Protein AF-A0A1F7NL34-F1 (afdb_monomer)

Solvent-accessible surface area (backbone atoms only — not comparable to full-atom values): 37775 Å² total; per-residue (Å²): 120,88,39,51,73,34,48,77,69,77,40,79,69,84,76,80,90,46,69,72,55,54,51,60,47,44,72,54,48,50,61,49,50,52,50,51,54,50,52,52,50,50,62,77,60,43,58,41,74,53,59,48,51,26,65,67,36,99,90,39,86,47,28,26,24,46,37,40,25,26,62,12,85,46,39,40,50,71,15,40,53,48,48,30,32,35,42,80,87,41,93,85,62,48,70,46,74,39,48,66,74,48,91,64,38,63,36,65,25,48,54,68,28,65,37,65,52,41,42,27,42,49,66,92,75,45,44,30,33,38,40,39,38,40,21,26,40,70,89,34,52,64,52,95,89,46,63,32,32,72,33,76,44,81,42,68,38,41,44,53,36,35,32,33,76,48,96,58,32,30,30,41,38,24,55,90,38,62,30,41,36,53,95,41,34,46,88,62,32,75,44,61,38,71,30,42,24,92,40,26,35,32,37,27,31,56,78,58,88,99,43,78,29,35,37,37,22,29,35,57,54,53,42,87,91,45,83,51,68,54,63,48,72,55,88,92,62,22,32,32,70,57,44,80,66,34,73,31,46,63,53,68,59,35,61,65,71,28,32,42,37,40,39,39,39,37,43,36,37,40,36,32,29,39,25,58,54,33,35,43,39,24,43,75,39,65,75,40,93,89,40,80,84,44,57,44,75,39,84,71,54,72,48,76,38,64,56,50,69,44,79,79,42,73,50,78,47,77,42,70,51,74,49,74,45,55,51,34,68,46,26,27,72,88,81,33,81,36,67,58,46,32,28,33,44,84,76,46,76,47,24,43,64,88,30,54,46,36,34,37,34,42,36,40,70,56,36,54,78,75,78,64,48,74,43,74,41,75,43,63,38,42,85,77,62,45,81,39,75,74,50,72,48,73,48,69,63,69,59,66,92,57,68,54,54,37,45,35,36,30,30,35,67,81,57,41,72,74,41,53,44,36,37,56,52,24,42,38,40,40,30,32,32,49,34,58,78,53,51,32,36,36,39,40,36,39,32,58,60,86,47,76,49,69,38,40,42,80,66,48,71,56,94,70,74,87,84,45,61,73,47,76,72,36,68,50,75,75,32,40,30,42,39,77,42,77,49,77,42,33,57,48,35,68,48,59,47,68,35,63,53,95,92,37,57,47,54,38,77,38,77,39,69,51,77,51,72,48,73,47,31,63,52,66,46,81,56,88,97,46,50,46,29,37,23,33,38,38,38,39,36,42,25,34,77,68,36,56,25,36,28,60,76,43,75,36,65,23,41,38,46,83,91,44,59,34,40,38,30,38,31,32,36,66,89,89,86,52,77,49,34,30,32,35,34,42,33,32,62,75,75,64,45,47,44,81,68,48,71,43,62,58,80,68,51,50,73,46,82,43,54,29,16,53,44,28,32,37,32,34,28,28,30,73,60,87,96,40,79,42,50,50,25,17,33,46,33,45,71,61,89,87,64,78,58,46,64,35,77,66,35,56,50,71,84,49,37,47,64,28,56,61,72,43,40,30,30,68,80,82,40,23,31,32,54,90,49,72,74,85,41,69,35,59,35,33,59,50,56,45,90,58,95,68,78,78,78,60,35,73,46,53,38,72,55,122

Mean predicted aligned error: 10.72 Å

Radius of gyration: 39.59 Å; Cα contacts (8 Å, |Δi|>4): 1800; chains: 1; bounding box: 134×74×103 Å

Sequence (706 aa):
MWDQHLETRGLFPLFSLNTLNYDSISDVLLPRAVGYSAGLLDHFFRGKLDVDLMPADPNDPSVVRVSGANASTDVLQGGTLTLYADDPTDPTGKRDPAAALDQDLTVTAESGALVESARFRVPGDAERFMVVYKGTLGQEAETGTFPGGVVGKVLGGVRVEEVFAGRTNWKLRTPKGVFLLQGLTTAQFEDVRWGDGDNILVARTPFGPDQPNLVVAYEVPRQSNSVELMAVGPPDAREVTLTKKNEAAFPFGMPLGTTVNFSHTIHYRQQIARYEPRKDVFVEKVLDPNNPDDTVCVFDHRELGTPIVKTVAAQDVRFQGSFPITLDLARNGIFGTAPQPYVWYLREVGATADGRLLGLVLVFLTYPEGQAAFVPVIGLNRDTGAEEVVFEFGFAPTFPPAVGSIWALVDLKTAELVASTADRLITITGEEAFEGFPDVWTHLETDFCGQVSGGWVNRGFIQSRPEDAVQVDAAAQPIRDGLFGLTVDGWLKGELNGLEVNRQPLFGVQLGSVQDSGAFIYDCIPSGNISVCRAMDVSFTTGFLARGPAGLDEVRRARPAPGGERLVFLAGAGRGTATPIATVVVWDATAGRAQVRHQFLEVDDVPELGPATGETLLASTLFLSGEQLVPRASFLIPLEGTQDPTSFPGVDLRESFVLLSPSYLYSVGDLKFFRPKPPLQATALPARLADVPGNPVGDYHAIRLP

Secondary structure (DSSP, 8-state):
--SHHHHTTTPPP-----HHHHHHHHHHHHHHHHHHHHHHHHHHT---EEEEEEE--TT-TTEEEEEEEE-SSS-EEEEEEEEEEE-TT-TT--EEE-EE-SS--EEEE-TT-EEEEEEEEPPTT--EEEEEEEEEETTB--BTTB--EEEEEEEE-EEEEEEEE-SSEEEEEETTEEEEEEEEETTT-SEEEE-SSTTEEEEE---STTS--EEEEEE--B-TTSS-B-EES-TTS-EEEPEEEEEEE--TT-EEEEEEEEEEEEEEEEEEEEEEEEEEEEEEEEEETTEEEEEEEEEEEEEEPPPEEEEEEEEEEEEEEEEEEE--STTBTTT-S--SSEEEEEEEEEE-TT--EEEEEEEEE-----PPEEEEEEEE-TTT--EEEEEEEEE-----TT---EEEEEETTTTEEEEESS-SEEEEEEEEEEEPPPEEEEEEEEEETTEEEEEEEE-------TTS-EEEEEEPPPEEEEEEEEEEESSS-HHHHT-EETTEETT--EEEEEEEEEEEEEEEEEETTEEEEEEEEEEEEEEEEEEPPPEEEEEEE-SS-SSS-EEEEEEE--TTT-SSSEEEEEEETTTTEEEEEEEE--TTEEEEEEEE-SSEEEEEEEEEETTEEEEEEEEEEESSSSPPPEEEET--GGGTEEEETTTEEEETTT-SEE-SSSSP-B-S-SPPPPP-SS---EEEEEEE--

pLDDT: mean 88.71, std 9.06, range [46.94, 98.38]

Foldseek 3Di:
DVCPVQVVVVHDRPDDDDPVNVVVVCVPVVVVVVVVVVVVCCVLQLFDDPWFWAQPDPVDLQKTKIKDAGQHQWKLQFWFKWKWFFDPVDPVRDIDTFAFPDPDRTFTHHNGGMTIGGITGHDQPTQKMKIKTWAATPPQHDDDPRRGRIHIDMYGLKWKKWWFADPFFIWIFGLQAIAGEPPGTCQAFVDWFDFQAPFKIWTAGDDAPPTQQKIWIWGFDADPQFPHGPWDDDRVHTYTYIHTLDMFHFDAFQFLLAKEKEKEKEKEWAKAKEWPDFEWEWAWDAPDPVDNVRTDTDTDWTDIGFIDMDTPDIDMDMDIDMDTDGRHNQQAPPRHVDVPQKHKYFDDWHAANSGFIKTKMKMDGFFHDDDWDWDFDWDADWAPRDIDGPDIDTDGGGAPPQQAMKIWMAGRHVSDTQFIQFDSYKYKYWYWYDYDDHFYKYWYWYQGHNDIDTTIDGQGFDDDDPPFAEDEREEYDEAEGTTDDIDIPRSGQPQQQPDDDPNHGQQDWDKDKDKDKDWTWRDWIDDPPGIYTYTYIYIYIYIDGPFHHFHQPDKAWARPADVATKIWTWGATPADDDPQRTWIKIDRRVVSHIDTFDTRGDRQWDKDWAHHHNFWTKIFIWGDDPNDTFTAWIWTTTPDDDDDIAIAGRDDLRVFWDQEPPGWTAGLVVRFTWDSHPPTGTRSDRSHIDDDDDRGDTYMYMDGND

Structure (mmCIF, N/CA/C/O backbone):
data_AF-A0A1F7NL34-F1
#
_entry.id   AF-A0A1F7NL34-F1
#
loop_
_atom_site.group_PDB
_atom_site.id
_atom_site.type_symbol
_atom_site.label_atom_id
_atom_site.label_alt_id
_atom_site.label_comp_id
_atom_site.label_asym_id
_atom_site.label_entity_id
_atom_site.label_seq_id
_atom_site.pdbx_PDB_ins_code
_atom_site.Cartn_x
_atom_site.Cartn_y
_atom_site.Cartn_z
_atom_site.occupancy
_atom_site.B_iso_or_equiv
_atom_site.auth_seq_id
_atom_site.auth_comp_id
_atom_site.auth_asym_id
_atom_site.auth_atom_id
_atom_site.pdbx_PDB_model_num
ATOM 1 N N . MET A 1 1 ? -64.099 -21.111 1.124 1.00 57.84 1 MET A N 1
ATOM 2 C CA . MET A 1 1 ? -64.452 -19.701 1.408 1.00 57.84 1 MET A CA 1
ATOM 3 C C . MET A 1 1 ? -65.060 -19.010 0.184 1.00 57.84 1 MET A C 1
ATOM 5 O O . MET A 1 1 ? -66.159 -18.501 0.321 1.00 57.84 1 MET A O 1
ATOM 9 N N . TRP A 1 2 ? -64.426 -19.025 -0.999 1.00 63.31 2 TRP A N 1
ATOM 10 C CA . TRP A 1 2 ? -64.921 -18.287 -2.180 1.00 63.31 2 TRP A CA 1
ATOM 11 C C . TRP A 1 2 ? -66.114 -18.944 -2.904 1.00 63.31 2 TRP A C 1
ATOM 13 O O . TRP A 1 2 ? -67.107 -18.269 -3.144 1.00 63.31 2 TRP A O 1
ATOM 23 N N . ASP A 1 3 ? -66.092 -20.263 -3.123 1.00 76.81 3 ASP A N 1
ATOM 24 C CA . ASP A 1 3 ? -67.219 -20.998 -3.740 1.00 76.81 3 ASP A CA 1
ATOM 25 C C . ASP A 1 3 ? -68.153 -21.674 -2.736 1.00 76.81 3 ASP A C 1
ATOM 27 O O . ASP A 1 3 ? -69.098 -22.368 -3.101 1.00 76.81 3 ASP A O 1
ATOM 31 N N . GLN A 1 4 ? -67.938 -21.439 -1.445 1.00 74.69 4 GLN A N 1
ATOM 32 C CA . GLN A 1 4 ? -68.686 -22.115 -0.384 1.00 74.69 4 GLN A CA 1
ATOM 33 C C . GLN A 1 4 ? -70.194 -21.808 -0.460 1.00 74.69 4 GLN A C 1
ATOM 35 O O . GLN A 1 4 ? -71.032 -22.631 -0.096 1.00 74.69 4 GLN A O 1
ATOM 40 N N . HIS A 1 5 ? -70.560 -20.639 -0.993 1.00 75.44 5 HIS A N 1
ATOM 41 C CA . HIS A 1 5 ? -71.952 -20.280 -1.271 1.00 75.44 5 HIS A CA 1
ATOM 42 C C . HIS A 1 5 ? -72.537 -21.039 -2.487 1.00 75.44 5 HIS A C 1
ATOM 44 O O . HIS A 1 5 ? -73.755 -21.232 -2.552 1.00 75.44 5 HIS A O 1
ATOM 50 N N . LEU A 1 6 ? -71.712 -21.416 -3.469 1.00 76.81 6 LEU A N 1
ATOM 51 C CA . LEU A 1 6 ? -72.125 -22.169 -4.658 1.00 76.81 6 LEU A CA 1
ATOM 52 C C . LEU A 1 6 ? -72.293 -23.649 -4.313 1.00 76.81 6 LEU A C 1
ATOM 54 O O . LEU A 1 6 ? -73.332 -24.236 -4.609 1.00 76.81 6 LEU A O 1
ATOM 58 N N . GLU A 1 7 ? -71.340 -24.208 -3.571 1.00 78.62 7 GLU A N 1
ATOM 59 C CA . GLU A 1 7 ? -71.372 -25.594 -3.097 1.00 78.62 7 GLU A CA 1
ATOM 60 C C . GLU A 1 7 ? -72.571 -25.857 -2.172 1.00 78.62 7 GLU A C 1
ATOM 62 O O . GLU A 1 7 ? -73.280 -26.849 -2.330 1.00 78.62 7 GLU A O 1
ATOM 67 N N . THR A 1 8 ? -72.882 -24.927 -1.259 1.00 82.25 8 THR A N 1
ATOM 68 C CA . THR A 1 8 ? -74.071 -25.019 -0.379 1.00 82.25 8 THR A CA 1
ATOM 69 C C . THR A 1 8 ? -75.402 -24.945 -1.130 1.00 82.25 8 THR A C 1
ATOM 71 O O . THR A 1 8 ? -76.438 -25.317 -0.579 1.00 82.25 8 THR A O 1
ATOM 74 N N . ARG A 1 9 ? -75.390 -24.503 -2.392 1.00 82.38 9 ARG A N 1
ATOM 75 C CA . ARG A 1 9 ? -76.549 -24.493 -3.297 1.00 82.38 9 ARG A CA 1
ATOM 76 C C . ARG A 1 9 ? -76.537 -25.654 -4.299 1.00 82.38 9 ARG A C 1
ATOM 78 O O . ARG A 1 9 ? -77.369 -25.667 -5.201 1.00 82.38 9 ARG A O 1
ATOM 85 N N . GLY A 1 10 ? -75.618 -26.612 -4.153 1.00 80.56 10 GLY A N 1
ATOM 86 C CA . GLY A 1 10 ? -75.470 -27.752 -5.063 1.00 80.56 10 GLY A CA 1
ATOM 87 C C . GLY A 1 10 ? -74.925 -27.383 -6.447 1.00 80.56 10 GLY A C 1
ATOM 88 O O . GLY A 1 10 ? -75.091 -28.157 -7.387 1.00 80.56 10 GLY A O 1
ATOM 89 N N . LEU A 1 11 ? -74.317 -26.201 -6.592 1.00 80.12 11 LEU A N 1
ATOM 90 C CA . LEU A 1 11 ? -73.701 -25.733 -7.834 1.00 80.12 11 LEU A CA 1
ATOM 91 C C . LEU A 1 11 ? -72.204 -26.061 -7.848 1.00 80.12 11 LEU A C 1
ATOM 93 O O . LEU A 1 11 ? -71.572 -26.180 -6.798 1.00 80.12 11 LEU A O 1
ATOM 97 N N . PHE A 1 12 ? -71.638 -26.190 -9.049 1.00 74.31 12 PHE A N 1
ATOM 98 C CA . PHE A 1 12 ? -70.210 -26.451 -9.212 1.00 74.31 12 PHE A CA 1
ATOM 99 C C . PHE A 1 12 ? -69.372 -25.225 -8.803 1.00 74.31 12 PHE A C 1
ATOM 101 O O . PHE A 1 12 ? -69.748 -24.101 -9.152 1.00 74.31 12 PHE A O 1
ATOM 108 N N . PRO A 1 13 ? -68.243 -25.425 -8.100 1.00 73.44 13 PRO A N 1
ATOM 109 C CA . PRO A 1 13 ? -67.296 -24.353 -7.808 1.00 73.44 13 PRO A CA 1
ATOM 110 C C . PRO A 1 13 ? -66.732 -23.760 -9.111 1.00 73.44 13 PRO A C 1
ATOM 112 O O . PRO A 1 13 ? -66.401 -24.495 -10.045 1.00 73.44 13 PRO A O 1
ATOM 115 N N . LEU A 1 14 ? -66.668 -22.429 -9.189 1.00 74.81 14 LEU A N 1
ATOM 116 C CA . LEU A 1 14 ? -66.218 -21.671 -10.364 1.00 74.81 14 LEU A CA 1
ATOM 117 C C . LEU A 1 14 ? -64.784 -21.141 -10.208 1.00 74.81 14 LEU A C 1
ATOM 119 O O . LEU A 1 14 ? -64.099 -20.925 -11.207 1.00 74.81 14 LEU A O 1
ATOM 123 N N . PHE A 1 15 ? -64.317 -20.942 -8.977 1.00 70.31 15 PHE A N 1
ATOM 124 C CA . PHE A 1 15 ? -62.995 -20.433 -8.644 1.00 70.31 15 PHE A CA 1
ATOM 125 C C . PHE A 1 15 ? -62.108 -21.562 -8.110 1.00 70.31 15 PHE A C 1
ATOM 127 O O . PHE A 1 15 ? -62.230 -22.020 -6.975 1.00 70.31 15 PHE A O 1
ATOM 134 N N . SER A 1 16 ? -61.144 -21.985 -8.925 1.00 69.31 16 SER A N 1
ATOM 135 C CA . SER A 1 16 ? -60.086 -22.900 -8.493 1.00 69.31 16 SER A CA 1
ATOM 136 C C . SER A 1 16 ? -58.889 -22.100 -7.979 1.00 69.31 16 SER A C 1
ATOM 138 O O . SER A 1 16 ? -58.395 -21.226 -8.684 1.00 69.31 16 SER A O 1
ATOM 140 N N . LEU A 1 17 ? -58.417 -22.408 -6.767 1.00 72.88 17 LEU A N 1
ATOM 141 C CA . LEU A 1 17 ? -57.096 -21.996 -6.287 1.00 72.88 17 LEU A CA 1
ATOM 142 C C . LEU A 1 17 ? -56.061 -22.968 -6.855 1.00 72.88 17 LEU A C 1
ATOM 144 O O . LEU A 1 17 ? -56.032 -24.140 -6.480 1.00 72.88 17 LEU A O 1
ATOM 148 N N . ASN A 1 18 ? -55.228 -22.483 -7.767 1.00 78.81 18 ASN A N 1
ATOM 149 C CA . ASN A 1 18 ? -54.125 -23.239 -8.350 1.00 78.81 18 ASN A CA 1
ATOM 150 C C . ASN A 1 18 ? -52.814 -22.444 -8.263 1.00 78.81 18 ASN A C 1
ATOM 152 O O . ASN A 1 18 ? -52.792 -21.301 -7.805 1.00 78.81 18 ASN A O 1
ATOM 156 N N . THR A 1 19 ? -51.712 -23.054 -8.694 1.00 79.75 19 THR A N 1
ATOM 157 C CA . THR A 1 19 ? -50.369 -22.461 -8.638 1.00 79.75 19 THR A CA 1
ATOM 158 C C . THR A 1 19 ? -50.290 -21.093 -9.311 1.00 79.75 19 THR A C 1
ATOM 160 O O . THR A 1 19 ? -49.694 -20.198 -8.735 1.00 79.75 19 THR A O 1
ATOM 163 N N . LEU A 1 20 ? -50.997 -20.858 -10.423 1.00 79.75 20 LEU A N 1
ATOM 164 C CA . LEU A 1 20 ? -51.008 -19.546 -11.087 1.00 79.75 20 LEU A CA 1
ATOM 165 C C . LEU A 1 20 ? -51.649 -18.455 -10.213 1.00 79.75 20 LEU A C 1
ATOM 167 O O . LEU A 1 20 ? -51.244 -17.296 -10.271 1.00 79.75 20 LEU A O 1
ATOM 171 N N . ASN A 1 21 ? -52.639 -18.809 -9.385 1.00 85.00 21 ASN A N 1
ATOM 172 C CA . ASN A 1 21 ? -53.225 -17.877 -8.422 1.00 85.00 21 ASN A CA 1
ATOM 173 C C . ASN A 1 21 ? -52.272 -17.606 -7.257 1.00 85.00 21 ASN A C 1
ATOM 175 O O . ASN A 1 21 ? -52.147 -16.457 -6.841 1.00 85.00 21 ASN A O 1
ATOM 179 N N . TYR A 1 22 ? -51.614 -18.645 -6.734 1.00 82.19 22 TYR A N 1
ATOM 180 C CA . TYR A 1 22 ? -50.629 -18.486 -5.666 1.00 82.19 22 TYR A CA 1
ATOM 181 C C . TYR A 1 22 ? -49.447 -17.638 -6.129 1.00 82.19 22 TYR A C 1
ATOM 183 O O . TYR A 1 22 ? -49.103 -16.694 -5.425 1.00 82.19 22 TYR A O 1
ATOM 191 N N . ASP A 1 23 ? -48.900 -17.896 -7.315 1.00 84.50 23 ASP A N 1
ATOM 192 C CA . ASP A 1 23 ? -47.769 -17.153 -7.876 1.00 84.50 23 ASP A CA 1
ATOM 193 C C . ASP A 1 23 ? -48.158 -15.685 -8.119 1.00 84.50 23 ASP A C 1
ATOM 195 O O . ASP A 1 23 ? -47.511 -14.780 -7.599 1.00 84.50 23 ASP A O 1
ATOM 199 N N . SER A 1 24 ? -49.309 -15.428 -8.757 1.00 85.31 24 SER A N 1
ATOM 200 C CA . SER A 1 24 ? -49.786 -14.057 -9.003 1.00 85.31 24 SER A CA 1
ATOM 201 C C . SER A 1 24 ? -50.086 -13.267 -7.720 1.00 85.31 24 SER A C 1
ATOM 203 O O . SER A 1 24 ? -49.871 -12.055 -7.680 1.00 85.31 24 SER A O 1
ATOM 205 N N . ILE A 1 25 ? -50.593 -13.919 -6.668 1.00 88.12 25 ILE A N 1
ATOM 206 C CA . ILE A 1 25 ? -50.815 -13.277 -5.363 1.00 88.12 25 ILE A CA 1
ATOM 207 C C . ILE A 1 25 ? -49.477 -13.040 -4.653 1.00 88.12 25 ILE A C 1
ATOM 209 O O . ILE A 1 25 ? -49.288 -11.983 -4.047 1.00 88.12 25 ILE A O 1
ATOM 213 N N . SER A 1 26 ? -48.547 -13.992 -4.745 1.00 87.56 26 SER A N 1
ATOM 214 C CA . SER A 1 26 ? -47.199 -13.892 -4.174 1.00 87.56 26 SER A CA 1
ATOM 215 C C . SER A 1 26 ? -46.430 -12.710 -4.757 1.00 87.56 26 SER A C 1
ATOM 217 O O . SER A 1 26 ? -45.867 -11.928 -3.989 1.00 87.56 26 SER A O 1
ATOM 219 N N . ASP A 1 27 ? -46.508 -12.511 -6.075 1.00 91.25 27 ASP A N 1
ATOM 220 C CA . ASP A 1 27 ? -45.869 -11.402 -6.796 1.00 91.25 27 ASP A CA 1
ATOM 221 C C . ASP A 1 27 ? -46.312 -10.016 -6.296 1.00 91.25 27 ASP A C 1
ATOM 223 O O . ASP A 1 27 ? -45.571 -9.040 -6.409 1.00 91.25 27 ASP A O 1
ATOM 227 N N . VAL A 1 28 ? -47.510 -9.906 -5.706 1.00 91.75 28 VAL A N 1
ATOM 228 C CA . VAL A 1 28 ? -48.044 -8.640 -5.177 1.00 91.75 28 VAL A CA 1
ATOM 229 C C . VAL A 1 28 ? -47.877 -8.530 -3.663 1.00 91.75 28 VAL A C 1
ATOM 231 O O . VAL A 1 28 ? -47.512 -7.468 -3.150 1.00 91.75 28 VAL A O 1
ATOM 234 N N . LEU A 1 29 ? -48.184 -9.597 -2.922 1.00 93.38 29 LEU A N 1
ATOM 235 C CA . LEU A 1 29 ? -48.240 -9.550 -1.462 1.00 93.38 29 LEU A CA 1
ATOM 236 C C . LEU A 1 29 ? -46.863 -9.665 -0.812 1.00 93.38 29 LEU A C 1
ATOM 238 O O . LEU A 1 29 ? -46.650 -8.994 0.196 1.00 93.38 29 LEU A O 1
ATOM 242 N N . LEU A 1 30 ? -45.924 -10.439 -1.369 1.00 92.38 30 LEU A N 1
ATOM 243 C CA . LEU A 1 30 ? -44.587 -10.566 -0.779 1.00 92.38 30 LEU A CA 1
ATOM 244 C C . LEU A 1 30 ? -43.815 -9.237 -0.821 1.00 92.38 30 LEU A C 1
ATOM 246 O O . LEU A 1 30 ? -43.370 -8.808 0.246 1.00 92.38 30 LEU A O 1
ATOM 250 N N . PRO A 1 31 ? -43.726 -8.502 -1.952 1.00 95.00 31 PRO A N 1
ATOM 251 C CA . PRO A 1 31 ? -43.052 -7.201 -1.961 1.00 95.00 31 PRO A CA 1
ATOM 252 C C . PRO A 1 31 ? -43.698 -6.185 -1.010 1.00 95.00 31 PRO A C 1
ATOM 254 O O . PRO A 1 31 ? -43.000 -5.406 -0.364 1.00 95.00 31 PRO A O 1
ATOM 257 N N . ARG A 1 32 ? -45.032 -6.207 -0.870 1.00 92.88 32 ARG A N 1
ATOM 258 C CA . ARG A 1 32 ? -45.753 -5.327 0.065 1.00 92.88 32 ARG A CA 1
ATOM 259 C C . ARG A 1 32 ? -45.532 -5.704 1.522 1.00 92.88 32 ARG A C 1
ATOM 261 O O . ARG A 1 32 ? -45.382 -4.809 2.346 1.00 92.88 32 ARG A O 1
ATOM 268 N N . ALA A 1 33 ? -45.511 -6.994 1.843 1.00 93.25 33 ALA A N 1
ATOM 269 C CA . ALA A 1 33 ? -45.209 -7.463 3.188 1.00 93.25 33 ALA A CA 1
ATOM 270 C C . ALA A 1 33 ? -43.771 -7.089 3.577 1.00 93.25 33 ALA A C 1
ATOM 272 O O . ALA A 1 33 ? -43.558 -6.577 4.676 1.00 93.25 33 ALA A O 1
ATOM 273 N N . VAL A 1 34 ? -42.808 -7.251 2.659 1.00 91.75 34 VAL A N 1
ATOM 274 C CA . VAL A 1 34 ? -41.419 -6.795 2.836 1.00 91.75 34 VAL A CA 1
ATOM 275 C C . VAL A 1 34 ? -41.368 -5.281 3.044 1.00 91.75 34 VAL A C 1
ATOM 277 O O . VAL A 1 34 ? -40.794 -4.829 4.030 1.00 91.75 34 VAL A O 1
ATOM 280 N N . GLY A 1 35 ? -42.026 -4.497 2.184 1.00 91.94 35 GLY A N 1
ATOM 281 C CA . GLY A 1 35 ? -42.065 -3.036 2.298 1.00 91.94 35 GLY A CA 1
ATOM 282 C C . GLY A 1 35 ? -42.720 -2.538 3.591 1.00 91.94 35 GLY A C 1
ATOM 283 O O . GLY A 1 35 ? -42.191 -1.637 4.235 1.00 91.94 35 GLY A O 1
ATOM 284 N N . TYR A 1 36 ? -43.830 -3.148 4.017 1.00 92.25 36 TYR A N 1
ATOM 285 C CA . TYR A 1 36 ? -44.478 -2.829 5.291 1.00 92.25 36 TYR A CA 1
ATOM 286 C C . TYR A 1 36 ? -43.576 -3.167 6.483 1.00 92.25 36 TYR A C 1
ATOM 288 O O . TYR A 1 36 ? -43.460 -2.367 7.405 1.00 92.25 36 TYR A O 1
ATOM 296 N N . SER A 1 37 ? -42.909 -4.324 6.450 1.00 91.31 37 SER A N 1
ATOM 297 C CA . SER A 1 37 ? -42.013 -4.761 7.528 1.00 91.31 37 SER A CA 1
ATOM 298 C C . SER A 1 37 ? -40.783 -3.858 7.634 1.00 91.31 37 SER A C 1
ATOM 300 O O . SER A 1 37 ? -40.420 -3.455 8.735 1.00 91.31 37 SER A O 1
ATOM 302 N N . ALA A 1 38 ? -40.189 -3.483 6.497 1.00 88.31 38 ALA A N 1
ATOM 303 C CA . ALA A 1 38 ? -39.096 -2.517 6.438 1.00 88.31 38 ALA A CA 1
ATOM 304 C C . ALA A 1 38 ? -39.536 -1.147 6.978 1.00 88.31 38 ALA A C 1
ATOM 306 O O . ALA A 1 38 ? -38.904 -0.620 7.885 1.00 88.31 38 ALA A O 1
ATOM 307 N N . GLY A 1 39 ? -40.679 -0.624 6.518 1.00 87.81 39 GLY A N 1
ATOM 308 C CA . GLY A 1 39 ? -41.204 0.663 6.981 1.00 87.81 39 GLY A CA 1
ATOM 309 C C . GLY A 1 39 ? -41.578 0.686 8.469 1.00 87.81 39 GLY A C 1
ATOM 310 O O . GLY A 1 39 ? -41.385 1.702 9.132 1.00 87.81 39 GLY A O 1
ATOM 311 N N . LEU A 1 40 ? -42.076 -0.428 9.018 1.00 89.50 40 LEU A N 1
ATOM 312 C CA . LEU A 1 40 ? -42.340 -0.572 10.453 1.00 89.50 40 LEU A CA 1
ATOM 313 C C . LEU A 1 40 ? -41.039 -0.458 11.261 1.00 89.50 40 LEU A C 1
ATOM 315 O O . LEU A 1 40 ? -40.995 0.270 12.252 1.00 89.50 40 LEU A O 1
ATOM 319 N N . LEU A 1 41 ? -39.981 -1.153 10.829 1.00 86.69 41 LEU A N 1
ATOM 320 C CA . LEU A 1 41 ? -38.665 -1.084 11.467 1.00 86.69 41 LEU A CA 1
ATOM 321 C C . LEU A 1 41 ? -38.072 0.325 11.351 1.00 86.69 41 LEU A C 1
ATOM 323 O O . LEU A 1 41 ? -37.651 0.886 12.360 1.00 86.69 41 LEU A O 1
ATOM 327 N N . ASP A 1 42 ? -38.117 0.930 10.164 1.00 85.12 42 ASP A N 1
ATOM 328 C CA . ASP A 1 42 ? -37.638 2.296 9.947 1.00 85.12 42 ASP A CA 1
ATOM 329 C C . ASP A 1 42 ? -38.363 3.296 10.849 1.00 85.12 42 ASP A C 1
ATOM 331 O O . ASP A 1 42 ? -37.727 4.189 11.401 1.00 85.12 42 ASP A O 1
ATOM 335 N N . HIS A 1 43 ? -39.673 3.128 11.061 1.00 83.75 43 HIS A N 1
ATOM 336 C CA . HIS A 1 43 ? -40.451 4.003 11.932 1.00 83.75 43 HIS A CA 1
ATOM 337 C C . HIS A 1 43 ? -40.050 3.885 13.409 1.00 83.75 43 HIS A C 1
ATOM 339 O O . HIS A 1 43 ? -39.812 4.908 14.052 1.00 83.75 43 HIS A O 1
ATOM 345 N N . PHE A 1 44 ? -39.954 2.671 13.963 1.00 82.81 44 PHE A N 1
ATOM 346 C CA . PHE A 1 44 ? -39.613 2.483 15.382 1.00 82.81 44 PHE A CA 1
ATOM 347 C C . PHE A 1 44 ? -38.134 2.751 15.693 1.00 82.81 44 PHE A C 1
ATOM 349 O O . PHE A 1 44 ? -37.808 3.126 16.817 1.00 82.81 44 PHE A O 1
ATOM 356 N N . PHE A 1 45 ? -37.243 2.619 14.707 1.00 83.88 45 PHE A N 1
ATOM 357 C CA . PHE A 1 45 ? -35.805 2.879 14.848 1.00 83.88 45 PHE A CA 1
ATOM 358 C C . PHE A 1 45 ? -35.354 4.171 14.136 1.00 83.88 45 PHE A C 1
ATOM 360 O O . PHE A 1 45 ? -34.177 4.330 13.799 1.00 83.88 45 PHE A O 1
ATOM 367 N N . ARG A 1 46 ? -36.280 5.120 13.919 1.00 87.88 46 ARG A N 1
ATOM 368 C CA . ARG A 1 46 ? -35.989 6.416 13.271 1.00 87.88 46 ARG A CA 1
ATOM 369 C C . ARG A 1 46 ? -35.137 7.354 14.126 1.00 87.88 46 ARG A C 1
ATOM 371 O O . ARG A 1 46 ? -34.431 8.203 13.586 1.00 87.88 46 ARG A O 1
ATOM 378 N N . GLY A 1 47 ? -35.202 7.201 15.448 1.00 90.00 47 GLY A N 1
ATOM 379 C CA . GLY A 1 47 ? -34.390 7.964 16.388 1.00 90.00 47 GLY A CA 1
ATOM 380 C C . GLY A 1 47 ? -32.924 7.543 16.322 1.00 90.00 47 GLY A C 1
ATOM 381 O O . GLY A 1 47 ? -32.598 6.383 16.569 1.00 90.00 47 GLY A O 1
ATOM 382 N N . LYS A 1 48 ? -32.032 8.479 15.989 1.00 93.75 48 LYS A N 1
ATOM 383 C CA . LYS A 1 48 ? -30.596 8.244 15.806 1.00 93.75 48 LYS A CA 1
ATOM 384 C C . LYS A 1 48 ? -29.777 9.389 16.400 1.00 93.75 48 LYS A C 1
ATOM 386 O O . LYS A 1 48 ? -30.070 10.564 16.197 1.00 93.75 48 LYS A O 1
ATOM 391 N N . LEU A 1 49 ? -28.694 9.043 17.091 1.00 94.88 49 LEU A N 1
ATOM 392 C CA . LEU A 1 49 ? -27.723 10.006 17.613 1.00 94.88 49 LEU A CA 1
ATOM 393 C C . LEU A 1 49 ? -26.350 9.772 16.973 1.00 94.88 49 LEU A C 1
ATOM 395 O O . LEU A 1 49 ? -25.812 8.665 17.004 1.00 94.88 49 LEU A O 1
ATOM 399 N N . ASP A 1 50 ? -25.728 10.828 16.460 1.00 94.25 50 ASP A N 1
ATOM 400 C CA . ASP A 1 50 ? -24.313 10.834 16.086 1.00 94.25 50 ASP A CA 1
ATOM 401 C C . ASP A 1 50 ? -23.500 11.608 17.130 1.00 94.25 50 ASP A C 1
ATOM 403 O O . ASP A 1 50 ? -22.963 12.687 16.873 1.00 94.25 50 ASP A O 1
ATOM 407 N N . VAL A 1 51 ? -23.477 11.063 18.348 1.00 94.50 51 VAL A N 1
ATOM 408 C CA . VAL A 1 51 ? -22.774 11.621 19.513 1.00 94.50 51 VAL A CA 1
ATOM 409 C C . VAL A 1 51 ? -21.654 10.712 20.003 1.00 94.50 51 VAL A C 1
ATOM 411 O O . VAL A 1 51 ? -21.697 9.510 19.744 1.00 94.50 51 VAL A O 1
ATOM 414 N N . ASP A 1 52 ? -20.711 11.290 20.739 1.00 95.25 52 ASP A N 1
ATOM 415 C CA . ASP A 1 52 ? -19.627 10.618 21.459 1.00 95.25 52 ASP A CA 1
ATOM 416 C C . ASP A 1 52 ? -19.456 11.235 22.862 1.00 95.25 52 ASP A C 1
ATOM 418 O O . ASP A 1 52 ? -20.039 12.280 23.172 1.00 95.25 52 ASP A O 1
ATOM 422 N N . LEU A 1 53 ? -18.659 10.592 23.723 1.00 95.06 53 LEU A N 1
ATOM 423 C CA . LEU A 1 53 ? -18.260 11.161 25.014 1.00 95.06 53 LEU A CA 1
ATOM 424 C C . LEU A 1 53 ? -17.052 12.073 24.826 1.00 95.06 53 LEU A C 1
ATOM 426 O O . LEU A 1 53 ? -15.994 11.606 24.415 1.00 95.06 53 LEU A O 1
ATOM 430 N N . MET A 1 54 ? -17.197 13.348 25.165 1.00 94.31 54 MET A N 1
ATOM 431 C CA . MET A 1 54 ? -16.128 14.345 25.143 1.00 94.31 54 MET A CA 1
ATOM 432 C C . MET A 1 54 ? -15.666 14.663 26.573 1.00 94.31 54 MET A C 1
ATOM 434 O O . MET A 1 54 ? -16.506 14.685 27.481 1.00 94.31 54 MET A O 1
ATOM 438 N N . PRO A 1 55 ? -14.374 14.960 26.798 1.00 93.00 55 PRO A N 1
ATOM 439 C CA . PRO A 1 55 ? -13.918 15.543 28.058 1.00 93.00 55 PRO A CA 1
ATOM 440 C C . PRO A 1 55 ? -14.648 16.865 28.332 1.00 93.00 55 PRO A C 1
ATOM 442 O O . PRO A 1 55 ? -14.800 17.687 27.428 1.00 93.00 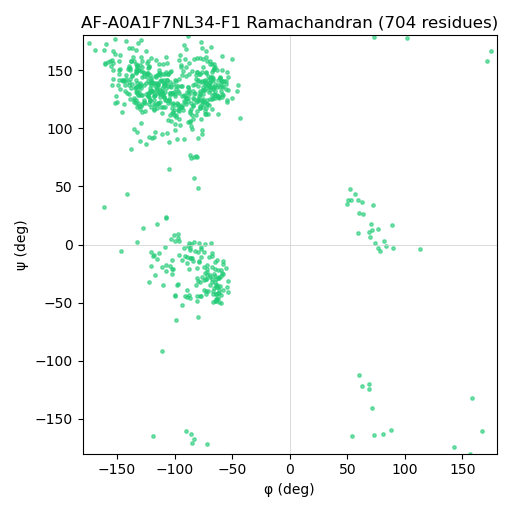55 PRO A O 1
ATOM 445 N N . ALA A 1 56 ? -15.108 17.073 29.566 1.00 93.88 56 ALA A N 1
ATOM 446 C CA . ALA A 1 56 ? -15.811 18.294 29.970 1.00 93.88 56 ALA A CA 1
ATOM 447 C C . ALA A 1 56 ? -15.082 19.090 31.067 1.00 93.88 56 ALA A C 1
ATOM 449 O O . ALA A 1 56 ? -15.461 20.229 31.340 1.00 93.88 56 ALA A O 1
ATOM 450 N N . ASP A 1 57 ? -14.030 18.522 31.661 1.00 90.12 57 ASP A N 1
ATOM 451 C CA . ASP A 1 57 ? -13.092 19.222 32.538 1.00 90.12 57 ASP A CA 1
ATOM 452 C C . ASP A 1 57 ? -11.645 18.865 32.139 1.00 90.12 57 ASP A C 1
ATOM 454 O O . ASP A 1 57 ? -11.283 17.687 32.161 1.00 90.12 57 ASP A O 1
ATOM 458 N N . PRO A 1 58 ? -10.794 19.845 31.779 1.00 85.06 58 PRO A N 1
ATOM 459 C CA . PRO A 1 58 ? -9.388 19.595 31.460 1.00 85.06 58 PRO A CA 1
ATOM 460 C C . PRO A 1 58 ? -8.562 19.024 32.623 1.00 85.06 58 PRO A C 1
ATOM 462 O O . PRO A 1 58 ? -7.510 18.437 32.385 1.00 85.06 58 PRO A O 1
ATOM 465 N N . ASN A 1 59 ? -9.005 19.214 33.871 1.00 90.12 59 ASN A N 1
ATOM 466 C CA . ASN A 1 59 ? -8.280 18.794 35.073 1.00 90.12 59 ASN A CA 1
ATOM 467 C C . ASN A 1 59 ? -8.845 17.514 35.706 1.00 90.12 59 ASN A C 1
ATOM 469 O O . ASN A 1 59 ? -8.193 16.932 36.573 1.00 90.12 59 ASN A O 1
ATOM 473 N N . ASP A 1 60 ? -10.041 17.079 35.299 1.00 89.38 60 ASP A N 1
ATOM 474 C CA . ASP A 1 60 ? -10.703 15.880 35.818 1.00 89.38 60 ASP A CA 1
ATOM 475 C C . ASP A 1 60 ? -11.229 15.015 34.655 1.00 89.38 60 ASP A C 1
ATOM 477 O O . ASP A 1 60 ? -12.337 15.243 34.161 1.00 89.38 60 ASP A O 1
ATOM 481 N N . PRO A 1 61 ? -10.480 13.981 34.219 1.00 86.12 61 PRO A N 1
ATOM 482 C CA . PRO A 1 61 ? -10.889 13.121 33.108 1.00 86.12 61 PRO A CA 1
ATOM 483 C C . PRO A 1 61 ? -12.124 12.262 33.423 1.00 86.12 61 PRO A C 1
ATOM 485 O O . PRO A 1 61 ? -12.674 11.648 32.510 1.00 86.12 61 PRO A O 1
ATOM 488 N N . SER A 1 62 ? -12.574 12.206 34.686 1.00 90.00 62 SER A N 1
ATOM 489 C CA . SER A 1 62 ? -13.835 11.550 35.058 1.00 90.00 62 SER A CA 1
ATOM 490 C C . SER A 1 62 ? -15.065 12.399 34.727 1.00 90.00 62 SER A C 1
ATOM 492 O O . SER A 1 62 ? -16.189 11.899 34.792 1.00 90.00 62 SER A O 1
ATOM 494 N N . VAL A 1 63 ? -14.878 13.674 34.371 1.00 95.06 63 VAL A N 1
ATOM 495 C CA . VAL A 1 63 ? -15.958 14.593 34.016 1.00 95.06 63 VAL A CA 1
ATOM 496 C C . VAL A 1 63 ? -16.071 14.686 32.501 1.00 95.06 63 VAL A C 1
ATOM 498 O O . VAL A 1 63 ? -15.213 15.236 31.809 1.00 95.06 63 VAL A O 1
ATOM 501 N N . VAL A 1 64 ? -17.171 14.152 31.980 1.00 95.44 64 VAL A N 1
ATOM 502 C CA . VAL A 1 64 ? -17.444 14.038 30.545 1.00 95.44 64 VAL A CA 1
ATOM 503 C C . VAL A 1 64 ? -18.778 14.679 30.189 1.00 95.44 64 VAL A C 1
ATOM 505 O O . VAL A 1 64 ? -19.613 14.956 31.052 1.00 95.44 64 VAL A O 1
ATOM 508 N N . ARG A 1 65 ? -19.008 14.880 28.895 1.00 95.94 65 ARG A N 1
ATOM 509 C CA . ARG A 1 65 ? -20.323 15.217 28.349 1.00 95.94 65 ARG A CA 1
ATOM 510 C C . ARG A 1 65 ? -20.573 14.486 27.040 1.00 95.94 65 ARG A C 1
ATOM 512 O O . ARG A 1 65 ? -19.636 14.156 26.319 1.00 95.94 65 ARG A O 1
ATOM 519 N N . VAL A 1 66 ? -21.836 14.255 26.721 1.00 96.38 66 VAL A N 1
ATOM 520 C CA . VAL A 1 66 ? -22.252 13.724 25.425 1.00 96.38 66 VAL A CA 1
ATOM 521 C C . VAL A 1 66 ? -22.335 14.889 24.446 1.00 96.38 66 VAL A C 1
ATOM 523 O O . VAL A 1 66 ? -23.026 15.873 24.717 1.00 96.38 66 VAL A O 1
ATOM 526 N N . SER A 1 67 ? -21.630 14.791 23.321 1.00 95.19 67 SER A N 1
ATOM 527 C CA . SER A 1 67 ? -21.647 15.826 22.285 1.00 95.19 67 SER A CA 1
ATOM 528 C C . SER A 1 67 ? -21.604 15.235 20.876 1.00 95.19 67 SER A C 1
ATOM 530 O O . SER A 1 67 ? -20.992 14.190 20.647 1.00 95.19 67 SER A O 1
ATOM 532 N N . GLY A 1 68 ? -22.275 15.885 19.927 1.00 93.75 68 GLY A N 1
ATOM 533 C CA . GLY A 1 68 ? -22.302 15.495 18.519 1.00 93.75 68 GLY A CA 1
ATOM 534 C C . GLY A 1 68 ? -23.513 16.060 17.789 1.00 93.75 68 GLY A C 1
ATOM 535 O O . GLY A 1 68 ? -23.784 17.246 17.901 1.00 93.75 68 GLY A O 1
ATOM 536 N N . ALA A 1 69 ? -24.241 15.245 17.028 1.00 94.50 69 ALA A N 1
ATOM 537 C CA . ALA A 1 69 ? -25.392 15.710 16.257 1.00 94.50 69 ALA A CA 1
ATOM 538 C C . ALA A 1 69 ? -26.625 14.814 16.416 1.00 94.50 69 ALA A C 1
ATOM 540 O O . ALA A 1 69 ? -26.517 13.599 16.620 1.00 94.50 69 ALA A O 1
ATOM 541 N N . ASN A 1 70 ? -27.806 15.413 16.266 1.00 95.69 70 ASN A N 1
ATOM 542 C CA . ASN A 1 70 ? -29.038 14.664 16.055 1.00 95.69 70 ASN A CA 1
ATOM 543 C C . ASN A 1 70 ? -29.009 14.067 14.641 1.00 95.69 70 ASN A C 1
ATOM 545 O O . ASN A 1 70 ? -29.051 14.797 13.656 1.00 95.69 70 ASN A O 1
ATOM 549 N N . ALA A 1 71 ? -28.924 12.742 14.542 1.00 94.25 71 ALA A N 1
ATOM 550 C CA . ALA A 1 71 ? -28.919 12.030 13.264 1.00 94.25 71 ALA A CA 1
ATOM 551 C C . ALA A 1 71 ? -30.318 11.520 12.868 1.00 94.25 71 ALA A C 1
ATOM 553 O O . ALA A 1 71 ? -30.461 10.826 11.860 1.00 94.25 71 ALA A O 1
ATOM 554 N N . SER A 1 72 ? -31.338 11.822 13.674 1.00 92.50 72 SER A N 1
ATOM 555 C CA . SER A 1 72 ? -32.741 11.542 13.370 1.00 92.50 72 SER A CA 1
ATOM 556 C C . SER A 1 72 ? -33.256 12.538 12.336 1.00 92.50 72 SER A C 1
ATOM 558 O O . SER A 1 72 ? -32.810 13.681 12.297 1.00 92.50 72 SER A O 1
ATOM 560 N N . THR A 1 73 ? -34.254 12.133 11.553 1.00 91.31 73 THR A N 1
ATOM 561 C CA . THR A 1 73 ? -35.008 13.062 10.693 1.00 91.31 73 THR A CA 1
ATOM 562 C C . THR A 1 73 ? -35.924 13.985 11.495 1.00 91.31 73 THR A C 1
ATOM 564 O O . THR A 1 73 ? -36.248 15.078 11.040 1.00 91.31 73 THR A O 1
ATOM 567 N N . ASP A 1 74 ? -36.347 13.536 12.678 1.00 92.38 74 ASP A N 1
ATOM 568 C CA . ASP A 1 74 ? -37.214 14.279 13.589 1.00 92.38 74 ASP A CA 1
ATOM 569 C C . ASP A 1 74 ? -36.400 15.134 14.574 1.00 92.38 74 ASP A C 1
ATOM 571 O O . ASP A 1 74 ? -35.271 14.800 14.949 1.00 92.38 74 ASP A O 1
ATOM 575 N N . VAL A 1 75 ? -37.009 16.223 15.042 1.00 93.56 75 VAL A N 1
ATOM 576 C CA . VAL A 1 75 ? -36.459 17.093 16.090 1.00 93.56 75 VAL A CA 1
ATOM 577 C C . VAL A 1 75 ? -36.456 16.361 17.431 1.00 93.56 75 VAL A C 1
ATOM 579 O O . VAL A 1 75 ? -37.459 15.755 17.810 1.00 93.56 75 VAL A O 1
ATOM 582 N N . LEU A 1 76 ? -35.355 16.461 18.180 1.00 93.88 76 LEU A N 1
ATOM 583 C CA . LEU A 1 76 ? -35.352 16.161 19.613 1.00 93.88 76 LEU A CA 1
ATOM 584 C C . LEU A 1 76 ? -35.994 17.358 20.312 1.00 93.88 76 LEU A C 1
ATOM 586 O O . LEU A 1 76 ? -35.383 18.421 20.334 1.00 93.88 76 LEU A O 1
ATOM 590 N N . GLN A 1 77 ? -37.214 17.239 20.838 1.00 91.44 77 GLN A N 1
ATOM 591 C CA . GLN A 1 77 ? -37.968 18.401 21.322 1.00 91.44 77 GLN A CA 1
ATOM 592 C C . GLN A 1 77 ? -38.115 18.388 22.850 1.00 91.44 77 GLN A C 1
ATOM 594 O O . GLN A 1 77 ? -39.020 17.755 23.394 1.00 91.44 77 GLN A O 1
ATOM 599 N N . GLY A 1 78 ? -37.214 19.097 23.546 1.00 85.44 78 GLY A N 1
ATOM 600 C CA . GLY A 1 78 ? -37.297 19.349 24.992 1.00 85.44 78 GLY A CA 1
ATOM 601 C C . GLY A 1 78 ? -37.219 18.105 25.886 1.00 85.44 78 GLY A C 1
ATOM 602 O O . GLY A 1 78 ? -37.770 18.112 26.982 1.00 85.44 78 GLY A O 1
ATOM 603 N N . GLY A 1 79 ? -36.576 17.032 25.417 1.00 90.25 79 GLY A N 1
ATOM 604 C CA . GLY A 1 79 ? -36.433 15.774 26.162 1.00 90.25 79 GLY A CA 1
ATOM 605 C C . GLY A 1 79 ? -35.179 15.735 27.030 1.00 90.25 79 GLY A C 1
ATOM 606 O O . GLY A 1 79 ? -34.292 16.564 26.866 1.00 90.25 79 GLY A O 1
ATOM 607 N N . THR A 1 80 ? -35.071 14.759 27.928 1.00 94.62 80 THR A N 1
ATOM 608 C CA . THR A 1 80 ? -33.898 14.585 28.798 1.00 94.62 80 THR A CA 1
ATOM 609 C C . THR A 1 80 ? -32.886 13.623 28.194 1.00 94.62 80 THR A C 1
ATOM 611 O O . THR A 1 80 ? -33.270 12.538 27.747 1.00 94.62 80 THR A O 1
ATOM 614 N N . LEU A 1 81 ? -31.601 13.972 28.256 1.00 96.31 81 LEU A N 1
ATOM 615 C CA . LEU A 1 81 ? -30.499 13.082 27.900 1.00 96.31 81 LEU A CA 1
ATOM 616 C C . LEU A 1 81 ? -29.762 12.619 29.161 1.00 96.31 81 LEU A C 1
ATOM 618 O O . LEU A 1 81 ? -29.285 13.424 29.957 1.00 96.31 81 LEU A O 1
ATOM 622 N N . THR A 1 82 ? -29.665 11.305 29.330 1.00 96.38 82 THR A N 1
ATOM 623 C CA . THR A 1 82 ? -29.012 10.652 30.472 1.00 96.38 82 THR A CA 1
ATOM 624 C C . THR A 1 82 ? -27.906 9.724 29.994 1.00 96.38 82 THR A C 1
ATOM 626 O O . THR A 1 82 ? -27.953 9.204 28.875 1.00 96.38 82 THR A O 1
ATOM 629 N N . LEU A 1 83 ? -26.895 9.533 30.838 1.00 96.62 83 LEU A N 1
ATOM 630 C CA . LEU A 1 83 ? -25.764 8.654 30.578 1.00 96.62 83 LEU A CA 1
ATOM 631 C C . LEU A 1 83 ? -25.769 7.515 31.595 1.00 96.62 83 LEU A C 1
ATOM 633 O O . LEU A 1 83 ? -25.885 7.754 32.794 1.00 96.62 83 LEU A O 1
ATOM 637 N N . TYR A 1 84 ? -25.605 6.292 31.112 1.00 94.81 84 TYR A N 1
ATOM 638 C CA . TYR A 1 84 ? -25.425 5.095 31.924 1.00 94.81 84 TYR A CA 1
ATOM 639 C C . TYR A 1 84 ? -24.050 4.498 31.644 1.00 94.81 84 TYR A C 1
ATOM 641 O O . TYR A 1 84 ? -23.574 4.559 30.510 1.00 94.81 84 TYR A O 1
ATOM 649 N N . ALA A 1 85 ? -23.428 3.925 32.666 1.00 92.94 85 ALA A N 1
ATOM 650 C CA . ALA A 1 85 ? -22.164 3.209 32.583 1.00 92.94 85 ALA A CA 1
ATOM 651 C C . ALA A 1 85 ? -22.398 1.729 32.900 1.00 92.94 85 ALA A C 1
ATOM 653 O O . ALA A 1 85 ? -23.143 1.411 33.831 1.00 92.94 85 ALA A O 1
ATOM 654 N N . ASP A 1 86 ? -21.776 0.844 32.128 1.00 89.38 86 ASP A N 1
ATOM 655 C CA . ASP A 1 86 ? -21.766 -0.585 32.435 1.00 89.38 86 ASP A CA 1
ATOM 656 C C . ASP A 1 86 ? -20.783 -0.824 33.596 1.00 89.38 86 ASP A C 1
ATOM 658 O O . ASP A 1 86 ? -19.664 -0.301 33.580 1.00 89.38 86 ASP A O 1
ATOM 662 N N . ASP A 1 87 ? -21.200 -1.594 34.604 1.00 81.19 87 ASP A N 1
ATOM 663 C CA . ASP A 1 87 ? -20.338 -2.003 35.716 1.00 81.19 87 ASP A CA 1
ATOM 664 C C . ASP A 1 87 ? -19.356 -3.081 35.221 1.00 81.19 87 ASP A C 1
ATOM 666 O O . ASP A 1 87 ? -19.781 -4.197 34.904 1.00 81.19 87 ASP A O 1
ATOM 670 N N . PRO A 1 88 ? -18.043 -2.794 35.151 1.00 70.50 88 PRO A N 1
ATOM 671 C CA . PRO A 1 88 ? -17.061 -3.746 34.638 1.00 70.50 88 PRO A CA 1
ATOM 672 C C . PRO A 1 88 ? -16.836 -4.937 35.583 1.00 70.50 88 PRO A C 1
ATOM 674 O O . PRO A 1 88 ? -16.168 -5.898 35.202 1.00 70.50 88 PRO A O 1
ATOM 677 N N . THR A 1 89 ? -17.350 -4.883 36.816 1.00 68.75 89 THR A N 1
ATOM 678 C CA . THR A 1 89 ? -17.260 -5.965 37.804 1.00 68.75 89 THR A CA 1
ATOM 679 C C . THR A 1 89 ? -18.471 -6.896 37.786 1.00 68.75 89 THR A C 1
ATOM 681 O O . THR A 1 89 ? -18.394 -7.996 38.341 1.00 68.75 89 THR A O 1
ATOM 684 N N . ASP A 1 90 ? -19.562 -6.500 37.123 1.00 69.19 90 ASP A N 1
ATOM 685 C CA . ASP A 1 90 ? -20.788 -7.286 37.034 1.00 69.19 90 ASP A CA 1
ATOM 686 C C . ASP A 1 90 ? -20.920 -7.966 35.653 1.00 69.19 90 ASP A C 1
ATOM 688 O O . ASP A 1 90 ? -21.273 -7.322 34.660 1.00 69.19 90 ASP A O 1
ATOM 692 N N . PRO A 1 91 ? -20.717 -9.295 35.561 1.00 61.88 91 PRO A N 1
ATOM 693 C CA . PRO A 1 91 ? -20.814 -10.028 34.300 1.00 61.88 91 PRO A CA 1
ATOM 694 C C . PRO A 1 91 ? -22.243 -10.089 33.732 1.00 61.88 91 PRO A C 1
ATOM 696 O O . PRO A 1 91 ? -22.433 -10.578 32.621 1.00 61.88 91 PRO A O 1
ATOM 699 N N . THR A 1 92 ? -23.261 -9.622 34.467 1.00 67.38 92 THR A N 1
ATOM 700 C CA . THR A 1 92 ? -24.640 -9.508 33.964 1.00 67.38 92 THR A CA 1
ATOM 701 C C . THR A 1 92 ? -24.862 -8.268 33.092 1.00 67.38 92 THR A C 1
ATOM 703 O O . THR A 1 92 ? -25.932 -8.130 32.495 1.00 67.38 92 THR A O 1
ATOM 706 N N . GLY A 1 93 ? -23.865 -7.378 32.988 1.00 67.50 93 GLY A N 1
ATOM 707 C CA . GLY A 1 93 ? -23.964 -6.138 32.217 1.00 67.50 93 GLY A CA 1
ATOM 708 C C . GLY A 1 93 ? -24.861 -5.103 32.894 1.00 67.50 93 GLY A C 1
ATOM 709 O O . GLY A 1 93 ? -25.584 -4.364 32.216 1.00 67.50 93 GLY A O 1
ATOM 710 N N . LYS A 1 94 ? -24.864 -5.081 34.233 1.00 83.44 94 LYS A N 1
ATOM 711 C CA . LYS A 1 94 ? -25.605 -4.091 35.014 1.00 83.44 94 LYS A CA 1
ATOM 712 C C . LYS A 1 94 ? -25.189 -2.683 34.588 1.00 83.44 94 LYS A C 1
ATOM 714 O O . LYS A 1 94 ? -24.005 -2.382 34.464 1.00 83.44 94 LYS A O 1
ATOM 719 N N . ARG A 1 95 ? -26.188 -1.822 34.377 1.00 88.75 95 ARG A N 1
ATOM 720 C CA . ARG A 1 95 ? -26.000 -0.419 33.997 1.00 88.75 95 ARG A CA 1
ATOM 721 C C . ARG A 1 95 ? -26.442 0.493 35.115 1.00 88.75 95 ARG A C 1
ATOM 723 O O . ARG A 1 95 ? -27.614 0.470 35.491 1.00 88.75 95 ARG A O 1
ATOM 730 N N . ASP A 1 96 ? -25.531 1.333 35.577 1.00 90.25 96 ASP A N 1
ATOM 731 C CA . ASP A 1 96 ? -25.820 2.348 36.580 1.00 90.25 96 ASP A CA 1
ATOM 732 C C . ASP A 1 96 ? -25.798 3.747 35.943 1.00 90.25 96 ASP A C 1
ATOM 734 O O . ASP A 1 96 ? -24.987 4.017 35.051 1.00 90.25 96 ASP A O 1
ATOM 738 N N . PRO A 1 97 ? -26.705 4.658 36.342 1.00 92.12 97 PRO A N 1
ATOM 739 C CA . PRO A 1 97 ? -26.698 6.023 35.835 1.00 92.12 97 PRO A CA 1
ATOM 740 C C . PRO A 1 97 ? -25.425 6.752 36.285 1.00 92.12 97 PRO A C 1
ATOM 742 O O . PRO A 1 97 ? -25.077 6.751 37.468 1.00 92.12 97 PRO A O 1
ATOM 745 N N . ALA A 1 98 ? -24.753 7.418 35.348 1.00 93.94 98 ALA A N 1
ATOM 746 C CA . ALA A 1 98 ? -23.652 8.317 35.659 1.00 93.94 98 ALA A CA 1
ATOM 747 C C . ALA A 1 98 ? -24.177 9.546 36.420 1.00 93.94 98 ALA A C 1
ATOM 749 O O . ALA A 1 98 ? -25.272 10.050 36.149 1.00 93.94 98 ALA A O 1
ATOM 750 N N . ALA A 1 99 ? -23.394 10.049 37.375 1.00 94.25 99 ALA A N 1
ATOM 751 C CA . ALA A 1 99 ? -23.829 11.151 38.225 1.00 94.25 99 ALA A CA 1
ATOM 752 C C . ALA A 1 99 ? -23.844 12.468 37.434 1.00 94.25 99 ALA A C 1
ATOM 754 O O . ALA A 1 99 ? -22.787 12.980 37.061 1.00 94.25 99 ALA A O 1
ATOM 755 N N . ALA A 1 100 ? -25.031 13.026 37.189 1.00 95.00 100 ALA A N 1
ATOM 756 C CA . ALA A 1 100 ? -25.176 14.342 36.573 1.00 95.00 100 ALA A CA 1
ATOM 757 C C . ALA A 1 100 ? -24.624 15.444 37.492 1.00 95.00 100 ALA A C 1
ATOM 759 O O . ALA A 1 100 ? -24.875 15.447 38.699 1.00 95.00 100 ALA A O 1
ATOM 760 N N . LEU A 1 101 ? -23.872 16.378 36.912 1.00 95.94 101 LEU A N 1
ATOM 761 C CA . LEU A 1 101 ? -23.291 17.527 37.614 1.00 95.94 101 LEU A CA 1
ATOM 762 C C . LEU A 1 101 ? -24.075 18.819 37.371 1.00 95.94 101 LEU A C 1
ATOM 764 O O . LEU A 1 101 ? -23.978 19.748 38.172 1.00 95.94 101 LEU A O 1
ATOM 768 N N . ASP A 1 102 ? -24.852 18.868 36.290 1.00 95.25 102 ASP A N 1
ATOM 769 C CA . ASP A 1 102 ? -25.735 19.984 35.967 1.00 95.25 102 ASP A CA 1
ATOM 770 C C . ASP A 1 102 ? -27.194 19.607 36.288 1.00 95.25 102 ASP A C 1
ATOM 772 O O . ASP A 1 102 ? -27.574 18.438 36.215 1.00 95.25 102 ASP A O 1
ATOM 776 N N . GLN A 1 103 ? -28.014 20.593 36.674 1.00 91.81 103 GLN A N 1
ATOM 777 C CA . GLN A 1 103 ? -29.423 20.359 37.037 1.00 91.81 103 GLN A CA 1
ATOM 778 C C . GLN A 1 103 ? -30.334 20.178 35.818 1.00 91.81 103 GLN A C 1
ATOM 780 O O . GLN A 1 103 ? -31.326 19.457 35.897 1.00 91.81 103 GLN A O 1
ATOM 785 N N . ASP A 1 104 ? -30.013 20.852 34.714 1.00 93.62 104 ASP A N 1
ATOM 786 C CA . ASP A 1 104 ? -30.782 20.791 33.478 1.00 93.62 104 ASP A CA 1
ATOM 787 C C . ASP A 1 104 ? -30.210 19.708 32.558 1.00 93.62 104 ASP A C 1
ATOM 789 O O . ASP A 1 104 ? -29.065 19.793 32.117 1.00 93.62 104 ASP A O 1
ATOM 793 N N . LEU A 1 105 ? -31.015 18.677 32.296 1.00 94.50 105 LEU A N 1
ATOM 794 C CA . LEU A 1 105 ? -30.686 17.577 31.385 1.00 94.50 105 LEU A CA 1
ATOM 795 C C . LEU A 1 105 ? -31.394 17.712 30.032 1.00 94.50 105 LEU A C 1
ATOM 797 O O . LEU A 1 105 ? -31.347 16.777 29.225 1.00 94.50 105 LEU A O 1
ATOM 801 N N . THR A 1 106 ? -32.117 18.811 29.810 1.00 94.50 106 THR A N 1
ATOM 802 C CA . THR A 1 106 ? -32.937 18.980 28.617 1.00 94.50 106 THR A CA 1
ATOM 803 C C . THR A 1 106 ? -32.078 19.227 27.382 1.00 94.50 106 THR A C 1
ATOM 805 O O . THR A 1 106 ? -31.079 19.942 27.407 1.00 94.50 106 THR A O 1
ATOM 808 N N . VAL A 1 107 ? -32.468 18.603 26.274 1.00 93.94 107 VAL A N 1
ATOM 809 C CA . VAL A 1 107 ? -31.827 18.747 24.970 1.00 93.94 107 VAL A CA 1
ATOM 810 C C . VAL A 1 107 ? -32.906 19.029 23.936 1.00 93.94 107 VAL A C 1
ATOM 812 O O . VAL A 1 107 ? -33.917 18.323 23.858 1.00 93.94 107 VAL A O 1
ATOM 815 N N . THR A 1 108 ? -32.661 20.058 23.125 1.00 94.00 108 THR A N 1
ATOM 816 C CA . THR A 1 108 ? -33.432 20.339 21.914 1.00 94.00 108 THR A CA 1
ATOM 817 C C . THR A 1 108 ? -32.490 20.467 20.729 1.00 94.00 108 THR A C 1
ATOM 819 O O . THR A 1 108 ? -31.559 21.266 20.780 1.00 94.00 108 THR A O 1
ATOM 822 N N . ALA A 1 109 ? -32.717 19.682 19.678 1.00 95.38 109 ALA A N 1
ATOM 823 C CA . ALA A 1 109 ? -31.877 19.698 18.486 1.00 95.38 109 ALA A CA 1
ATOM 824 C C . ALA A 1 109 ? -32.681 19.324 17.237 1.00 95.38 109 ALA A C 1
ATOM 826 O O . ALA A 1 109 ? -33.253 18.234 17.149 1.00 95.38 109 ALA A O 1
ATOM 827 N N . GLU A 1 110 ? -32.680 20.224 16.255 1.00 95.75 110 GLU A N 1
ATOM 828 C CA . GLU A 1 110 ? -33.155 19.955 14.895 1.00 95.75 110 GLU A CA 1
ATOM 829 C C . GLU A 1 110 ? -32.364 18.805 14.249 1.00 95.75 110 GLU A C 1
ATOM 831 O O . GLU A 1 110 ? -31.267 18.459 14.696 1.00 95.75 110 GLU A O 1
ATOM 836 N N . SER A 1 111 ? -32.896 18.214 13.178 1.00 94.62 111 SER A N 1
ATOM 837 C CA . SER A 1 111 ? -32.158 17.221 12.382 1.00 94.62 111 SER A CA 1
ATOM 838 C C . SER A 1 111 ? -30.815 17.800 11.915 1.00 94.62 111 SER A C 1
ATOM 840 O O . SER A 1 111 ? -30.768 18.850 11.276 1.00 94.62 111 SER A O 1
ATOM 842 N N . GLY A 1 112 ? -29.715 17.115 12.228 1.00 93.81 112 GLY A N 1
ATOM 843 C CA . GLY A 1 112 ? -28.345 17.537 11.924 1.00 93.81 112 GLY A CA 1
ATOM 844 C C . GLY A 1 112 ? -27.758 18.599 12.862 1.00 93.81 112 GLY A C 1
ATOM 845 O O . GLY A 1 112 ? -26.571 18.903 12.745 1.00 93.81 112 GLY A O 1
ATOM 846 N N . ALA A 1 113 ? -28.537 19.155 13.796 1.00 95.38 113 ALA A N 1
ATOM 847 C CA . ALA A 1 113 ? -28.052 20.166 14.733 1.00 95.38 113 ALA A CA 1
ATOM 848 C C . ALA A 1 113 ? -27.228 19.561 15.879 1.00 95.38 113 ALA A C 1
ATOM 850 O O . ALA A 1 113 ? -27.329 18.368 16.187 1.00 95.38 113 ALA A O 1
ATOM 851 N N . LEU A 1 114 ? -26.423 20.419 16.519 1.00 94.56 114 LEU A N 1
ATOM 852 C CA . LEU A 1 114 ? -25.584 20.072 17.664 1.00 94.56 114 LEU A CA 1
ATOM 853 C C . LEU A 1 114 ? -26.439 19.518 18.810 1.00 94.56 114 LEU A C 1
ATOM 855 O O . LEU A 1 114 ? -27.404 20.142 19.244 1.00 94.56 114 LEU A O 1
ATOM 859 N N . VAL A 1 115 ? -26.037 18.358 19.318 1.00 95.25 115 VAL A N 1
ATOM 860 C CA . VAL A 1 115 ? -26.520 17.790 20.576 1.00 95.25 115 VAL A CA 1
ATOM 861 C C . VAL A 1 115 ? -25.408 17.960 21.591 1.00 95.25 115 VAL A C 1
ATOM 863 O O . VAL A 1 115 ? -24.315 17.444 21.380 1.00 95.25 115 VAL A O 1
ATOM 866 N N . GLU A 1 116 ? -25.689 18.650 22.690 1.00 94.38 116 GLU A N 1
ATOM 867 C CA . GLU A 1 116 ? -24.755 18.832 23.796 1.00 94.38 116 GLU A CA 1
ATOM 868 C C . GLU A 1 116 ? -25.493 18.608 25.115 1.00 94.38 116 GLU A C 1
ATOM 870 O O . GLU A 1 116 ? -26.512 19.241 25.383 1.00 94.38 116 GLU A O 1
ATOM 875 N N . SER A 1 117 ? -25.013 17.663 25.921 1.00 95.06 117 SER A N 1
ATOM 876 C CA . SER A 1 117 ? -25.652 17.309 27.188 1.00 95.06 117 SER A CA 1
ATOM 877 C C . SER A 1 117 ? -25.101 18.101 28.374 1.00 95.06 117 SER A C 1
ATOM 879 O O . SER A 1 117 ? -24.034 18.728 28.312 1.00 95.06 117 SER A O 1
ATOM 881 N N . ALA A 1 118 ? -25.773 17.935 29.513 1.00 95.75 118 ALA A N 1
ATOM 882 C CA . ALA A 1 118 ? -25.187 18.135 30.831 1.00 95.75 118 ALA A CA 1
ATOM 883 C C . ALA A 1 118 ? -23.855 17.385 31.001 1.00 95.75 118 ALA A C 1
ATOM 885 O O . ALA A 1 118 ? -23.555 16.416 30.292 1.00 95.75 118 ALA A O 1
ATOM 886 N N . ARG A 1 119 ? -23.062 17.833 31.968 1.00 96.94 119 ARG A N 1
ATOM 887 C CA . ARG A 1 119 ? -21.844 17.164 32.415 1.00 96.94 119 ARG A CA 1
ATOM 888 C C . ARG A 1 119 ? -22.185 16.013 33.350 1.00 96.94 119 ARG A C 1
ATOM 890 O O . ARG A 1 119 ? -23.057 16.129 34.212 1.00 96.94 119 ARG A O 1
ATOM 897 N N . PHE A 1 120 ? -21.436 14.930 33.217 1.00 96.81 120 PHE A N 1
ATOM 898 C CA . PHE A 1 120 ? -21.564 13.725 34.022 1.00 96.81 120 PHE A CA 1
ATOM 899 C C . PHE A 1 120 ? -20.217 13.356 34.626 1.00 96.81 120 PHE A C 1
ATOM 901 O O . PHE A 1 120 ? -19.181 13.508 33.981 1.00 96.81 120 PHE A O 1
ATOM 908 N N . ARG A 1 121 ? -20.238 12.821 35.846 1.00 95.12 121 ARG A N 1
ATOM 909 C CA . ARG A 1 121 ? -19.102 12.107 36.425 1.00 95.12 121 ARG A CA 1
ATOM 910 C C . ARG A 1 121 ? -19.264 10.613 36.165 1.00 95.12 121 ARG A C 1
ATOM 912 O O . ARG A 1 121 ? -20.244 10.015 36.617 1.00 95.12 121 ARG A O 1
ATOM 919 N N . VAL A 1 122 ? -18.315 10.032 35.436 1.00 91.31 122 VAL A N 1
ATOM 920 C CA . VAL A 1 122 ? -18.298 8.600 35.110 1.00 91.31 122 VAL A CA 1
ATOM 921 C C . VAL A 1 122 ? -17.494 7.794 36.134 1.00 91.31 122 VAL A C 1
ATOM 923 O O . VAL A 1 122 ? -16.535 8.321 36.706 1.00 91.31 122 VAL A O 1
ATOM 926 N N . PRO A 1 123 ? -17.854 6.520 36.379 1.00 84.38 123 PRO A N 1
ATOM 927 C CA . PRO A 1 123 ? -17.006 5.601 37.135 1.00 84.38 123 PRO A CA 1
ATOM 928 C C . PRO A 1 123 ? -15.638 5.448 36.457 1.00 84.38 123 PRO A C 1
ATOM 930 O O . PRO A 1 123 ? -15.555 5.399 35.231 1.00 84.38 123 PRO A O 1
ATOM 933 N N . GLY A 1 124 ? -14.560 5.386 37.244 1.00 72.06 124 GLY A N 1
ATOM 934 C CA . GLY A 1 124 ? -13.190 5.423 36.712 1.00 72.06 124 GLY A CA 1
ATOM 935 C C . GLY A 1 124 ? -12.777 4.193 35.895 1.00 72.06 124 GLY A C 1
ATOM 936 O O . GLY A 1 124 ? -11.818 4.262 35.133 1.00 72.06 124 GLY A O 1
ATOM 937 N N . ASP A 1 125 ? -13.480 3.076 36.045 1.00 75.62 125 ASP A N 1
ATOM 938 C CA . ASP A 1 125 ? -13.216 1.797 35.387 1.00 75.62 125 ASP A CA 1
ATOM 939 C C . ASP A 1 125 ? -14.233 1.439 34.295 1.00 75.62 125 ASP A C 1
ATOM 941 O O . ASP A 1 125 ? -14.059 0.418 33.626 1.00 75.62 125 ASP A O 1
ATOM 945 N N . ALA A 1 126 ? -15.252 2.275 34.080 1.00 87.00 126 ALA A N 1
ATOM 946 C CA . ALA A 1 126 ? -16.239 2.070 33.032 1.00 87.00 126 ALA A CA 1
ATOM 947 C C . ALA A 1 126 ? -15.633 2.342 31.645 1.00 87.00 126 ALA A C 1
ATOM 949 O O . ALA A 1 126 ? -15.125 3.425 31.355 1.00 87.00 126 ALA A O 1
ATOM 950 N N . GLU A 1 127 ? -15.727 1.353 30.759 1.00 88.88 127 GLU A N 1
ATOM 951 C CA . GLU A 1 127 ? -15.241 1.435 29.373 1.00 88.88 127 GLU A CA 1
ATOM 952 C C . GLU A 1 127 ? -16.383 1.382 28.344 1.00 88.88 127 GLU A C 1
ATOM 954 O O . GLU A 1 127 ? -16.159 1.583 27.147 1.00 88.88 127 GLU A O 1
ATOM 959 N N . ARG A 1 128 ? -17.617 1.127 28.796 1.00 91.38 128 ARG A N 1
ATOM 960 C CA . ARG A 1 128 ? -18.826 1.019 27.976 1.00 91.38 128 ARG A CA 1
ATOM 961 C C . ARG A 1 128 ? -19.959 1.814 28.610 1.00 91.38 128 ARG A C 1
ATOM 963 O O . ARG A 1 128 ? -20.174 1.767 29.818 1.00 91.38 128 ARG A O 1
ATOM 970 N N . PHE A 1 129 ? -20.669 2.555 27.771 1.00 93.44 129 PHE A N 1
ATOM 971 C CA . PHE A 1 129 ? -21.685 3.509 28.183 1.00 93.44 129 PHE A CA 1
ATOM 972 C C . PHE A 1 129 ? -22.913 3.428 27.280 1.00 93.44 129 PHE A C 1
ATOM 974 O O . PHE A 1 129 ? -22.832 3.012 26.124 1.00 93.44 129 PHE A O 1
ATOM 981 N N . MET A 1 130 ? -24.050 3.884 27.791 1.00 94.38 130 MET A N 1
ATOM 982 C CA . MET A 1 130 ? -25.298 4.015 27.049 1.00 94.38 130 MET A CA 1
ATOM 983 C C . MET A 1 130 ? -25.855 5.422 27.254 1.00 94.38 130 MET A C 1
ATOM 985 O O . MET A 1 130 ? -26.170 5.825 28.371 1.00 94.38 130 MET A O 1
ATOM 989 N N . VAL A 1 131 ? -26.000 6.161 26.163 1.00 96.00 131 VAL A N 1
ATOM 990 C CA . VAL A 1 131 ? -26.728 7.427 26.121 1.00 96.00 131 VAL A CA 1
ATOM 991 C C . VAL A 1 131 ? -28.192 7.129 25.860 1.00 96.00 131 VAL A C 1
ATOM 993 O O . VAL A 1 131 ? -28.512 6.389 24.929 1.00 96.00 131 VAL A O 1
ATOM 996 N N . VAL A 1 132 ? -29.076 7.720 26.659 1.00 95.75 132 VAL A N 1
ATOM 997 C CA . VAL A 1 132 ? -30.524 7.583 26.500 1.00 95.75 132 VAL A CA 1
ATOM 998 C C . VAL A 1 132 ? -31.159 8.963 26.464 1.00 95.75 132 VAL A C 1
ATOM 1000 O O . VAL A 1 132 ? -31.148 9.693 27.457 1.00 95.75 132 VAL A O 1
ATOM 1003 N N . TYR A 1 133 ? -31.729 9.303 25.312 1.00 95.81 133 TYR A N 1
ATOM 1004 C CA . TYR A 1 133 ? -32.680 10.397 25.178 1.00 95.81 133 TYR A CA 1
ATOM 1005 C C . TYR A 1 133 ? -34.094 9.872 25.429 1.00 95.81 133 TYR A C 1
ATOM 1007 O O . TYR A 1 133 ? -34.475 8.831 24.891 1.00 95.81 133 TYR A O 1
ATOM 1015 N N . LYS A 1 134 ? -34.872 10.620 26.209 1.00 94.44 134 LYS A N 1
ATOM 1016 C CA . LYS A 1 134 ? -36.302 10.403 26.430 1.00 94.44 134 LYS A CA 1
ATOM 1017 C C . LYS A 1 134 ? -37.035 11.732 26.262 1.00 94.44 134 LYS A C 1
ATOM 1019 O O . LYS A 1 134 ? -36.739 12.680 26.988 1.00 94.44 134 LYS A O 1
ATOM 1024 N N . GLY A 1 135 ? -37.992 11.801 25.343 1.00 93.06 135 GLY A N 1
ATOM 1025 C CA . GLY A 1 135 ? -38.802 13.000 25.127 1.00 93.06 135 GLY A CA 1
ATOM 1026 C C . GLY A 1 135 ? -39.595 12.953 23.829 1.00 93.06 135 GLY A C 1
ATOM 1027 O O . GLY A 1 135 ? -39.819 11.886 23.268 1.00 93.06 135 GLY A O 1
ATOM 1028 N N . THR A 1 136 ? -40.036 14.109 23.340 1.00 93.00 136 THR A N 1
ATOM 1029 C CA . THR A 1 136 ? -40.845 14.170 22.116 1.00 93.00 136 THR A CA 1
ATOM 1030 C C . THR A 1 136 ? -39.977 13.961 20.871 1.00 93.00 136 THR A C 1
ATOM 1032 O O . THR A 1 136 ? -39.034 14.720 20.647 1.00 93.00 136 THR A O 1
ATOM 1035 N N . LEU A 1 137 ? -40.323 12.958 20.052 1.00 90.62 137 LEU A N 1
ATOM 1036 C CA . LEU A 1 137 ? -39.684 12.665 18.762 1.00 90.62 137 LEU A CA 1
ATOM 1037 C C . LEU A 1 137 ? -40.751 12.522 17.667 1.00 90.62 137 LEU A C 1
ATOM 1039 O O . LEU A 1 137 ? -41.459 11.513 17.589 1.00 90.62 137 LEU A O 1
ATOM 104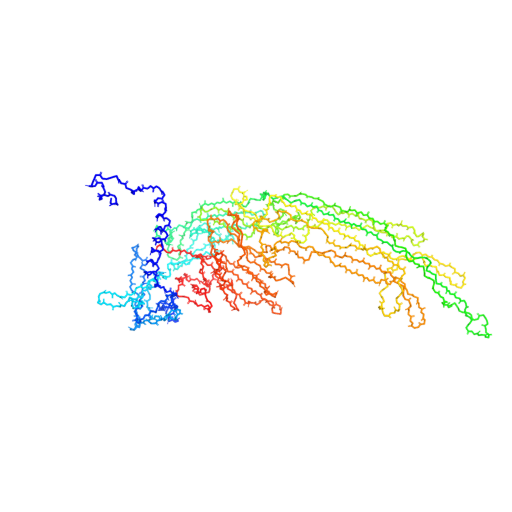3 N N . GLY A 1 138 ? -40.884 13.530 16.808 1.00 86.25 138 GLY A N 1
ATOM 1044 C CA . GLY A 1 138 ? -41.953 13.560 15.808 1.00 86.25 138 GLY A CA 1
ATOM 1045 C C . GLY A 1 138 ? -43.334 13.590 16.478 1.00 86.25 138 GLY A C 1
ATOM 1046 O O . GLY A 1 138 ? -43.625 14.493 17.255 1.00 86.25 138 GLY A O 1
ATOM 1047 N N . GLN A 1 139 ? -44.188 12.602 16.190 1.00 86.31 139 GLN A N 1
ATOM 1048 C CA . GLN A 1 139 ? -45.538 12.496 16.778 1.00 86.31 139 GLN A CA 1
ATOM 1049 C C . GLN A 1 139 ? -45.574 11.754 18.128 1.00 86.31 139 GLN A C 1
ATOM 1051 O O . GLN A 1 139 ? -46.624 11.676 18.765 1.00 86.31 139 GLN A O 1
ATOM 1056 N N . GLU A 1 140 ? -44.448 11.202 18.585 1.00 87.88 140 GLU A N 1
ATOM 1057 C CA . GLU A 1 140 ? -44.356 10.498 19.867 1.00 87.88 140 GLU A CA 1
ATOM 1058 C C . GLU A 1 140 ? -44.068 11.489 20.999 1.00 87.88 140 GLU A C 1
ATOM 1060 O O . GLU A 1 140 ? -42.939 11.603 21.475 1.00 87.88 140 GLU A O 1
ATOM 1065 N N . ALA A 1 141 ? -45.097 12.227 21.418 1.00 87.25 141 ALA A N 1
ATOM 1066 C CA . ALA A 1 141 ? -45.030 13.138 22.557 1.00 87.25 141 ALA A CA 1
ATOM 1067 C C . ALA A 1 141 ? -45.289 12.417 23.890 1.00 87.25 141 ALA A C 1
ATOM 1069 O O . ALA A 1 141 ? -46.062 11.458 23.956 1.00 87.25 141 ALA A O 1
ATOM 1070 N N . GLU A 1 142 ? -44.674 12.905 24.968 1.00 86.12 142 GLU A N 1
ATOM 1071 C CA . GLU A 1 142 ? -44.899 12.376 26.316 1.00 86.12 142 GLU A CA 1
ATOM 1072 C C . GLU A 1 142 ? -46.370 12.553 26.734 1.00 86.12 142 GLU A C 1
ATOM 1074 O O . GLU A 1 142 ? -46.924 13.653 26.683 1.00 86.12 142 GLU A O 1
ATOM 1079 N N . THR A 1 143 ? -47.028 11.461 27.136 1.00 86.31 143 THR A N 1
ATOM 1080 C CA . THR A 1 143 ? -48.439 11.475 27.558 1.00 86.31 143 THR A CA 1
ATOM 1081 C C . THR A 1 143 ? -48.697 10.459 28.673 1.00 86.31 143 THR A C 1
ATOM 1083 O O . THR A 1 143 ? -48.631 9.247 28.479 1.00 86.31 143 THR A O 1
ATOM 1086 N N . GLY A 1 144 ? -49.031 10.938 29.876 1.00 85.38 144 GLY A N 1
ATOM 1087 C CA . GLY A 1 144 ? -49.310 10.066 31.022 1.00 85.38 144 GLY A CA 1
ATOM 1088 C C . GLY A 1 144 ? -48.111 9.184 31.389 1.00 85.38 144 GLY A C 1
ATOM 1089 O O . GLY A 1 144 ? -47.103 9.687 31.872 1.00 85.38 144 GLY A O 1
ATOM 1090 N N . THR A 1 145 ? -48.227 7.868 31.184 1.00 85.62 145 THR A N 1
ATOM 1091 C CA . THR A 1 145 ? -47.136 6.899 31.403 1.00 85.62 145 THR A CA 1
ATOM 1092 C C . THR A 1 145 ? -46.287 6.641 30.157 1.00 85.62 145 THR A C 1
ATOM 1094 O O . THR A 1 145 ? -45.256 5.975 30.264 1.00 85.62 145 THR A O 1
ATOM 1097 N N . PHE A 1 146 ? -46.699 7.131 28.983 1.00 85.94 146 PHE A N 1
ATOM 1098 C CA . PHE A 1 146 ? -45.931 6.992 27.753 1.00 85.94 146 PHE A CA 1
ATOM 1099 C C . PHE A 1 146 ? -44.781 8.010 27.751 1.00 85.94 146 PHE A C 1
ATOM 1101 O O . PHE A 1 146 ? -45.051 9.212 27.755 1.00 85.94 146 PHE A O 1
ATOM 1108 N N . PRO A 1 147 ? -43.513 7.556 27.737 1.00 84.88 147 PRO A N 1
ATOM 1109 C CA . PRO A 1 147 ? -42.344 8.415 27.925 1.00 84.88 147 PRO A CA 1
ATOM 1110 C C . PRO A 1 147 ? -42.005 9.319 26.726 1.00 84.88 147 PRO A C 1
ATOM 1112 O O . PRO A 1 147 ? -41.015 10.042 26.803 1.00 84.88 147 PRO A O 1
ATOM 1115 N N . GLY A 1 148 ? -42.778 9.261 25.637 1.00 90.25 148 GLY A N 1
ATOM 1116 C CA . GLY A 1 148 ? -42.389 9.808 24.339 1.00 90.25 148 GLY A CA 1
ATOM 1117 C C . GLY A 1 148 ? -41.464 8.857 23.572 1.00 90.25 148 GLY A C 1
ATOM 1118 O O . GLY A 1 148 ? -41.363 7.669 23.892 1.00 90.25 148 GLY A O 1
ATOM 1119 N N . GLY A 1 149 ? -40.781 9.390 22.563 1.00 90.81 149 GLY A N 1
ATOM 1120 C CA . GLY A 1 149 ? -39.720 8.695 21.845 1.00 90.81 149 GLY A CA 1
ATOM 1121 C C . GLY A 1 149 ? -38.493 8.451 22.730 1.00 90.81 149 GLY A C 1
ATOM 1122 O O . GLY A 1 149 ? -38.094 9.295 23.540 1.00 90.81 149 GLY A O 1
ATOM 1123 N N . VAL A 1 150 ? -37.874 7.282 22.560 1.00 92.81 150 VAL A N 1
ATOM 1124 C CA . VAL A 1 150 ? -36.650 6.893 23.270 1.00 92.81 150 VAL A CA 1
ATOM 1125 C C . VAL A 1 150 ? -35.562 6.596 22.253 1.00 92.81 150 VAL A C 1
ATOM 1127 O O . VAL A 1 150 ? -35.738 5.745 21.383 1.00 92.81 150 VAL A O 1
ATOM 1130 N N . VAL A 1 151 ? -34.424 7.276 22.378 1.00 93.94 151 VAL A N 1
ATOM 1131 C CA . VAL A 1 151 ? -33.261 7.050 21.512 1.00 93.94 151 VAL A CA 1
ATOM 1132 C C . VAL A 1 151 ? -32.094 6.585 22.359 1.00 93.94 151 VAL A C 1
ATOM 1134 O O . VAL A 1 151 ? -31.665 7.279 23.279 1.00 93.94 151 VAL A O 1
ATOM 1137 N N . GLY A 1 152 ? -31.588 5.397 22.046 1.00 92.38 152 GLY A N 1
ATOM 1138 C CA . GLY A 1 152 ? -30.452 4.789 22.721 1.00 92.38 152 GLY A CA 1
ATOM 1139 C C . GLY A 1 152 ? -29.210 4.770 21.839 1.00 92.38 152 GLY A C 1
ATOM 1140 O O . GLY A 1 152 ? -29.299 4.402 20.669 1.00 92.38 152 GLY A O 1
ATOM 1141 N N . LYS A 1 153 ? -28.044 5.105 22.399 1.00 94.00 153 LYS A N 1
ATOM 1142 C CA . LYS A 1 153 ? -26.746 4.913 21.739 1.00 94.00 153 LYS A CA 1
ATOM 1143 C C . LYS A 1 153 ? -25.722 4.322 22.699 1.00 94.00 153 LYS A C 1
ATOM 1145 O O . LYS A 1 153 ? -25.430 4.915 23.731 1.00 94.00 153 LYS A O 1
ATOM 1150 N N . VAL A 1 154 ? -25.132 3.192 22.316 1.00 92.81 154 VAL A N 1
ATOM 1151 C CA . VAL A 1 154 ? -23.967 2.629 23.008 1.00 92.81 154 VAL A CA 1
ATOM 1152 C C . VAL A 1 154 ? -22.719 3.405 22.589 1.00 92.81 154 VAL A C 1
ATOM 1154 O O . VAL A 1 154 ? -22.505 3.631 21.398 1.00 92.81 154 VAL A O 1
ATOM 1157 N N . LEU A 1 155 ? -21.906 3.802 23.564 1.00 93.12 155 LEU A N 1
ATOM 1158 C CA . LEU A 1 155 ? -20.609 4.451 23.385 1.00 93.12 155 LEU A CA 1
ATOM 1159 C C . LEU A 1 155 ? -19.529 3.627 24.094 1.00 93.12 155 LEU A C 1
ATOM 1161 O O . LEU A 1 155 ? -19.785 3.016 25.131 1.00 93.12 155 LEU A O 1
ATOM 1165 N N . GLY A 1 156 ? -18.313 3.617 23.556 1.00 89.81 156 GLY A N 1
ATOM 1166 C CA . GLY A 1 156 ? -17.233 2.781 24.087 1.00 89.81 156 GLY A CA 1
ATOM 1167 C C . GLY A 1 156 ? -17.471 1.301 23.793 1.00 89.81 156 GLY A C 1
ATOM 1168 O O . GLY A 1 156 ? -17.912 0.950 22.700 1.00 89.81 156 GLY A O 1
ATOM 1169 N N . GLY A 1 157 ? -17.151 0.426 24.747 1.00 89.19 157 GLY A N 1
ATOM 1170 C CA . GLY A 1 157 ? -17.194 -1.022 24.524 1.00 89.19 157 GLY A CA 1
ATOM 1171 C C . GLY A 1 157 ? -16.007 -1.543 23.713 1.00 89.19 157 GLY A C 1
ATOM 1172 O O . GLY A 1 157 ? -16.042 -2.671 23.232 1.00 89.19 157 GLY A O 1
ATOM 1173 N N . VAL A 1 158 ? -14.970 -0.723 23.549 1.00 92.62 158 VAL A N 1
ATOM 1174 C CA . VAL A 1 158 ? -13.739 -1.064 22.840 1.00 92.62 158 VAL A CA 1
ATOM 1175 C C . VAL A 1 158 ? -12.566 -0.660 23.710 1.00 92.62 158 VAL A C 1
ATOM 1177 O O . VAL A 1 158 ? -12.489 0.482 24.169 1.00 92.62 158 VAL A O 1
ATOM 1180 N N . ARG A 1 159 ? -11.653 -1.601 23.918 1.00 93.44 159 ARG A N 1
ATOM 1181 C CA . ARG A 1 159 ? -10.395 -1.394 24.624 1.00 93.44 159 ARG A CA 1
ATOM 1182 C C . ARG A 1 159 ? -9.264 -1.379 23.612 1.00 93.44 159 ARG A C 1
ATOM 1184 O O . ARG A 1 159 ? -9.263 -2.169 22.673 1.00 93.44 159 ARG A O 1
ATOM 1191 N N . VAL A 1 160 ? -8.296 -0.499 23.833 1.00 96.19 160 VAL A N 1
ATOM 1192 C CA . VAL A 1 160 ? -7.034 -0.522 23.094 1.00 96.19 160 VAL A CA 1
ATOM 1193 C C . VAL A 1 160 ? -5.976 -1.214 23.933 1.00 96.19 160 VAL A C 1
ATOM 1195 O O . VAL A 1 160 ? -5.917 -1.032 25.150 1.00 96.19 160 VAL A O 1
ATOM 1198 N N . GLU A 1 161 ? -5.153 -2.008 23.266 1.00 97.31 161 GLU A N 1
ATOM 1199 C CA . GLU A 1 161 ? -3.986 -2.675 23.823 1.00 97.31 161 GLU A CA 1
ATOM 1200 C C . GLU A 1 161 ? -2.773 -2.388 22.944 1.00 97.31 161 GLU A C 1
ATOM 1202 O O . GLU A 1 161 ? -2.898 -2.151 21.743 1.00 97.31 161 GLU A O 1
ATOM 1207 N N . GLU A 1 162 ? -1.591 -2.413 23.546 1.00 97.62 162 GLU A N 1
ATOM 1208 C CA . GLU A 1 162 ? -0.331 -2.200 22.841 1.00 97.62 162 GLU A CA 1
ATOM 1209 C C . GLU A 1 162 ? 0.652 -3.318 23.177 1.00 97.62 162 GLU A C 1
ATOM 1211 O O . GLU A 1 162 ? 0.814 -3.684 24.344 1.00 97.62 162 GLU A O 1
ATOM 1216 N N . VAL A 1 163 ? 1.349 -3.818 22.160 1.00 97.62 163 VAL A N 1
ATOM 1217 C CA . VAL A 1 163 ? 2.551 -4.631 22.330 1.00 97.62 163 VAL A CA 1
ATOM 1218 C C . VAL A 1 163 ? 3.785 -3.792 22.009 1.00 97.62 163 VAL A C 1
ATOM 1220 O O . VAL A 1 163 ? 3.843 -3.117 20.984 1.00 97.62 163 VAL A O 1
ATOM 1223 N N . PHE A 1 164 ? 4.777 -3.804 22.897 1.00 97.25 164 PHE A N 1
ATOM 1224 C CA . PHE A 1 164 ? 5.986 -2.996 22.730 1.00 97.25 164 PHE A CA 1
ATOM 1225 C C . PHE A 1 164 ? 7.223 -3.669 23.329 1.00 97.25 164 PHE A C 1
ATOM 1227 O O . PHE A 1 164 ? 7.139 -4.532 24.215 1.00 97.25 164 PHE A O 1
ATOM 1234 N N . ALA A 1 165 ? 8.395 -3.262 22.847 1.00 96.56 165 ALA A N 1
ATOM 1235 C CA . ALA A 1 165 ? 9.670 -3.791 23.306 1.00 96.56 165 ALA A CA 1
ATOM 1236 C C . ALA A 1 165 ? 10.047 -3.210 24.680 1.00 96.56 165 ALA A C 1
ATOM 1238 O O . ALA A 1 165 ? 10.199 -2.000 24.860 1.00 96.56 165 ALA A O 1
ATOM 1239 N N . GLY A 1 166 ? 10.232 -4.081 25.674 1.00 92.69 166 GLY A N 1
ATOM 1240 C CA . GLY A 1 166 ? 10.904 -3.735 26.923 1.00 92.69 166 GLY A CA 1
ATOM 1241 C C . GLY A 1 166 ? 12.426 -3.865 26.808 1.00 92.69 166 GLY A C 1
ATOM 1242 O O . GLY A 1 166 ? 12.980 -4.094 25.740 1.00 92.69 166 GLY A O 1
ATOM 1243 N N . ARG A 1 167 ? 13.137 -3.764 27.939 1.00 91.00 167 ARG A N 1
ATOM 1244 C CA . ARG A 1 167 ? 14.606 -3.922 27.949 1.00 91.00 167 ARG A CA 1
ATOM 1245 C C . ARG A 1 167 ? 15.062 -5.345 27.612 1.00 91.00 167 ARG A C 1
ATOM 1247 O O . ARG A 1 167 ? 16.063 -5.513 26.932 1.00 91.00 167 ARG A O 1
ATOM 1254 N N . THR A 1 168 ? 14.352 -6.348 28.122 1.00 93.06 168 THR A N 1
ATOM 1255 C CA . THR A 1 168 ? 14.703 -7.775 27.981 1.00 93.06 168 THR A CA 1
ATOM 1256 C C . THR A 1 168 ? 13.593 -8.589 27.326 1.00 93.06 168 THR A C 1
ATOM 1258 O O . THR A 1 168 ? 13.855 -9.558 26.617 1.00 93.06 168 THR A O 1
ATOM 1261 N N . ASN A 1 169 ? 12.344 -8.197 27.570 1.00 95.00 169 ASN A N 1
ATOM 1262 C CA . ASN A 1 169 ? 11.146 -8.904 27.146 1.00 95.00 169 ASN A CA 1
ATOM 1263 C C . ASN A 1 169 ? 10.210 -7.942 26.438 1.00 95.00 169 ASN A C 1
ATOM 1265 O O . ASN A 1 169 ? 10.133 -6.764 26.801 1.00 95.00 169 ASN A O 1
ATOM 1269 N N . TRP A 1 170 ? 9.457 -8.474 25.488 1.00 97.56 170 TRP A N 1
ATOM 1270 C CA . TRP A 1 170 ? 8.272 -7.805 24.984 1.00 97.56 170 TRP A CA 1
ATOM 1271 C C . TRP A 1 170 ? 7.202 -7.737 26.074 1.00 97.56 170 TRP A C 1
ATOM 1273 O O . TRP A 1 170 ? 7.140 -8.576 26.982 1.00 97.56 170 TRP A O 1
ATOM 1283 N N . LYS A 1 171 ? 6.387 -6.689 26.012 1.00 96.69 171 LYS A N 1
ATOM 1284 C CA . LYS A 1 171 ? 5.363 -6.386 27.007 1.00 96.69 171 LYS A CA 1
ATOM 1285 C C . LYS A 1 171 ? 4.041 -6.106 26.321 1.00 96.69 171 LYS A C 1
ATOM 1287 O O . LYS A 1 171 ? 4.027 -5.581 25.213 1.00 96.69 171 LYS A O 1
ATOM 1292 N N . LEU A 1 172 ? 2.956 -6.412 27.018 1.00 96.88 172 LEU A N 1
ATOM 1293 C CA . LEU A 1 172 ? 1.609 -6.031 26.626 1.00 96.88 172 LEU A CA 1
ATOM 1294 C C . LEU A 1 172 ? 1.061 -5.011 27.625 1.00 96.88 172 LEU A C 1
ATOM 1296 O O . LEU A 1 172 ? 1.105 -5.225 28.838 1.00 96.88 172 LEU A O 1
ATOM 1300 N N . ARG A 1 173 ? 0.587 -3.877 27.121 1.00 95.88 173 ARG A N 1
ATOM 1301 C CA . ARG A 1 173 ? 0.038 -2.766 27.897 1.00 95.88 173 ARG A CA 1
ATOM 1302 C C . ARG A 1 173 ? -1.461 -2.672 27.659 1.00 95.88 173 ARG A C 1
ATOM 1304 O O . ARG A 1 173 ? -1.922 -2.659 26.524 1.00 95.88 173 ARG A O 1
ATOM 1311 N N . THR A 1 174 ? -2.204 -2.567 28.754 1.00 94.88 174 THR A N 1
ATOM 1312 C CA . THR A 1 174 ? -3.661 -2.375 28.778 1.00 94.88 174 THR A CA 1
ATOM 1313 C C . THR A 1 174 ? -4.001 -1.239 29.749 1.00 94.88 174 THR A C 1
ATOM 1315 O O . THR A 1 174 ? -3.123 -0.804 30.505 1.00 94.88 174 THR A O 1
ATOM 1318 N N . PRO A 1 175 ? -5.264 -0.790 29.834 1.00 91.56 175 PRO A N 1
ATOM 1319 C CA . PRO A 1 175 ? -5.693 0.113 30.904 1.00 91.56 175 PRO A CA 1
ATOM 1320 C C . PRO A 1 175 ? -5.512 -0.459 32.321 1.00 91.56 175 PRO A C 1
ATOM 1322 O O . PRO A 1 175 ? -5.428 0.294 33.287 1.00 91.56 175 PRO A O 1
ATOM 1325 N N . LYS A 1 176 ? -5.432 -1.790 32.473 1.00 89.62 176 LYS A N 1
ATOM 1326 C CA . LYS A 1 176 ? -5.313 -2.475 33.773 1.00 89.62 176 LYS A CA 1
ATOM 1327 C C . LYS A 1 176 ? -3.866 -2.723 34.212 1.00 89.62 176 LYS A C 1
ATOM 1329 O O . LYS A 1 176 ? -3.648 -3.250 35.303 1.00 89.62 176 LYS A O 1
ATOM 1334 N N . GLY A 1 177 ? -2.883 -2.370 33.384 1.00 92.62 177 GLY A N 1
ATOM 1335 C CA . GLY A 1 177 ? -1.466 -2.495 33.719 1.00 92.62 177 GLY A CA 1
ATOM 1336 C C . GLY A 1 177 ? -0.584 -2.913 32.548 1.00 92.62 177 GLY A C 1
ATOM 1337 O O . GLY A 1 177 ? -1.031 -3.035 31.404 1.00 92.62 177 GLY A O 1
ATOM 1338 N N . VAL A 1 178 ? 0.687 -3.146 32.870 1.00 94.62 178 VAL A N 1
ATOM 1339 C CA . VAL A 1 178 ? 1.718 -3.627 31.946 1.00 94.62 178 VAL A CA 1
ATOM 1340 C C . VAL A 1 178 ? 2.104 -5.048 32.334 1.00 94.62 178 VAL A C 1
ATOM 1342 O O . VAL A 1 178 ? 2.406 -5.319 33.494 1.00 94.62 178 VAL A O 1
ATOM 1345 N N . PHE A 1 179 ? 2.122 -5.939 31.351 1.00 95.88 179 PHE A N 1
ATOM 1346 C CA . PHE A 1 179 ? 2.308 -7.371 31.527 1.00 95.88 179 PHE A CA 1
ATOM 1347 C C . PHE A 1 179 ? 3.541 -7.835 30.753 1.00 95.88 179 PHE A C 1
ATOM 1349 O O . PHE A 1 179 ? 3.722 -7.487 29.585 1.00 95.88 179 PHE A O 1
ATOM 1356 N N . LEU A 1 180 ? 4.402 -8.620 31.396 1.00 95.25 180 LEU A N 1
ATOM 1357 C CA . LEU A 1 180 ? 5.543 -9.261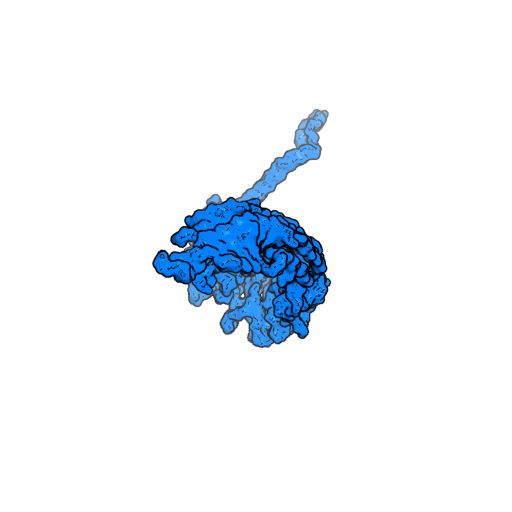 30.744 1.00 95.25 180 LEU A CA 1
ATOM 1358 C C . LEU A 1 180 ? 5.054 -10.447 29.908 1.00 95.25 180 LEU A C 1
ATOM 1360 O O . LEU A 1 180 ? 4.343 -11.312 30.419 1.00 95.25 180 LEU A O 1
ATOM 1364 N N . LEU A 1 181 ? 5.466 -10.516 28.642 1.00 96.56 181 LEU A N 1
ATOM 1365 C CA . LEU A 1 181 ? 5.179 -11.662 27.782 1.00 96.56 181 LEU A CA 1
ATOM 1366 C C . LEU A 1 181 ? 6.266 -12.725 27.982 1.00 96.56 181 LEU A C 1
ATOM 1368 O O . LEU A 1 181 ? 7.409 -12.568 27.535 1.00 96.56 181 LEU A O 1
ATOM 1372 N N . GLN A 1 182 ? 5.934 -13.805 28.693 1.00 91.94 182 GLN A N 1
ATOM 1373 C CA . GLN A 1 182 ? 6.903 -14.863 28.974 1.00 91.94 182 GLN A CA 1
ATOM 1374 C C . GLN A 1 182 ? 7.343 -15.566 27.687 1.00 91.94 182 GLN A C 1
ATOM 1376 O O . GLN A 1 182 ? 6.533 -15.873 26.815 1.00 91.94 182 GLN A O 1
ATOM 1381 N N . GLY A 1 183 ? 8.644 -15.846 27.584 1.00 86.69 183 GLY A N 1
ATOM 1382 C CA . GLY A 1 183 ? 9.230 -16.513 26.417 1.00 86.69 183 GLY A CA 1
ATOM 1383 C C . GLY A 1 183 ? 9.407 -15.621 25.182 1.00 86.69 183 GLY A C 1
ATOM 1384 O O . GLY A 1 183 ? 9.985 -16.077 24.201 1.00 86.69 183 GLY A O 1
ATOM 1385 N N . LEU A 1 184 ? 8.980 -14.354 25.232 1.00 95.69 184 LEU A N 1
ATOM 1386 C CA . LEU A 1 184 ? 9.175 -13.372 24.164 1.00 95.69 184 LEU A CA 1
ATOM 1387 C C . LEU A 1 184 ? 10.272 -12.372 24.552 1.00 95.69 184 LEU A C 1
ATOM 1389 O O . LEU A 1 184 ? 10.012 -11.326 25.151 1.00 95.69 184 LEU A O 1
ATOM 1393 N N . THR A 1 185 ? 11.526 -12.699 24.235 1.00 96.75 185 THR A N 1
ATOM 1394 C CA . THR A 1 185 ? 12.673 -11.820 24.530 1.00 96.75 185 THR A CA 1
ATOM 1395 C C . THR A 1 185 ? 13.008 -10.910 23.353 1.00 96.75 185 THR A C 1
ATOM 1397 O O . THR A 1 185 ? 12.903 -11.320 22.198 1.00 96.75 185 THR A O 1
ATOM 1400 N N . THR A 1 186 ? 13.458 -9.688 23.639 1.00 96.38 186 THR A N 1
ATOM 1401 C CA . THR A 1 186 ? 13.905 -8.729 22.611 1.00 96.38 186 THR A CA 1
ATOM 1402 C C . THR A 1 186 ? 15.243 -9.116 21.979 1.00 96.38 186 THR A C 1
ATOM 1404 O O . THR A 1 186 ? 15.571 -8.650 20.897 1.00 96.38 186 THR A O 1
ATOM 1407 N N . ALA A 1 187 ? 16.011 -9.999 22.628 1.00 96.19 187 ALA A N 1
ATOM 1408 C CA . ALA A 1 187 ? 17.225 -10.577 22.053 1.00 96.19 187 ALA A CA 1
ATOM 1409 C C . ALA A 1 187 ? 16.925 -11.635 20.979 1.00 96.19 187 ALA A C 1
ATOM 1411 O O . ALA A 1 187 ? 17.721 -11.827 20.065 1.00 96.19 187 ALA A O 1
ATOM 1412 N N . GLN A 1 188 ? 15.798 -12.342 21.102 1.00 96.81 188 GLN A N 1
ATOM 1413 C CA . GLN A 1 188 ? 15.393 -13.378 20.154 1.00 96.81 188 GLN A CA 1
ATOM 1414 C C . GLN A 1 188 ? 14.528 -12.815 19.022 1.00 96.81 188 GLN A C 1
ATOM 1416 O O . GLN A 1 188 ? 14.723 -13.182 17.865 1.00 96.81 188 GLN A O 1
ATOM 1421 N N . PHE A 1 189 ? 13.564 -11.956 19.355 1.00 97.31 189 PHE A N 1
ATOM 1422 C CA . PHE A 1 189 ? 12.585 -11.417 18.414 1.00 97.31 189 PHE A CA 1
ATOM 1423 C C . PHE A 1 189 ? 12.785 -9.915 18.247 1.00 97.31 189 PHE A C 1
ATOM 1425 O O . PHE A 1 189 ? 12.687 -9.171 19.226 1.00 97.31 189 PHE A O 1
ATOM 1432 N N . GLU A 1 190 ? 13.034 -9.487 17.009 1.00 95.75 190 GLU A N 1
ATOM 1433 C CA . GLU A 1 190 ? 13.241 -8.075 16.667 1.00 95.75 190 GLU A CA 1
ATOM 1434 C C . GLU A 1 190 ? 11.931 -7.338 16.365 1.00 95.75 190 GLU A C 1
ATOM 1436 O O . GLU A 1 190 ? 11.883 -6.117 16.464 1.00 95.75 190 GLU A O 1
ATOM 1441 N N . ASP A 1 191 ? 10.872 -8.075 16.023 1.00 96.06 191 ASP A N 1
ATOM 1442 C CA . ASP A 1 191 ? 9.564 -7.532 15.656 1.00 96.06 191 ASP A CA 1
ATOM 1443 C C . ASP A 1 191 ? 8.454 -8.384 16.285 1.00 96.06 191 ASP A C 1
ATOM 1445 O O . ASP A 1 191 ? 8.431 -9.607 16.103 1.00 96.06 191 ASP A O 1
ATOM 1449 N N . VAL A 1 192 ? 7.547 -7.752 17.034 1.00 97.56 192 VAL A N 1
ATOM 1450 C CA . VAL A 1 192 ? 6.328 -8.369 17.573 1.00 97.56 192 VAL A CA 1
ATOM 1451 C C . VAL A 1 192 ? 5.162 -7.419 17.350 1.00 97.56 192 VAL A C 1
ATOM 1453 O O . VAL A 1 192 ? 5.205 -6.266 17.772 1.00 97.56 192 VAL A O 1
ATOM 1456 N N . ARG A 1 193 ? 4.109 -7.935 16.718 1.00 95.94 193 ARG A N 1
ATOM 1457 C CA . ARG A 1 193 ? 2.923 -7.176 16.310 1.00 95.94 193 ARG A CA 1
ATOM 1458 C C . ARG A 1 193 ? 1.641 -7.970 16.541 1.00 95.94 193 ARG A C 1
ATOM 1460 O O . ARG A 1 193 ? 1.692 -9.185 16.753 1.00 95.94 193 ARG A O 1
ATOM 1467 N N . TRP A 1 194 ? 0.497 -7.315 16.418 1.00 95.75 194 TRP A N 1
ATOM 1468 C CA . TRP A 1 194 ? -0.808 -7.964 16.385 1.00 95.75 194 TRP A CA 1
ATOM 1469 C C . TRP A 1 194 ? -1.087 -8.632 15.031 1.00 95.75 194 TRP A C 1
ATOM 1471 O O . TRP A 1 194 ? -0.738 -8.122 13.960 1.00 95.75 194 TRP A O 1
ATOM 1481 N N . GLY A 1 195 ? -1.710 -9.810 15.093 1.00 94.44 195 GLY A N 1
ATOM 1482 C CA . GLY A 1 195 ? -2.310 -10.495 13.951 1.00 94.44 195 GLY A CA 1
ATOM 1483 C C . GLY A 1 195 ? -3.746 -10.027 13.696 1.00 94.44 195 GLY A C 1
ATOM 1484 O O . GLY A 1 195 ? -4.182 -8.997 14.199 1.00 94.44 195 GLY A O 1
ATOM 1485 N N . ASP A 1 196 ? -4.497 -10.804 12.920 1.00 92.50 196 ASP A N 1
ATOM 1486 C CA . ASP A 1 196 ? -5.872 -10.443 12.543 1.00 92.50 196 ASP A CA 1
ATOM 1487 C C . ASP A 1 196 ? -6.910 -10.743 13.625 1.00 92.50 196 ASP A C 1
ATOM 1489 O O . ASP A 1 196 ? -8.024 -10.232 13.566 1.00 92.50 196 ASP A O 1
ATOM 1493 N N . GLY A 1 197 ? -6.584 -11.625 14.568 1.00 89.88 197 GLY A N 1
ATOM 1494 C CA . GLY A 1 197 ? -7.479 -11.986 15.662 1.00 89.88 197 GLY A CA 1
ATOM 1495 C C . GLY A 1 197 ? -7.212 -11.164 16.915 1.00 89.88 197 GLY A C 1
ATOM 1496 O O . GLY A 1 197 ? -6.066 -10.818 17.196 1.00 89.88 197 GLY A O 1
ATOM 1497 N N . ASP A 1 198 ? -8.252 -10.985 17.728 1.00 90.31 198 ASP A N 1
ATOM 1498 C CA . ASP A 1 198 ? -8.227 -10.197 18.971 1.00 90.31 198 ASP A CA 1
ATOM 1499 C C . ASP A 1 198 ? -7.190 -10.659 20.018 1.00 90.31 198 ASP A C 1
ATOM 1501 O O . ASP A 1 198 ? -6.854 -9.949 20.970 1.00 90.31 198 ASP A O 1
ATOM 1505 N N . ASN A 1 199 ? -6.684 -11.884 19.853 1.00 94.19 199 ASN A N 1
ATOM 1506 C CA . ASN A 1 199 ? -5.768 -12.549 20.776 1.00 94.19 199 ASN A CA 1
ATOM 1507 C C . ASN A 1 199 ? -4.507 -13.067 20.084 1.00 94.19 199 ASN A C 1
ATOM 1509 O O . ASN A 1 199 ? -3.820 -13.909 20.657 1.00 94.19 199 ASN A O 1
ATOM 1513 N N . ILE A 1 200 ? -4.216 -12.648 18.852 1.00 96.06 200 ILE A N 1
ATOM 1514 C CA . ILE A 1 200 ? -3.095 -13.198 18.084 1.00 96.06 200 ILE A CA 1
ATOM 1515 C C . ILE A 1 200 ? -1.939 -12.206 18.050 1.00 96.06 200 ILE A C 1
ATOM 1517 O O . ILE A 1 200 ? -2.085 -11.084 17.576 1.00 96.06 200 ILE A O 1
ATOM 1521 N N . LEU A 1 201 ? -0.767 -12.657 18.492 1.00 97.62 201 LEU A N 1
ATOM 1522 C CA . LEU A 1 201 ? 0.505 -11.968 18.297 1.00 97.62 201 LEU A CA 1
ATOM 1523 C C . LEU A 1 201 ? 1.359 -12.721 17.281 1.00 97.62 201 LEU A C 1
ATOM 1525 O O . LEU A 1 201 ? 1.350 -13.952 17.231 1.00 97.62 201 LEU A O 1
ATOM 1529 N N . VAL A 1 202 ? 2.146 -11.976 16.514 1.00 97.50 202 VAL A N 1
ATOM 1530 C CA . VAL A 1 202 ? 3.126 -12.504 15.564 1.00 97.50 202 VAL A CA 1
ATOM 1531 C C . VAL A 1 202 ? 4.489 -11.968 15.937 1.00 97.50 202 VAL A C 1
ATOM 1533 O O . VAL A 1 202 ? 4.673 -10.757 16.004 1.00 97.50 202 VAL A O 1
ATOM 1536 N N . ALA A 1 203 ? 5.436 -12.869 16.166 1.00 98.00 203 ALA A N 1
ATOM 1537 C CA . ALA A 1 203 ? 6.813 -12.545 16.501 1.00 98.00 203 ALA A CA 1
ATOM 1538 C C . ALA A 1 203 ? 7.755 -13.022 15.394 1.00 98.00 203 ALA A C 1
ATOM 1540 O O . ALA A 1 203 ? 7.593 -14.131 14.879 1.00 98.00 203 ALA A O 1
ATOM 1541 N N . ARG A 1 204 ? 8.757 -12.211 15.050 1.00 97.38 204 ARG A N 1
ATOM 1542 C CA . ARG A 1 204 ? 9.761 -12.522 14.029 1.00 97.38 204 ARG A CA 1
ATOM 1543 C C . ARG A 1 204 ? 11.178 -12.302 14.562 1.00 97.38 204 ARG A C 1
ATOM 1545 O O . ARG A 1 204 ? 11.462 -11.298 15.216 1.00 97.38 204 ARG A O 1
ATOM 1552 N N . THR A 1 205 ? 12.067 -13.256 14.303 1.00 97.75 205 THR A N 1
ATOM 1553 C CA . THR A 1 205 ? 13.505 -13.124 14.603 1.00 97.75 205 THR A CA 1
ATOM 1554 C C . THR A 1 205 ? 14.193 -12.213 13.582 1.00 97.75 205 THR A C 1
ATOM 1556 O O . THR A 1 205 ? 13.616 -11.957 12.522 1.00 97.75 205 THR A O 1
ATOM 1559 N N . PRO A 1 206 ? 15.450 -11.795 13.809 1.00 96.00 206 PRO A N 1
ATOM 1560 C CA . PRO A 1 206 ? 16.262 -11.203 12.752 1.00 96.00 206 PRO A CA 1
ATOM 1561 C C . PRO A 1 206 ? 16.184 -11.985 11.441 1.00 96.00 206 PRO A C 1
ATOM 1563 O O . PRO A 1 206 ? 16.156 -13.222 11.443 1.00 96.00 206 PRO A O 1
ATOM 1566 N N . PHE A 1 207 ? 16.065 -11.248 10.336 1.00 94.88 207 PHE A N 1
ATOM 1567 C CA . PHE A 1 207 ? 15.897 -11.804 8.995 1.00 94.88 207 PHE A CA 1
ATOM 1568 C C . PHE A 1 207 ? 17.158 -11.593 8.167 1.00 94.88 207 PHE A C 1
ATOM 1570 O O . PHE A 1 207 ? 17.654 -10.473 8.058 1.00 94.88 207 PHE A O 1
ATOM 1577 N N . GLY A 1 208 ? 17.684 -12.671 7.593 1.00 94.06 208 GLY A N 1
ATOM 1578 C CA . GLY A 1 208 ? 18.931 -12.628 6.843 1.00 94.06 208 GLY A CA 1
ATOM 1579 C C . GLY A 1 208 ? 19.664 -13.965 6.750 1.00 94.06 208 GLY A C 1
ATOM 1580 O O . GLY A 1 208 ? 19.203 -14.977 7.292 1.00 94.06 208 GLY A O 1
ATOM 1581 N N . PRO A 1 209 ? 20.822 -13.976 6.068 1.00 93.25 209 PRO A N 1
ATOM 1582 C CA . PRO A 1 209 ? 21.692 -15.142 6.023 1.00 93.25 209 PRO A CA 1
ATOM 1583 C C . PRO A 1 209 ? 22.162 -15.494 7.438 1.00 93.25 209 PRO A C 1
ATOM 1585 O O . PRO A 1 209 ? 22.364 -14.611 8.272 1.00 93.25 209 PRO A O 1
ATOM 1588 N N . ASP A 1 210 ? 22.287 -16.791 7.711 1.00 91.38 210 ASP A N 1
ATOM 1589 C CA . ASP A 1 210 ? 22.717 -17.345 9.005 1.00 91.38 210 ASP A CA 1
ATOM 1590 C C . ASP A 1 210 ? 21.836 -16.970 10.216 1.00 91.38 210 ASP A C 1
ATOM 1592 O O . ASP A 1 210 ? 22.183 -17.265 11.360 1.00 91.38 210 ASP A O 1
ATOM 1596 N N . GLN A 1 211 ? 20.671 -16.359 9.981 1.00 95.25 211 GLN A N 1
ATOM 1597 C CA . GLN A 1 211 ? 19.671 -16.087 11.009 1.00 95.25 211 GLN A CA 1
ATOM 1598 C C . GLN A 1 211 ? 18.658 -17.237 11.129 1.00 95.25 211 GLN A C 1
ATOM 1600 O O . GLN A 1 211 ? 18.453 -17.995 10.176 1.00 95.25 211 GLN A O 1
ATOM 1605 N N . PRO A 1 212 ? 17.941 -17.354 12.264 1.00 95.12 212 PRO A N 1
ATOM 1606 C CA . PRO A 1 212 ? 16.866 -18.336 12.403 1.00 95.12 212 PRO A CA 1
ATOM 1607 C C . PRO A 1 212 ? 15.713 -18.126 11.413 1.00 95.12 212 PRO A C 1
ATOM 1609 O O . PRO A 1 212 ? 15.043 -19.092 11.054 1.00 95.12 212 PRO A O 1
ATOM 1612 N N . ASN A 1 213 ? 15.476 -16.877 10.982 1.00 96.62 213 ASN A N 1
ATOM 1613 C CA . ASN A 1 213 ? 14.384 -16.489 10.079 1.00 96.62 213 ASN A CA 1
ATOM 1614 C C . ASN A 1 213 ? 13.011 -17.029 10.520 1.00 96.62 213 ASN A C 1
ATOM 1616 O O . ASN A 1 213 ? 12.179 -17.407 9.696 1.00 96.62 213 ASN A O 1
ATOM 1620 N N . LEU A 1 214 ? 12.796 -17.104 11.832 1.00 97.56 214 LEU A N 1
ATOM 1621 C CA . LEU A 1 214 ? 11.638 -17.731 12.443 1.00 97.56 214 LEU A CA 1
ATOM 1622 C C . LEU A 1 214 ? 10.503 -16.717 12.582 1.00 97.56 214 LEU A C 1
ATOM 1624 O O . LEU A 1 214 ? 10.714 -15.595 13.048 1.00 97.56 214 LEU A O 1
ATOM 1628 N N . VAL A 1 215 ? 9.296 -17.150 12.234 1.00 98.31 215 VAL A N 1
ATOM 1629 C CA . VAL A 1 215 ? 8.039 -16.452 12.492 1.00 98.31 215 VAL A CA 1
ATOM 1630 C C . VAL A 1 215 ? 7.167 -17.350 13.359 1.00 98.31 215 VAL A C 1
ATOM 1632 O O . VAL A 1 215 ? 7.010 -18.542 13.086 1.00 98.31 215 VAL A O 1
ATOM 1635 N N . VAL A 1 216 ? 6.604 -16.785 14.422 1.00 98.38 216 VAL A N 1
ATOM 1636 C CA . VAL A 1 216 ? 5.827 -17.529 15.414 1.00 98.38 216 VAL A CA 1
ATOM 1637 C C . VAL A 1 216 ? 4.528 -16.790 15.701 1.00 98.38 216 VAL A C 1
ATOM 1639 O O . VAL A 1 216 ? 4.545 -15.593 15.983 1.00 98.38 216 VAL A O 1
ATOM 1642 N N . ALA A 1 217 ? 3.407 -17.508 15.647 1.00 98.19 217 ALA A N 1
ATOM 1643 C CA . ALA A 1 217 ? 2.113 -17.011 16.091 1.00 98.19 217 ALA A CA 1
ATOM 1644 C C . ALA A 1 217 ? 1.842 -17.484 17.518 1.00 98.19 217 ALA A C 1
ATOM 1646 O O . ALA A 1 217 ? 1.953 -18.677 17.833 1.00 98.19 217 ALA A O 1
ATOM 1647 N N . TYR A 1 218 ? 1.430 -16.550 18.360 1.00 98.00 218 TYR A N 1
ATOM 1648 C CA . TYR A 1 218 ? 1.065 -16.782 19.745 1.00 98.00 218 TYR A CA 1
ATOM 1649 C C . TYR A 1 218 ? -0.377 -16.365 19.989 1.00 98.00 218 TYR A C 1
ATOM 1651 O O . TYR A 1 218 ? -0.843 -15.362 19.460 1.00 98.00 218 TYR A O 1
ATOM 1659 N N . GLU A 1 219 ? -1.060 -17.124 20.833 1.00 97.06 219 GLU A N 1
ATOM 1660 C CA . GLU A 1 219 ? -2.337 -16.751 21.415 1.00 97.06 219 GLU A CA 1
ATOM 1661 C C . GLU A 1 219 ? -2.111 -16.134 22.799 1.00 97.06 219 GLU A C 1
ATOM 1663 O O . GLU A 1 219 ? -1.401 -16.696 23.644 1.00 97.06 219 GLU A O 1
ATOM 1668 N N . VAL A 1 220 ? -2.722 -14.969 23.009 1.00 96.56 220 VAL A N 1
ATOM 1669 C CA . VAL A 1 220 ? -2.768 -14.246 24.278 1.00 96.56 220 VAL A CA 1
ATOM 1670 C C . VAL A 1 220 ? -3.926 -14.810 25.107 1.00 96.56 220 VAL A C 1
ATOM 1672 O O . VAL A 1 220 ? -5.086 -14.621 24.736 1.00 96.56 220 VAL A O 1
ATOM 1675 N N . PRO A 1 221 ? -3.659 -15.519 26.218 1.00 95.25 221 PRO A N 1
ATOM 1676 C CA . PRO A 1 221 ? -4.717 -16.150 26.994 1.00 95.25 221 PRO A CA 1
ATOM 1677 C C . PRO A 1 221 ? -5.524 -15.116 27.785 1.00 95.25 221 PRO A C 1
ATOM 1679 O O . PRO A 1 221 ? -4.970 -14.277 28.505 1.00 95.25 221 PRO A O 1
ATOM 1682 N N . ARG A 1 222 ? -6.850 -15.231 27.706 1.00 93.38 222 ARG A N 1
ATOM 1683 C CA . ARG A 1 222 ? -7.805 -14.387 28.431 1.00 93.38 222 ARG A CA 1
ATOM 1684 C C . ARG A 1 222 ? -8.743 -15.214 29.298 1.00 93.38 222 ARG A C 1
ATOM 1686 O O . ARG A 1 222 ? -8.926 -16.411 29.085 1.00 93.38 222 ARG A O 1
ATOM 1693 N N . GLN A 1 223 ? -9.318 -14.566 30.302 1.00 90.88 223 GLN A N 1
ATOM 1694 C CA . GLN A 1 223 ? -10.360 -15.151 31.135 1.00 90.88 223 GLN A CA 1
ATOM 1695 C C . GLN A 1 223 ? -11.628 -15.413 30.305 1.00 90.88 223 GLN A C 1
ATOM 1697 O O . GLN A 1 223 ? -11.901 -14.729 29.321 1.00 90.88 223 GLN A O 1
ATOM 1702 N N . SER A 1 224 ? -12.416 -16.413 30.704 1.00 86.69 224 SER A N 1
ATOM 1703 C CA . SER A 1 224 ? -13.647 -16.775 29.989 1.00 86.69 224 SER A CA 1
ATOM 1704 C C . SER A 1 224 ? -14.631 -15.601 29.944 1.00 86.69 224 SER A C 1
ATOM 1706 O O . SER A 1 224 ? -14.900 -14.998 30.982 1.00 86.69 224 SER A O 1
ATOM 1708 N N . ASN A 1 225 ? -15.174 -15.306 28.756 1.00 82.50 225 ASN A N 1
ATOM 1709 C CA . ASN A 1 225 ? -16.087 -14.183 28.497 1.00 82.50 225 ASN A CA 1
ATOM 1710 C C . ASN A 1 225 ? -15.562 -12.834 29.016 1.00 82.50 225 ASN A C 1
ATOM 1712 O O . ASN A 1 225 ? -16.321 -12.034 29.557 1.00 82.50 225 ASN A O 1
ATOM 1716 N N . SER A 1 226 ? -14.258 -12.593 28.889 1.00 86.00 226 SER A N 1
ATOM 1717 C CA . SER A 1 226 ? -13.621 -11.372 29.363 1.00 86.00 226 SER A CA 1
ATOM 1718 C C . SER A 1 226 ? -12.446 -10.985 28.473 1.00 86.00 226 SER A C 1
ATOM 1720 O O . SER A 1 226 ? -11.772 -11.832 27.888 1.00 86.00 226 SER A O 1
ATOM 1722 N N . VAL A 1 227 ? -12.179 -9.683 28.404 1.00 88.94 227 VAL A N 1
ATOM 1723 C CA . VAL A 1 227 ? -10.955 -9.150 27.795 1.00 88.94 227 VAL A CA 1
ATOM 1724 C C . VAL A 1 227 ? -9.764 -9.185 28.758 1.00 88.94 227 VAL A C 1
ATOM 1726 O O . VAL A 1 227 ? -8.645 -8.867 28.368 1.00 88.94 227 VAL A O 1
ATOM 1729 N N . GLU A 1 228 ? -9.970 -9.562 30.020 1.00 90.94 228 GLU A N 1
ATOM 1730 C CA . GLU A 1 228 ? -8.904 -9.600 31.017 1.00 90.94 228 GLU A CA 1
ATOM 1731 C C . GLU A 1 228 ? -7.945 -10.772 30.792 1.00 90.94 228 GLU A C 1
ATOM 1733 O O . GLU A 1 228 ? -8.346 -11.908 30.530 1.00 90.94 228 GLU A O 1
ATOM 1738 N N . LEU A 1 229 ? -6.652 -10.488 30.927 1.00 93.88 229 LEU A N 1
ATOM 1739 C CA . LEU A 1 229 ? -5.576 -11.441 30.676 1.00 93.88 229 LEU A CA 1
ATOM 1740 C C . LEU A 1 229 ? -5.490 -12.499 31.779 1.00 93.88 229 LEU A C 1
ATOM 1742 O O . LEU A 1 229 ? -5.683 -12.218 32.967 1.00 93.88 229 LEU A O 1
ATOM 1746 N N . MET A 1 230 ? -5.089 -13.712 31.404 1.00 93.62 230 MET A N 1
ATOM 1747 C CA . MET A 1 230 ? -4.627 -14.708 32.368 1.00 93.62 230 MET A CA 1
ATOM 1748 C C . MET A 1 230 ? -3.179 -14.402 32.763 1.00 93.62 230 MET A C 1
ATOM 1750 O O . MET A 1 230 ? -2.240 -14.850 32.107 1.00 93.62 230 MET A O 1
ATOM 1754 N N . ALA A 1 231 ? -3.006 -13.620 33.830 1.00 91.75 231 ALA A N 1
ATOM 1755 C CA . ALA A 1 231 ? -1.697 -13.221 34.341 1.00 91.75 231 ALA A CA 1
ATOM 1756 C C . ALA A 1 231 ? -1.398 -13.808 35.730 1.00 91.75 231 ALA A C 1
ATOM 1758 O O . ALA A 1 231 ? -2.296 -13.965 36.559 1.00 91.75 231 ALA A O 1
ATOM 1759 N N . VAL A 1 232 ? -0.121 -14.086 35.995 1.00 88.88 232 VAL A N 1
ATOM 1760 C CA . VAL A 1 232 ? 0.393 -14.593 37.279 1.00 88.88 232 VAL A CA 1
ATOM 1761 C C . VAL A 1 232 ? 1.448 -13.627 37.822 1.00 88.88 232 VAL A C 1
ATOM 1763 O O . VAL A 1 232 ? 2.087 -12.908 37.059 1.00 88.88 232 VAL A O 1
ATOM 1766 N N . GLY A 1 233 ? 1.636 -13.597 39.141 1.00 85.38 233 GLY A N 1
ATOM 1767 C CA . GLY A 1 233 ? 2.651 -12.767 39.795 1.00 85.38 233 GLY A CA 1
ATOM 1768 C C . GLY A 1 233 ? 2.094 -11.492 40.439 1.00 85.38 233 GLY A C 1
ATOM 1769 O O . GLY A 1 233 ? 0.883 -11.241 40.402 1.00 85.38 233 GLY A O 1
ATOM 1770 N N . PRO A 1 234 ? 2.960 -10.708 41.102 1.00 78.56 234 PRO A N 1
ATOM 1771 C CA . PRO A 1 234 ? 2.552 -9.496 41.800 1.00 78.56 234 PRO A CA 1
ATOM 1772 C C . PRO A 1 234 ? 2.191 -8.373 40.803 1.00 78.56 234 PRO A C 1
ATOM 1774 O O . PRO A 1 234 ? 2.618 -8.425 39.650 1.00 78.56 234 PRO A O 1
ATOM 1777 N N . PRO A 1 235 ? 1.395 -7.359 41.201 1.00 71.88 235 PRO A N 1
ATOM 1778 C CA . PRO A 1 235 ? 0.896 -6.308 40.301 1.00 71.88 235 PRO A CA 1
ATOM 1779 C C . PRO A 1 235 ? 1.964 -5.563 39.483 1.00 71.88 235 PRO A C 1
ATOM 1781 O O . PRO A 1 235 ? 1.686 -5.140 38.367 1.00 71.88 235 PRO A O 1
ATOM 1784 N N . ASP A 1 236 ? 3.169 -5.419 40.026 1.00 68.44 236 ASP A N 1
ATOM 1785 C CA . ASP A 1 236 ? 4.330 -4.739 39.444 1.00 68.44 236 ASP A CA 1
ATOM 1786 C C . ASP A 1 236 ? 5.190 -5.633 38.530 1.00 68.44 236 ASP A C 1
ATOM 1788 O O . ASP A 1 236 ? 6.034 -5.127 37.789 1.00 68.44 236 ASP A O 1
ATOM 1792 N N . ALA A 1 237 ? 4.957 -6.947 38.540 1.00 78.75 237 ALA A N 1
ATOM 1793 C CA . ALA A 1 237 ? 5.657 -7.927 37.713 1.00 78.75 237 ALA A CA 1
ATOM 1794 C C . ALA A 1 237 ? 4.697 -9.012 37.203 1.00 78.75 237 ALA A C 1
ATOM 1796 O O . ALA A 1 237 ? 5.009 -10.199 37.252 1.00 78.75 237 ALA A O 1
ATOM 1797 N N . ARG A 1 238 ? 3.500 -8.616 36.748 1.00 91.31 238 ARG A N 1
ATOM 1798 C CA . ARG A 1 238 ? 2.532 -9.561 36.183 1.00 91.31 238 ARG A CA 1
ATOM 1799 C C . ARG A 1 238 ? 3.059 -10.147 34.884 1.00 91.31 238 ARG A C 1
ATOM 1801 O O . ARG A 1 238 ? 3.500 -9.423 33.991 1.00 91.31 238 ARG A O 1
ATOM 1808 N N . GLU A 1 239 ? 2.941 -11.456 34.763 1.00 93.31 239 GLU A N 1
ATOM 1809 C CA . GLU A 1 239 ? 3.448 -12.224 33.636 1.00 93.31 239 GLU A CA 1
ATOM 1810 C C . GLU A 1 239 ? 2.303 -12.954 32.940 1.00 93.31 239 GLU A C 1
ATOM 1812 O O . GLU A 1 239 ? 1.424 -13.518 33.593 1.00 93.31 239 GLU A O 1
ATOM 1817 N N . VAL A 1 240 ? 2.320 -12.944 31.608 1.00 95.94 240 VAL A N 1
ATOM 1818 C CA . VAL A 1 240 ? 1.371 -13.661 30.753 1.00 95.94 240 VAL A CA 1
ATOM 1819 C C . VAL A 1 240 ? 2.136 -14.735 29.993 1.00 95.94 240 VAL A C 1
ATOM 1821 O O . VAL A 1 240 ? 3.073 -14.444 29.244 1.00 95.94 240 VAL A O 1
ATOM 1824 N N . THR A 1 241 ? 1.736 -15.990 30.187 1.00 95.38 241 THR A N 1
ATOM 1825 C CA . THR A 1 241 ? 2.303 -17.134 29.469 1.00 95.38 241 THR A CA 1
ATOM 1826 C C . THR A 1 241 ? 1.564 -17.320 28.151 1.00 95.38 241 THR A C 1
ATOM 1828 O O . THR A 1 241 ? 0.424 -17.774 28.124 1.00 95.38 241 THR A O 1
ATOM 1831 N N . LEU A 1 242 ? 2.214 -16.968 27.047 1.00 96.19 242 LEU A N 1
ATOM 1832 C CA . LEU A 1 242 ? 1.636 -17.097 25.713 1.00 96.19 242 LEU A CA 1
ATOM 1833 C C . LEU A 1 242 ? 1.523 -18.563 25.279 1.00 96.19 242 LEU A C 1
ATOM 1835 O O . LEU A 1 242 ? 2.408 -19.376 25.552 1.00 96.19 242 LEU A O 1
ATOM 1839 N N . THR A 1 243 ? 0.468 -18.890 24.532 1.00 95.69 243 THR A N 1
ATOM 1840 C CA . THR A 1 243 ? 0.319 -20.217 23.918 1.00 95.69 243 THR A CA 1
ATOM 1841 C C . THR A 1 243 ? 0.806 -20.165 22.479 1.00 95.69 243 THR A C 1
ATOM 1843 O O . THR A 1 243 ? 0.261 -19.429 21.663 1.00 95.69 243 THR A O 1
ATOM 1846 N N . LYS A 1 244 ? 1.833 -20.944 22.134 1.00 96.88 244 LYS A N 1
ATOM 1847 C CA . LYS A 1 244 ? 2.304 -21.030 20.746 1.00 96.88 244 LYS A CA 1
ATOM 1848 C C . LYS A 1 244 ? 1.233 -21.706 19.884 1.00 96.88 244 LYS A C 1
ATOM 1850 O O . LYS A 1 244 ? 0.926 -22.876 20.100 1.00 96.88 244 LYS A O 1
ATOM 1855 N N . LYS A 1 245 ? 0.689 -20.984 18.903 1.00 96.56 245 LYS A N 1
ATOM 1856 C CA . LYS A 1 245 ? -0.287 -21.510 17.934 1.00 96.56 245 LYS A CA 1
ATOM 1857 C C . LYS A 1 245 ? 0.407 -22.128 16.741 1.00 96.56 245 LYS A C 1
ATOM 1859 O O . LYS A 1 245 ? 0.012 -23.189 16.266 1.00 96.56 245 LYS A O 1
ATOM 1864 N N . ASN A 1 246 ? 1.438 -21.446 16.254 1.00 97.38 246 ASN A N 1
ATOM 1865 C CA . ASN A 1 246 ? 2.108 -21.838 15.033 1.00 97.38 246 ASN A CA 1
ATOM 1866 C C . ASN A 1 246 ? 3.541 -21.317 14.976 1.00 97.38 246 ASN A C 1
ATOM 1868 O O . ASN A 1 246 ? 3.875 -20.342 15.641 1.00 97.38 246 ASN A O 1
ATOM 1872 N N . GLU A 1 247 ? 4.374 -21.961 14.170 1.00 97.75 247 GLU A N 1
ATOM 1873 C CA . GLU A 1 247 ? 5.784 -21.620 13.994 1.00 97.75 247 GLU A CA 1
ATOM 1874 C C . GLU A 1 247 ? 6.257 -22.094 12.622 1.00 97.75 247 GLU A C 1
ATOM 1876 O O . GLU A 1 247 ? 5.920 -23.205 12.200 1.00 97.75 247 GLU A O 1
ATOM 1881 N N . ALA A 1 248 ? 7.024 -21.249 11.935 1.00 98.12 248 ALA A N 1
ATOM 1882 C CA . ALA A 1 248 ? 7.670 -21.579 10.675 1.00 98.12 248 ALA A CA 1
ATOM 1883 C C . ALA A 1 248 ? 8.936 -20.740 10.477 1.00 98.12 248 ALA A C 1
ATOM 1885 O O . ALA A 1 248 ? 8.965 -19.558 10.816 1.00 98.12 248 ALA A O 1
ATOM 1886 N N . ALA A 1 249 ? 9.974 -21.345 9.904 1.00 97.12 249 ALA A N 1
ATOM 1887 C CA . ALA A 1 249 ? 11.077 -20.586 9.328 1.00 97.12 249 ALA A CA 1
ATOM 1888 C C . ALA A 1 249 ? 10.673 -20.089 7.934 1.00 97.12 249 ALA A C 1
ATOM 1890 O O . ALA A 1 249 ? 9.913 -20.762 7.238 1.00 97.12 249 ALA A O 1
ATOM 1891 N N . PHE A 1 250 ? 11.182 -18.931 7.516 1.00 96.88 250 PHE A N 1
ATOM 1892 C CA . PHE A 1 250 ? 10.926 -18.423 6.173 1.00 96.88 250 PHE A CA 1
ATOM 1893 C C . PHE A 1 250 ? 11.419 -19.428 5.107 1.00 96.88 250 PHE A C 1
ATOM 1895 O O . PHE A 1 250 ? 12.574 -19.863 5.173 1.00 96.88 250 PHE A O 1
ATOM 1902 N N . PRO A 1 251 ? 10.585 -19.797 4.117 1.00 95.56 251 PRO A N 1
ATOM 1903 C CA . PRO A 1 251 ? 10.898 -20.872 3.181 1.00 95.56 251 PRO A CA 1
ATOM 1904 C C . PRO A 1 251 ? 11.790 -20.385 2.026 1.00 95.56 251 PRO A C 1
ATOM 1906 O O . PRO A 1 251 ? 11.333 -20.196 0.898 1.00 95.56 251 PRO A O 1
ATOM 1909 N N . PHE A 1 252 ? 13.083 -20.173 2.283 1.00 95.88 252 PHE A N 1
ATOM 1910 C CA . PHE A 1 252 ? 14.025 -19.813 1.216 1.00 95.88 252 PHE A CA 1
ATOM 1911 C C . PHE A 1 252 ? 14.073 -20.877 0.112 1.00 95.88 252 PHE A C 1
ATOM 1913 O O . PHE A 1 252 ? 14.060 -22.078 0.375 1.00 95.88 252 PHE A O 1
ATOM 1920 N N . GLY A 1 253 ? 14.157 -20.422 -1.138 1.00 95.12 253 GLY A N 1
ATOM 1921 C CA . GLY A 1 253 ? 14.113 -21.284 -2.321 1.00 95.12 253 GLY A CA 1
ATOM 1922 C C . GLY A 1 253 ? 12.697 -21.676 -2.757 1.00 95.12 253 GLY A C 1
ATOM 1923 O O . GLY A 1 253 ? 12.552 -22.426 -3.720 1.00 95.12 253 GLY A O 1
ATOM 1924 N N . MET A 1 254 ? 11.654 -21.168 -2.092 1.00 95.88 254 MET A N 1
ATOM 1925 C CA . MET A 1 254 ? 10.266 -21.382 -2.496 1.00 95.88 254 MET A CA 1
ATOM 1926 C C . MET A 1 254 ? 9.977 -20.729 -3.862 1.00 95.88 254 MET A C 1
ATOM 1928 O O . MET A 1 254 ? 10.205 -19.524 -4.017 1.00 95.88 254 MET A O 1
ATOM 1932 N N . PRO A 1 255 ? 9.445 -21.469 -4.853 1.00 96.12 255 PRO A N 1
ATOM 1933 C CA . PRO A 1 255 ? 9.004 -20.885 -6.114 1.00 96.12 255 PRO A CA 1
ATOM 1934 C C . PRO A 1 255 ? 7.688 -20.121 -5.926 1.00 96.12 255 PRO A C 1
ATOM 1936 O O . PRO A 1 255 ? 6.773 -20.600 -5.259 1.00 96.12 255 PRO A O 1
ATOM 1939 N N . LEU A 1 256 ? 7.545 -18.970 -6.587 1.00 96.19 256 LEU A N 1
ATOM 1940 C CA . LEU A 1 256 ? 6.275 -18.230 -6.626 1.00 96.19 256 LEU A CA 1
ATOM 1941 C C . LEU A 1 256 ? 5.309 -18.749 -7.700 1.00 96.19 256 LEU A C 1
ATOM 1943 O O . LEU A 1 256 ? 4.238 -18.189 -7.886 1.00 96.19 256 LEU A O 1
ATOM 1947 N N . GLY A 1 257 ? 5.674 -19.800 -8.440 1.00 94.62 257 GLY A N 1
ATOM 1948 C CA . GLY A 1 257 ? 4.823 -20.371 -9.491 1.00 94.62 257 GLY A CA 1
ATOM 1949 C C . GLY A 1 257 ? 4.632 -19.472 -10.721 1.00 94.62 257 GLY A C 1
ATOM 1950 O O . GLY A 1 257 ? 3.792 -19.788 -11.563 1.00 94.62 257 GLY A O 1
ATOM 1951 N N . THR A 1 258 ? 5.410 -18.392 -10.826 1.00 96.31 258 THR A N 1
ATOM 1952 C CA . THR A 1 258 ? 5.450 -17.478 -11.971 1.00 96.31 258 THR A CA 1
ATOM 1953 C C . THR A 1 258 ? 6.767 -17.639 -12.721 1.00 96.31 258 THR A C 1
ATOM 1955 O O . THR A 1 258 ? 7.848 -17.586 -12.129 1.00 96.31 258 THR A O 1
ATOM 1958 N N . THR A 1 259 ? 6.677 -17.811 -14.036 1.00 97.38 259 THR A N 1
ATOM 1959 C CA . THR A 1 259 ? 7.811 -17.803 -14.963 1.00 97.38 259 THR A CA 1
ATOM 1960 C C . THR A 1 259 ? 7.731 -16.564 -15.839 1.00 97.38 259 THR A C 1
ATOM 1962 O O . THR A 1 259 ? 6.665 -16.242 -16.360 1.00 97.38 259 THR A O 1
ATOM 1965 N N . VAL A 1 260 ? 8.857 -15.877 -16.010 1.00 96.19 260 VAL A N 1
ATOM 1966 C CA . VAL A 1 260 ? 8.977 -14.736 -16.916 1.00 96.19 260 VAL A CA 1
ATOM 1967 C C . VAL A 1 260 ? 9.658 -15.205 -18.187 1.00 96.19 260 VAL A C 1
ATOM 1969 O O . VAL A 1 260 ? 10.787 -15.687 -18.139 1.00 96.19 260 VAL A O 1
ATOM 1972 N N . ASN A 1 261 ? 8.979 -15.033 -19.314 1.00 95.81 261 ASN A N 1
ATOM 1973 C CA . ASN A 1 261 ? 9.545 -15.150 -20.646 1.00 95.81 261 ASN A CA 1
ATOM 1974 C C . ASN A 1 261 ? 9.731 -13.746 -21.204 1.00 95.81 261 ASN A C 1
ATOM 1976 O O . ASN A 1 261 ? 8.785 -12.958 -21.220 1.00 95.81 261 ASN A O 1
ATOM 1980 N N . PHE A 1 262 ? 10.929 -13.440 -21.691 1.00 93.50 262 PHE A N 1
ATOM 1981 C CA . PHE A 1 262 ? 11.176 -12.178 -22.374 1.00 93.50 262 PHE A CA 1
ATOM 1982 C C . PHE A 1 262 ? 11.800 -12.405 -23.748 1.00 93.50 262 PHE A C 1
ATOM 1984 O O . PHE A 1 262 ? 12.570 -13.347 -23.951 1.00 93.50 262 PHE A O 1
ATOM 1991 N N . SER A 1 263 ? 11.463 -11.518 -24.676 1.00 93.50 263 SER A N 1
ATOM 1992 C CA . SER A 1 263 ? 12.066 -11.406 -25.997 1.00 93.50 263 SER A CA 1
ATOM 1993 C C . SER A 1 263 ? 12.241 -9.929 -26.329 1.00 93.50 263 SER A C 1
ATOM 1995 O O . SER A 1 263 ? 11.296 -9.152 -26.228 1.00 93.50 263 SER A O 1
ATOM 1997 N N . HIS A 1 264 ? 13.433 -9.528 -26.746 1.00 92.25 264 HIS A N 1
ATOM 1998 C CA . HIS A 1 264 ? 13.748 -8.153 -27.120 1.00 92.25 264 HIS A CA 1
ATOM 1999 C C . HIS A 1 264 ? 14.509 -8.157 -28.438 1.00 92.25 264 HIS A C 1
ATOM 2001 O O . HIS A 1 264 ? 15.514 -8.854 -28.575 1.00 92.25 264 HIS A O 1
ATOM 2007 N N . THR A 1 265 ? 13.998 -7.421 -29.422 1.00 94.50 265 THR A N 1
ATOM 2008 C CA . THR A 1 265 ? 14.637 -7.256 -30.731 1.00 94.50 265 THR A CA 1
ATOM 2009 C C . THR A 1 265 ? 15.009 -5.796 -30.939 1.00 94.50 265 THR A C 1
ATOM 2011 O O . THR A 1 265 ? 14.159 -4.922 -30.796 1.00 94.50 265 THR A O 1
ATOM 2014 N N . ILE A 1 266 ? 16.267 -5.547 -31.298 1.00 95.19 266 ILE A N 1
ATOM 2015 C CA . ILE A 1 266 ? 16.780 -4.235 -31.693 1.00 95.19 266 ILE A CA 1
ATOM 2016 C C . ILE A 1 266 ? 17.118 -4.294 -33.182 1.00 95.19 266 ILE A C 1
ATOM 2018 O O . ILE A 1 266 ? 17.981 -5.067 -33.605 1.00 95.19 266 ILE A O 1
ATOM 2022 N N . HIS A 1 267 ? 16.449 -3.466 -33.974 1.00 95.88 267 HIS A N 1
ATOM 2023 C CA . HIS A 1 267 ? 16.719 -3.286 -35.394 1.00 95.88 267 HIS A CA 1
ATOM 2024 C C . HIS A 1 267 ? 17.833 -2.252 -35.570 1.00 95.88 267 HIS A C 1
ATOM 2026 O O . HIS A 1 267 ? 17.595 -1.047 -35.494 1.00 95.88 267 HIS A O 1
ATOM 2032 N N . TYR A 1 268 ? 19.062 -2.724 -35.781 1.00 96.00 268 TYR A N 1
ATOM 2033 C CA . TYR A 1 268 ? 20.225 -1.873 -36.011 1.00 96.00 268 TYR A CA 1
ATOM 2034 C C . TYR A 1 268 ? 20.360 -1.538 -37.494 1.00 96.00 268 TYR A C 1
ATOM 2036 O O . TYR A 1 268 ? 20.413 -2.443 -38.332 1.00 96.00 268 TYR A O 1
ATOM 2044 N N . ARG A 1 269 ? 20.504 -0.249 -37.819 1.00 94.50 269 ARG A N 1
ATOM 2045 C CA . ARG A 1 269 ? 20.886 0.201 -39.164 1.00 94.50 269 ARG A CA 1
ATOM 2046 C C . ARG A 1 269 ? 21.845 1.380 -39.094 1.00 94.50 269 ARG A C 1
ATOM 2048 O O . ARG A 1 269 ? 21.572 2.387 -38.452 1.00 94.50 269 ARG A O 1
ATOM 2055 N N . GLN A 1 270 ? 22.944 1.280 -39.832 1.00 93.00 270 GLN A N 1
ATOM 2056 C CA . GLN A 1 270 ? 23.916 2.350 -39.991 1.00 93.00 270 GLN A CA 1
ATOM 2057 C C . GLN A 1 270 ? 23.906 2.874 -41.422 1.00 93.00 270 GLN A C 1
ATOM 2059 O O . GLN A 1 270 ? 23.988 2.111 -42.393 1.00 93.00 270 GLN A O 1
ATOM 2064 N N . GLN A 1 271 ? 23.870 4.196 -41.545 1.00 90.94 271 GLN A N 1
ATOM 2065 C CA . GLN A 1 271 ? 24.031 4.899 -42.807 1.00 90.94 271 GLN A CA 1
ATOM 2066 C C . GLN A 1 271 ? 25.330 5.708 -42.793 1.00 90.94 271 GLN A C 1
ATOM 2068 O O . GLN A 1 271 ? 25.817 6.105 -41.739 1.00 90.94 271 GLN A O 1
ATOM 2073 N N . ILE A 1 272 ? 25.869 5.980 -43.976 1.00 89.69 272 ILE A N 1
ATOM 2074 C CA . ILE A 1 272 ? 26.905 6.993 -44.181 1.00 89.69 272 ILE A CA 1
ATOM 2075 C C . ILE A 1 272 ? 26.536 7.843 -45.391 1.00 89.69 272 ILE A C 1
ATOM 2077 O O . ILE A 1 272 ? 25.933 7.348 -46.348 1.00 89.69 272 ILE A O 1
ATOM 2081 N N . ALA A 1 273 ? 26.917 9.113 -45.356 1.00 87.62 273 ALA A N 1
ATOM 2082 C CA . ALA A 1 273 ? 26.788 10.041 -46.466 1.00 87.62 273 ALA A CA 1
ATOM 2083 C C . ALA A 1 273 ? 28.180 10.338 -47.027 1.00 87.62 273 ALA A C 1
ATOM 2085 O O . ALA A 1 273 ? 29.078 10.724 -46.282 1.00 87.62 273 ALA A O 1
ATOM 2086 N N . ARG A 1 274 ? 28.368 10.155 -48.335 1.00 87.00 274 ARG A N 1
ATOM 2087 C CA . ARG A 1 274 ? 29.633 10.438 -49.028 1.00 87.00 274 ARG A CA 1
ATOM 2088 C C . ARG A 1 274 ? 29.426 11.490 -50.095 1.00 87.00 274 ARG A C 1
ATOM 2090 O O . ARG A 1 274 ? 28.522 11.321 -50.901 1.00 87.00 274 ARG A O 1
ATOM 2097 N N . TYR A 1 275 ? 30.274 12.509 -50.164 1.00 81.81 275 TYR A N 1
ATOM 2098 C CA . TYR A 1 275 ? 30.270 13.442 -51.293 1.00 81.81 275 TYR A CA 1
ATOM 2099 C C . TYR A 1 275 ? 31.674 13.662 -51.852 1.00 81.81 275 TYR A C 1
ATOM 2101 O O . TYR A 1 275 ? 32.648 13.808 -51.109 1.00 81.81 275 TYR A O 1
ATOM 2109 N N . GLU A 1 276 ? 31.741 13.677 -53.181 1.00 74.56 276 GLU A N 1
ATOM 2110 C CA . GLU A 1 276 ? 32.936 13.911 -53.983 1.00 74.56 276 GLU A CA 1
ATOM 2111 C C . GLU A 1 276 ? 32.512 14.597 -55.300 1.00 74.56 276 GLU A C 1
ATOM 2113 O O . GLU A 1 276 ? 31.492 14.200 -55.876 1.00 74.56 276 GLU A O 1
ATOM 2118 N N . PRO A 1 277 ? 33.241 15.622 -55.781 1.00 69.62 277 PRO A N 1
ATOM 2119 C CA . PRO A 1 277 ? 34.439 16.213 -55.176 1.00 69.62 277 PRO A CA 1
ATOM 2120 C C . PRO A 1 277 ? 34.114 17.221 -54.060 1.00 69.62 277 PRO A C 1
ATOM 2122 O O . PRO A 1 277 ? 33.131 17.954 -54.145 1.00 69.62 277 PRO A O 1
ATOM 2125 N N . ARG A 1 278 ? 34.962 17.295 -53.024 1.00 77.31 278 ARG A N 1
ATOM 2126 C CA . ARG A 1 278 ? 35.171 18.529 -52.251 1.00 77.31 278 ARG A CA 1
ATOM 2127 C C . ARG A 1 278 ? 36.530 19.081 -52.648 1.00 77.31 278 ARG A C 1
ATOM 2129 O O . ARG A 1 278 ? 37.543 18.633 -52.115 1.00 77.31 278 ARG A O 1
ATOM 2136 N N . LYS A 1 279 ? 36.552 20.019 -53.593 1.00 82.44 279 LYS A N 1
ATOM 2137 C CA . LYS A 1 279 ? 37.802 20.557 -54.136 1.00 82.44 279 LYS A CA 1
ATOM 2138 C C . LYS A 1 279 ? 38.011 21.997 -53.696 1.00 82.44 279 LYS A C 1
ATOM 2140 O O . LYS A 1 279 ? 37.209 22.854 -54.050 1.00 82.44 279 LYS A O 1
ATOM 2145 N N . ASP A 1 280 ? 39.085 22.251 -52.954 1.00 83.69 280 ASP A N 1
ATOM 2146 C CA . ASP A 1 280 ? 39.536 23.603 -52.610 1.00 83.69 280 ASP A CA 1
ATOM 2147 C C . ASP A 1 280 ? 40.619 24.033 -53.602 1.00 83.69 280 ASP A C 1
ATOM 2149 O O . ASP A 1 280 ? 41.695 23.432 -53.644 1.00 83.69 280 ASP A O 1
ATOM 2153 N N . VAL A 1 281 ? 40.333 25.061 -54.408 1.00 83.75 281 VAL A N 1
ATOM 2154 C CA . VAL A 1 281 ? 41.248 25.565 -55.442 1.00 83.75 281 VAL A CA 1
ATOM 2155 C C . VAL A 1 281 ? 41.883 26.870 -54.977 1.00 83.75 281 VAL A C 1
ATOM 2157 O O . VAL A 1 281 ? 41.182 27.836 -54.671 1.00 83.75 281 VAL A O 1
ATOM 2160 N N . PHE A 1 282 ? 43.216 26.908 -54.947 1.00 86.12 282 PHE A N 1
ATOM 2161 C CA . PHE A 1 282 ? 43.995 28.118 -54.703 1.00 86.12 282 PHE A CA 1
ATOM 2162 C C . PHE A 1 282 ? 44.746 28.511 -55.970 1.00 86.12 282 PHE A C 1
ATOM 2164 O O . PHE A 1 282 ? 45.441 27.692 -56.572 1.00 86.12 282 PHE A O 1
ATOM 2171 N N . VAL A 1 283 ? 44.633 29.780 -56.349 1.00 86.44 283 VAL A N 1
ATOM 2172 C CA . VAL A 1 283 ? 45.304 30.340 -57.525 1.00 86.44 283 VAL A CA 1
ATOM 2173 C C . VAL A 1 283 ? 46.404 31.300 -57.096 1.00 86.44 283 VAL A C 1
ATOM 2175 O O . VAL A 1 283 ? 46.283 31.999 -56.083 1.00 86.44 283 VAL A O 1
ATOM 2178 N N . GLU A 1 284 ? 47.485 31.348 -57.871 1.00 85.44 284 GLU A N 1
ATOM 2179 C CA . GLU A 1 284 ? 48.530 32.350 -57.677 1.00 85.44 284 GLU A CA 1
ATOM 2180 C C . GLU A 1 284 ? 47.982 33.736 -58.021 1.00 85.44 284 GLU A C 1
ATOM 2182 O O . GLU A 1 284 ? 47.480 33.982 -59.121 1.00 85.44 284 GLU A O 1
ATOM 2187 N N . LYS A 1 285 ? 48.093 34.662 -57.069 1.00 83.31 285 LYS A N 1
ATOM 2188 C CA . LYS A 1 285 ? 47.734 36.063 -57.258 1.00 83.31 285 LYS A CA 1
ATOM 2189 C C . LYS A 1 285 ? 48.934 36.948 -56.966 1.00 83.31 285 LYS A C 1
ATOM 2191 O O . LYS A 1 285 ? 49.517 36.878 -55.889 1.00 83.31 285 LYS A O 1
ATOM 2196 N N . VAL A 1 286 ? 49.265 37.810 -57.922 1.00 81.12 286 VAL A N 1
ATOM 2197 C CA . VAL A 1 286 ? 50.318 38.824 -57.782 1.00 81.12 286 VAL A CA 1
ATOM 2198 C C . VAL A 1 286 ? 49.858 39.900 -56.784 1.00 81.12 286 VAL A C 1
ATOM 2200 O O . VAL A 1 286 ? 48.772 40.466 -56.949 1.00 81.12 286 VAL A O 1
ATOM 2203 N N . LEU A 1 287 ? 50.658 40.162 -55.746 1.00 75.50 287 LEU A N 1
ATOM 2204 C CA . LEU A 1 287 ? 50.406 41.164 -54.702 1.00 75.50 287 LEU A CA 1
ATOM 2205 C C . LEU A 1 287 ? 50.778 42.579 -55.149 1.00 75.50 287 LEU A C 1
ATOM 2207 O O . LEU A 1 287 ? 50.001 43.511 -54.932 1.00 75.50 287 LEU A O 1
ATOM 2211 N N . ASP A 1 288 ? 51.940 42.732 -55.789 1.00 77.62 288 ASP A N 1
ATOM 2212 C CA . ASP A 1 288 ? 52.403 43.995 -56.364 1.00 77.62 288 ASP A CA 1
ATOM 2213 C C . ASP A 1 288 ? 52.404 43.904 -57.898 1.00 77.62 288 ASP A C 1
ATOM 2215 O O . ASP A 1 288 ? 53.226 43.191 -58.475 1.00 77.62 288 ASP A O 1
ATOM 2219 N N . PRO A 1 289 ? 51.541 44.661 -58.598 1.00 72.75 289 PRO A N 1
ATOM 2220 C CA . PRO A 1 289 ? 51.522 44.701 -60.060 1.00 72.75 289 PRO A CA 1
ATOM 2221 C C . PRO A 1 289 ? 52.871 45.063 -60.707 1.00 72.75 289 PRO A C 1
ATOM 2223 O O . PRO A 1 289 ? 53.060 44.799 -61.893 1.00 72.75 289 PRO A O 1
ATOM 2226 N N . ASN A 1 290 ? 53.790 45.687 -59.960 1.00 77.50 290 ASN A N 1
ATOM 2227 C CA . ASN A 1 290 ? 55.118 46.081 -60.430 1.00 77.50 290 ASN A CA 1
ATOM 2228 C C . ASN A 1 290 ? 56.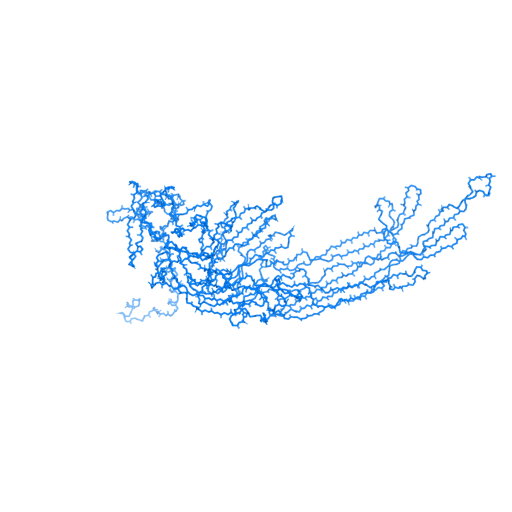221 45.070 -60.079 1.00 77.50 290 ASN A C 1
ATOM 2230 O O . ASN A 1 290 ? 57.337 45.210 -60.582 1.00 77.50 290 ASN A O 1
ATOM 2234 N N . ASN A 1 291 ? 55.925 44.066 -59.250 1.00 76.19 291 ASN A N 1
ATOM 2235 C CA . ASN A 1 291 ? 56.817 42.955 -58.948 1.00 76.19 291 ASN A CA 1
ATOM 2236 C C . ASN A 1 291 ? 56.098 41.624 -59.240 1.00 76.19 291 ASN A C 1
ATOM 2238 O O . ASN A 1 291 ? 55.495 41.041 -58.341 1.00 76.19 291 ASN A O 1
ATOM 2242 N N . PRO A 1 292 ? 56.142 41.133 -60.493 1.00 69.56 292 PRO A N 1
ATOM 2243 C CA . PRO A 1 292 ? 55.425 39.924 -60.902 1.00 69.56 292 PRO A CA 1
ATOM 2244 C C . PRO A 1 292 ? 55.878 38.644 -60.178 1.00 69.56 292 PRO A C 1
ATOM 2246 O O . PRO A 1 292 ? 55.159 37.651 -60.239 1.00 69.56 292 PRO A O 1
ATOM 2249 N N . ASP A 1 293 ? 57.013 38.675 -59.472 1.00 74.69 293 ASP A N 1
ATOM 2250 C CA . ASP A 1 293 ? 57.497 37.561 -58.650 1.00 74.69 293 ASP A CA 1
ATOM 2251 C C . ASP A 1 293 ? 56.891 37.559 -57.228 1.00 74.69 293 ASP A C 1
ATOM 2253 O O . ASP A 1 293 ? 57.018 36.572 -56.503 1.00 74.69 293 ASP A O 1
ATOM 2257 N N . ASP A 1 294 ? 56.215 38.638 -56.813 1.00 79.88 294 ASP A N 1
ATOM 2258 C CA . ASP A 1 294 ? 55.544 38.745 -55.511 1.00 79.88 294 ASP A CA 1
ATOM 2259 C C . ASP A 1 294 ? 54.129 38.158 -55.589 1.00 79.88 294 ASP A C 1
ATOM 2261 O O . ASP A 1 294 ? 53.128 38.872 -55.684 1.00 79.88 294 ASP A O 1
ATOM 2265 N N . THR A 1 295 ? 54.046 36.829 -55.627 1.00 79.69 295 THR A N 1
ATOM 2266 C CA . THR A 1 295 ? 52.782 36.087 -55.689 1.00 79.69 295 THR A CA 1
ATOM 2267 C C . THR A 1 295 ? 52.448 35.428 -54.359 1.00 79.69 295 THR A C 1
ATOM 2269 O O . THR A 1 295 ? 53.316 34.978 -53.612 1.00 79.69 295 THR A O 1
ATOM 2272 N N . VAL A 1 296 ? 51.152 35.337 -54.066 1.00 85.94 296 VAL A N 1
ATOM 2273 C CA . VAL A 1 296 ? 50.632 34.503 -52.982 1.00 85.94 296 VAL A CA 1
ATOM 2274 C C . VAL A 1 296 ? 49.524 33.603 -53.494 1.00 85.94 296 VAL A C 1
ATOM 2276 O O . VAL A 1 296 ? 48.707 33.996 -54.328 1.00 85.94 296 VAL A O 1
ATOM 2279 N N . CYS A 1 297 ? 49.474 32.395 -52.948 1.00 84.31 297 CYS A N 1
ATOM 2280 C CA . CYS A 1 297 ? 48.366 31.481 -53.160 1.00 84.31 297 CYS A CA 1
ATOM 2281 C C . CYS A 1 297 ? 47.154 31.963 -52.366 1.00 84.31 297 CYS A C 1
ATOM 2283 O O . CYS A 1 297 ? 47.174 31.984 -51.133 1.00 84.31 297 CYS A O 1
ATOM 2285 N N . VAL A 1 298 ? 46.097 32.356 -53.073 1.00 84.06 298 VAL A N 1
ATOM 2286 C CA . VAL A 1 298 ? 44.822 32.758 -52.470 1.00 84.06 298 VAL A CA 1
ATOM 2287 C C . VAL A 1 298 ? 43.740 31.759 -52.832 1.00 84.06 298 VAL A C 1
ATOM 2289 O O . VAL A 1 298 ? 43.754 31.184 -53.916 1.00 84.06 298 VAL A O 1
ATOM 2292 N N . PHE A 1 299 ? 42.800 31.559 -51.914 1.00 83.31 299 PHE A N 1
ATOM 2293 C CA . PHE A 1 299 ? 41.617 30.747 -52.168 1.00 83.31 299 PHE A CA 1
ATOM 2294 C C . PHE A 1 299 ? 40.796 31.370 -53.305 1.00 83.31 299 PHE A C 1
ATOM 2296 O O . PHE A 1 299 ? 40.478 32.560 -53.240 1.00 83.31 299 PHE A O 1
ATOM 2303 N N . ASP A 1 300 ? 40.474 30.578 -54.327 1.00 83.75 300 ASP A N 1
ATOM 2304 C CA . ASP A 1 300 ? 39.672 30.994 -55.481 1.00 83.75 300 ASP A CA 1
ATOM 2305 C C . ASP A 1 300 ? 38.214 30.559 -55.313 1.00 83.75 300 ASP A C 1
ATOM 2307 O O . ASP A 1 300 ? 37.323 31.392 -55.142 1.00 83.75 300 ASP A O 1
ATOM 2311 N N . HIS A 1 301 ? 37.970 29.246 -55.290 1.00 81.12 301 HIS A N 1
ATOM 2312 C CA . HIS A 1 301 ? 36.640 28.677 -55.100 1.00 81.12 301 HIS A CA 1
ATOM 2313 C C . HIS A 1 301 ? 36.687 27.271 -54.482 1.00 81.12 301 HIS A C 1
ATOM 2315 O O . HIS A 1 301 ? 37.733 26.620 -54.426 1.00 81.12 301 HIS A O 1
ATOM 2321 N N . ARG A 1 302 ? 35.516 26.810 -54.020 1.00 81.75 302 ARG A N 1
ATOM 2322 C CA . ARG A 1 302 ? 35.272 25.442 -53.543 1.00 81.75 302 ARG A CA 1
ATOM 2323 C C . ARG A 1 302 ? 34.220 24.767 -54.415 1.00 81.75 302 ARG A C 1
ATOM 2325 O O . ARG A 1 302 ? 33.125 25.306 -54.576 1.00 81.75 302 ARG A O 1
ATOM 2332 N N . GLU A 1 303 ? 34.528 23.579 -54.918 1.00 80.94 303 GLU A N 1
ATOM 2333 C CA . GLU A 1 303 ? 33.565 22.694 -55.580 1.00 80.94 303 GLU A CA 1
ATOM 2334 C C . GLU A 1 303 ? 33.001 21.693 -54.565 1.00 80.94 303 GLU A C 1
ATOM 2336 O O . GLU A 1 303 ? 33.755 21.140 -53.761 1.00 80.94 303 GLU A O 1
ATOM 2341 N N . LEU A 1 304 ? 31.683 21.466 -54.597 1.00 77.38 304 LEU A N 1
ATOM 2342 C CA . LEU A 1 304 ? 30.987 20.507 -53.735 1.00 77.38 304 LEU A CA 1
ATOM 2343 C C . LEU A 1 304 ? 30.111 19.570 -54.567 1.00 77.38 304 LEU A C 1
ATOM 2345 O O . LEU A 1 304 ? 29.201 20.022 -55.262 1.00 77.38 304 LEU A O 1
ATOM 2349 N N . GLY A 1 305 ? 30.371 18.268 -54.465 1.00 75.38 305 GLY A N 1
ATOM 2350 C CA . GLY A 1 305 ? 29.512 17.212 -54.993 1.00 75.38 305 GLY A CA 1
ATOM 2351 C C . GLY A 1 305 ? 28.262 16.980 -54.138 1.00 75.38 305 GLY A C 1
ATOM 2352 O O . GLY A 1 305 ? 28.219 17.321 -52.956 1.00 75.38 305 GLY A O 1
ATOM 2353 N N . THR A 1 306 ? 27.243 16.357 -54.731 1.00 79.19 306 THR A N 1
ATOM 2354 C CA . THR A 1 306 ? 26.024 15.947 -54.019 1.00 79.19 306 THR A CA 1
ATOM 2355 C C . THR A 1 306 ? 26.297 14.712 -53.154 1.00 79.19 306 THR A C 1
ATOM 2357 O O . THR A 1 306 ? 26.879 13.745 -53.654 1.00 79.19 306 THR A O 1
ATOM 2360 N N . PRO A 1 307 ? 25.863 14.684 -51.881 1.00 82.31 307 PRO A N 1
ATOM 2361 C CA . PRO A 1 307 ? 26.064 13.521 -51.035 1.00 82.31 307 PRO A CA 1
ATOM 2362 C C . PRO A 1 307 ? 25.210 12.327 -51.468 1.00 82.31 307 PRO A C 1
ATOM 2364 O O . PRO A 1 307 ? 24.013 12.435 -51.724 1.00 82.31 307 PRO A O 1
ATOM 2367 N N . ILE A 1 308 ? 25.848 11.161 -51.499 1.00 85.75 308 ILE A N 1
ATOM 2368 C CA . ILE A 1 308 ? 25.261 9.847 -51.727 1.00 85.75 308 ILE A CA 1
ATOM 2369 C C . ILE A 1 308 ? 25.146 9.155 -50.371 1.00 85.75 308 ILE A C 1
ATOM 2371 O O . ILE A 1 308 ? 26.153 8.875 -49.715 1.00 85.75 308 ILE A O 1
ATOM 2375 N N . VAL A 1 309 ? 23.915 8.863 -49.959 1.00 87.12 309 VAL A N 1
ATOM 2376 C CA . VAL A 1 309 ? 23.630 8.161 -48.704 1.00 87.12 309 VAL A CA 1
ATOM 2377 C C . VAL A 1 309 ? 23.517 6.662 -48.965 1.00 87.12 309 VAL A C 1
ATOM 2379 O O . VAL A 1 309 ? 22.761 6.226 -49.835 1.00 87.12 309 VAL A O 1
ATOM 2382 N N . LYS A 1 310 ? 24.262 5.859 -48.201 1.00 89.06 310 LYS A N 1
ATOM 2383 C CA . LYS A 1 310 ? 24.286 4.395 -48.308 1.00 89.06 310 LYS A CA 1
ATOM 2384 C C . LYS A 1 310 ? 24.111 3.757 -46.930 1.00 89.06 310 LYS A C 1
ATOM 2386 O O . LYS A 1 310 ? 24.755 4.167 -45.971 1.00 89.06 310 LYS A O 1
ATOM 2391 N N . THR A 1 311 ? 23.286 2.710 -46.848 1.00 92.19 311 THR A N 1
ATOM 2392 C CA . THR A 1 311 ? 23.276 1.798 -45.691 1.00 92.19 311 THR A CA 1
ATOM 2393 C C . THR A 1 311 ? 24.495 0.881 -45.763 1.00 92.19 311 THR A C 1
ATOM 2395 O O . THR A 1 311 ? 24.680 0.182 -46.761 1.00 92.19 311 THR A O 1
ATOM 2398 N N . VAL A 1 312 ? 25.326 0.896 -44.723 1.00 92.69 312 VAL A N 1
ATOM 2399 C CA . VAL A 1 312 ? 26.582 0.123 -44.659 1.00 92.69 312 VAL A CA 1
ATOM 2400 C C . VAL A 1 312 ? 26.518 -1.058 -43.705 1.00 92.69 312 VAL A C 1
ATOM 2402 O O . VAL A 1 312 ? 27.244 -2.027 -43.894 1.00 92.69 312 VAL A O 1
ATOM 2405 N N . ALA A 1 313 ? 25.611 -1.017 -42.734 1.00 92.75 313 ALA A N 1
ATOM 2406 C CA . ALA A 1 313 ? 25.323 -2.139 -41.858 1.00 92.75 313 ALA A CA 1
ATOM 2407 C C . ALA A 1 313 ? 23.829 -2.158 -41.523 1.00 92.75 313 ALA A C 1
ATOM 2409 O O . ALA A 1 313 ? 23.218 -1.108 -41.325 1.00 92.75 313 ALA A O 1
ATOM 2410 N N . ALA A 1 314 ? 23.241 -3.350 -41.479 1.00 93.38 314 ALA A N 1
ATOM 2411 C CA . ALA A 1 314 ? 21.879 -3.567 -41.013 1.00 93.38 314 ALA A CA 1
ATOM 2412 C C . ALA A 1 314 ? 21.768 -4.977 -40.430 1.00 93.38 314 ALA A C 1
ATOM 2414 O O . ALA A 1 314 ? 22.158 -5.938 -41.096 1.00 93.38 314 ALA A O 1
ATOM 2415 N N . GLN A 1 315 ? 21.264 -5.105 -39.203 1.00 94.88 315 GLN A N 1
ATOM 2416 C CA . GLN A 1 315 ? 21.048 -6.406 -38.568 1.00 94.88 315 GLN A CA 1
ATOM 2417 C C . GLN A 1 315 ? 20.048 -6.340 -37.415 1.00 94.88 315 GLN A C 1
ATOM 2419 O O . GLN A 1 315 ? 19.912 -5.313 -36.755 1.00 94.88 315 GLN A O 1
ATOM 2424 N N . ASP A 1 316 ? 19.415 -7.476 -37.133 1.00 95.81 316 ASP A N 1
ATOM 2425 C CA . ASP A 1 316 ? 18.590 -7.653 -35.941 1.00 95.81 316 ASP A CA 1
ATOM 2426 C C . ASP A 1 316 ? 19.441 -8.220 -34.806 1.00 95.81 316 ASP A C 1
ATOM 2428 O O . ASP A 1 316 ? 20.011 -9.309 -34.925 1.00 95.81 316 ASP A O 1
ATOM 2432 N N . VAL A 1 317 ? 19.466 -7.522 -33.677 1.00 95.62 317 VAL A N 1
ATOM 2433 C CA . VAL A 1 317 ? 20.028 -8.030 -32.427 1.00 95.62 317 VAL A CA 1
ATOM 2434 C C . VAL A 1 317 ? 18.883 -8.560 -31.576 1.00 95.62 317 VAL A C 1
ATOM 2436 O O . VAL A 1 317 ? 17.937 -7.831 -31.291 1.00 95.62 317 VAL A O 1
ATOM 2439 N N . ARG A 1 318 ? 18.934 -9.840 -31.194 1.00 94.56 318 ARG A N 1
ATOM 2440 C CA . ARG A 1 318 ? 17.836 -10.512 -30.484 1.00 94.56 318 ARG A CA 1
ATOM 2441 C C . ARG A 1 318 ? 18.302 -11.085 -29.158 1.00 94.56 318 ARG A C 1
ATOM 2443 O O . ARG A 1 318 ? 19.240 -11.879 -29.117 1.00 94.56 318 ARG A O 1
ATOM 2450 N N . PHE A 1 319 ? 17.578 -10.744 -28.102 1.00 94.12 319 PHE A N 1
ATOM 2451 C CA . PHE A 1 319 ? 17.729 -11.312 -26.773 1.00 94.12 319 PHE A CA 1
ATOM 2452 C C . PHE A 1 319 ? 16.462 -12.067 -26.402 1.00 94.12 319 PHE A C 1
ATOM 2454 O O . PHE A 1 319 ? 15.355 -11.599 -26.650 1.00 94.12 319 PHE A O 1
ATOM 2461 N N . GLN A 1 320 ? 16.622 -13.233 -25.792 1.00 93.69 320 GLN A N 1
ATOM 2462 C CA . GLN A 1 320 ? 15.504 -14.005 -25.273 1.00 93.69 320 GLN A CA 1
ATOM 2463 C C . GLN A 1 320 ? 15.941 -14.779 -24.040 1.00 93.69 320 GLN A C 1
ATOM 2465 O O . GLN A 1 320 ? 17.095 -15.201 -23.938 1.00 93.69 320 GLN A O 1
ATOM 2470 N N . GLY A 1 321 ? 15.007 -15.016 -23.133 1.00 93.38 321 GLY A N 1
ATOM 2471 C CA . GLY A 1 321 ? 15.268 -15.829 -21.960 1.00 93.38 321 GLY A CA 1
ATOM 2472 C C . GLY A 1 321 ? 14.001 -16.186 -21.208 1.00 93.38 321 GLY A C 1
ATOM 2473 O O . GLY A 1 321 ? 12.918 -15.652 -21.454 1.00 93.38 321 GLY A O 1
ATOM 2474 N N . SER A 1 322 ? 14.159 -17.131 -20.290 1.00 95.56 322 SER A N 1
ATOM 2475 C CA . SER A 1 322 ? 13.095 -17.603 -19.419 1.00 95.56 322 SER A CA 1
ATOM 2476 C C . SER A 1 322 ? 13.670 -17.892 -18.043 1.00 95.56 322 SER A C 1
ATOM 2478 O O . SER A 1 322 ? 14.710 -18.544 -17.938 1.00 95.56 322 SER A O 1
ATOM 2480 N N . PHE A 1 323 ? 13.012 -17.408 -16.994 1.00 95.69 323 PHE A N 1
ATOM 2481 C CA . PHE A 1 323 ? 13.417 -17.687 -15.620 1.00 95.69 323 PHE A CA 1
ATOM 2482 C C . PHE A 1 323 ? 12.203 -17.793 -14.686 1.00 95.69 323 PHE A C 1
ATOM 2484 O O . PHE A 1 323 ? 11.236 -17.038 -14.826 1.00 95.69 323 PHE A O 1
ATOM 2491 N N . PRO A 1 324 ? 12.219 -18.729 -13.721 1.00 96.88 324 PRO A N 1
ATOM 2492 C CA . PRO A 1 324 ? 11.220 -18.781 -12.664 1.00 96.88 324 PRO A CA 1
ATOM 2493 C C . PRO A 1 324 ? 11.523 -17.743 -11.578 1.00 96.88 324 PRO A C 1
ATOM 2495 O O . PRO A 1 324 ? 12.682 -17.505 -11.238 1.00 96.88 324 PRO A O 1
ATOM 2498 N N . ILE A 1 325 ? 10.478 -17.184 -10.972 1.00 97.19 325 ILE A N 1
ATOM 2499 C CA . ILE A 1 325 ? 10.616 -16.352 -9.777 1.00 97.19 325 ILE A CA 1
ATOM 2500 C C . ILE A 1 325 ? 10.620 -17.253 -8.539 1.00 97.19 325 ILE A C 1
ATOM 2502 O O . ILE A 1 325 ? 9.677 -18.005 -8.282 1.00 97.19 325 ILE A O 1
ATOM 2506 N N . THR A 1 326 ? 11.695 -17.154 -7.765 1.00 97.12 326 THR A N 1
ATOM 2507 C CA . THR A 1 326 ? 11.981 -17.948 -6.566 1.00 97.12 326 THR A CA 1
ATOM 2508 C C . THR A 1 326 ? 12.459 -17.047 -5.427 1.00 97.12 326 THR A C 1
ATOM 2510 O O . THR A 1 326 ? 13.225 -16.107 -5.643 1.00 97.12 326 THR A O 1
ATOM 2513 N N . LEU A 1 327 ? 12.042 -17.345 -4.198 1.00 97.25 327 LEU A N 1
ATOM 2514 C CA . LEU A 1 327 ? 12.428 -16.618 -2.986 1.00 97.25 327 LEU A CA 1
ATOM 2515 C C . LEU A 1 327 ? 13.784 -17.092 -2.446 1.00 97.25 327 LEU A C 1
ATOM 2517 O O . LEU A 1 327 ? 13.889 -17.596 -1.329 1.00 97.25 327 LEU A O 1
ATOM 2521 N N . ASP A 1 328 ? 14.831 -17.014 -3.264 1.00 95.44 328 ASP A N 1
ATOM 2522 C CA . ASP A 1 328 ? 16.174 -17.475 -2.905 1.00 95.44 328 ASP A CA 1
ATOM 2523 C C . ASP A 1 328 ? 17.012 -16.398 -2.190 1.00 95.44 328 ASP A C 1
ATOM 2525 O O . ASP A 1 328 ? 16.774 -15.200 -2.333 1.00 95.44 328 ASP A O 1
ATOM 2529 N N . LEU A 1 329 ? 18.010 -16.817 -1.406 1.00 95.31 329 LEU A N 1
ATOM 2530 C CA . LEU A 1 329 ? 18.881 -15.894 -0.664 1.00 95.31 329 LEU A CA 1
ATOM 2531 C C . LEU A 1 329 ? 19.684 -14.963 -1.583 1.00 95.31 329 LEU A C 1
ATOM 2533 O O . LEU A 1 329 ? 19.900 -13.805 -1.233 1.00 95.31 329 LEU A O 1
ATOM 2537 N N . ALA A 1 330 ? 20.134 -15.457 -2.739 1.00 95.94 330 ALA A N 1
ATOM 2538 C CA . ALA A 1 330 ? 21.021 -14.711 -3.623 1.00 95.94 330 ALA A CA 1
ATOM 2539 C C . ALA A 1 330 ? 20.311 -13.502 -4.248 1.00 95.94 330 ALA A C 1
ATOM 2541 O O . ALA A 1 330 ? 20.949 -12.471 -4.434 1.00 95.94 330 ALA A O 1
ATOM 2542 N N . ARG A 1 331 ? 19.003 -13.601 -4.504 1.00 96.56 331 ARG A N 1
ATOM 2543 C CA . ARG A 1 331 ? 18.179 -12.543 -5.112 1.00 96.56 331 ARG A CA 1
ATOM 2544 C C . ARG A 1 331 ? 17.401 -11.693 -4.108 1.00 96.56 331 ARG A C 1
ATOM 2546 O O . ARG A 1 331 ? 16.546 -10.900 -4.500 1.00 96.56 331 ARG A O 1
ATOM 2553 N N . ASN A 1 332 ? 17.658 -11.829 -2.808 1.00 97.31 332 ASN A N 1
ATOM 2554 C CA . ASN A 1 332 ? 17.054 -10.927 -1.833 1.00 97.31 332 ASN A CA 1
ATOM 2555 C C . ASN A 1 332 ? 17.661 -9.518 -1.959 1.00 97.31 332 ASN A C 1
ATOM 2557 O O . ASN A 1 332 ? 18.878 -9.360 -1.963 1.00 97.31 332 ASN A O 1
ATOM 2561 N N . GLY A 1 333 ? 16.834 -8.479 -2.016 1.00 95.38 333 GLY A N 1
ATOM 2562 C CA . GLY A 1 333 ? 17.309 -7.119 -2.273 1.00 95.38 333 GLY A CA 1
ATOM 2563 C C . GLY A 1 333 ? 17.965 -6.393 -1.088 1.00 95.38 333 GLY A C 1
ATOM 2564 O O . GLY A 1 333 ? 18.382 -5.251 -1.262 1.00 95.38 333 GLY A O 1
ATOM 2565 N N . ILE A 1 334 ? 18.038 -7.001 0.104 1.00 94.31 334 ILE A N 1
ATOM 2566 C CA . ILE A 1 334 ? 18.699 -6.419 1.291 1.00 94.31 334 ILE A CA 1
ATOM 2567 C C . ILE A 1 334 ? 20.107 -6.994 1.484 1.00 94.31 334 ILE A C 1
ATOM 2569 O O . ILE A 1 334 ? 21.041 -6.256 1.784 1.00 94.31 334 ILE A O 1
ATOM 2573 N N . PHE A 1 335 ? 20.261 -8.310 1.334 1.00 94.69 335 PHE A N 1
ATOM 2574 C CA . PHE A 1 335 ? 21.500 -9.031 1.663 1.00 94.69 335 PHE A CA 1
ATOM 2575 C C . PHE A 1 335 ? 21.963 -10.007 0.570 1.00 94.69 335 PHE A C 1
ATOM 2577 O O . PHE A 1 335 ? 22.940 -10.730 0.767 1.00 94.69 335 PHE A O 1
ATOM 2584 N N . GLY A 1 336 ? 21.251 -10.078 -0.555 1.00 93.88 336 GLY A N 1
ATOM 2585 C CA . GLY A 1 336 ? 21.589 -10.950 -1.673 1.00 93.88 336 GLY A CA 1
ATOM 2586 C C . GLY A 1 336 ? 22.815 -10.479 -2.455 1.00 93.88 336 GLY A C 1
ATOM 2587 O O . GLY A 1 336 ? 23.296 -9.356 -2.311 1.00 93.88 336 GLY A O 1
ATOM 2588 N N . THR A 1 337 ? 23.329 -11.366 -3.302 1.00 94.62 337 THR A N 1
ATOM 2589 C CA . THR A 1 337 ? 24.549 -11.169 -4.101 1.00 94.62 337 THR A CA 1
ATOM 2590 C C . THR A 1 337 ? 24.307 -11.229 -5.611 1.00 94.62 337 THR A C 1
ATOM 2592 O O . THR A 1 337 ? 25.201 -10.890 -6.383 1.00 94.62 337 THR A O 1
ATOM 2595 N N . ALA A 1 338 ? 23.112 -11.636 -6.044 1.00 93.62 338 ALA A N 1
ATOM 2596 C CA . ALA A 1 338 ? 22.715 -11.778 -7.438 1.00 93.62 338 ALA A CA 1
ATOM 2597 C C . ALA A 1 338 ? 21.514 -10.859 -7.721 1.00 93.62 338 ALA A C 1
ATOM 2599 O O . ALA A 1 338 ? 20.374 -11.263 -7.521 1.00 93.62 338 ALA A O 1
ATOM 2600 N N . PRO A 1 339 ? 21.728 -9.613 -8.174 1.00 89.88 339 PRO A N 1
ATOM 2601 C CA . PRO A 1 339 ? 20.634 -8.672 -8.408 1.00 89.88 339 PRO A CA 1
ATOM 2602 C C . PRO A 1 339 ? 19.862 -8.941 -9.708 1.00 89.88 339 PRO A C 1
ATOM 2604 O O . PRO A 1 339 ? 18.901 -8.231 -9.985 1.00 89.88 339 PRO A O 1
ATOM 2607 N N . GLN A 1 340 ? 20.285 -9.913 -10.523 1.00 92.38 340 GLN A N 1
ATOM 2608 C CA . GLN A 1 340 ? 19.675 -10.271 -11.806 1.00 92.38 340 GLN A CA 1
ATOM 2609 C C . GLN A 1 340 ? 19.049 -11.683 -11.758 1.00 92.38 340 GLN A C 1
ATOM 2611 O O . GLN A 1 340 ? 19.512 -12.541 -10.998 1.00 92.38 340 GLN A O 1
ATOM 2616 N N . PRO A 1 341 ? 17.985 -11.947 -12.542 1.00 94.25 341 PRO A N 1
ATOM 2617 C CA . PRO A 1 341 ? 17.236 -10.988 -13.359 1.00 94.25 341 PRO A CA 1
ATOM 2618 C C . PRO A 1 341 ? 16.127 -10.252 -12.587 1.00 94.25 341 PRO A C 1
ATOM 2620 O O . PRO A 1 341 ? 15.394 -9.439 -13.146 1.00 94.25 341 PRO A O 1
ATOM 2623 N N . TYR A 1 342 ? 15.984 -10.544 -11.297 1.00 95.69 342 TYR A N 1
ATOM 2624 C CA . TYR A 1 342 ? 15.041 -9.891 -10.402 1.00 95.69 342 TYR A CA 1
ATOM 2625 C C . TYR A 1 342 ? 15.618 -9.837 -8.991 1.00 95.69 342 TYR A C 1
ATOM 2627 O O . TYR A 1 342 ? 16.523 -10.599 -8.643 1.00 95.69 342 TYR A O 1
ATOM 2635 N N . VAL A 1 343 ? 15.028 -8.978 -8.167 1.00 96.56 343 VAL A N 1
ATOM 2636 C CA . VAL A 1 343 ? 15.218 -8.969 -6.717 1.00 96.56 343 VAL A CA 1
ATOM 2637 C C . VAL A 1 343 ? 13.881 -9.099 -6.005 1.00 96.56 343 VAL A C 1
ATOM 2639 O O . VAL A 1 343 ? 12.836 -8.749 -6.557 1.00 96.56 343 VAL A O 1
ATOM 2642 N N . TRP A 1 344 ? 13.903 -9.588 -4.769 1.00 97.44 344 TRP A N 1
ATOM 2643 C CA . TRP A 1 344 ? 12.707 -9.672 -3.935 1.00 97.44 344 TRP A CA 1
ATOM 2644 C C . TRP A 1 344 ? 12.937 -9.164 -2.510 1.00 97.44 344 TRP A C 1
ATOM 2646 O O . TRP A 1 344 ? 14.053 -9.185 -1.988 1.00 97.44 344 TRP A O 1
ATOM 2656 N N . TYR A 1 345 ? 11.854 -8.726 -1.870 1.00 96.75 345 TYR A N 1
ATOM 2657 C CA . TYR A 1 345 ? 11.832 -8.190 -0.513 1.00 96.75 345 TYR A CA 1
ATOM 2658 C C . TYR A 1 345 ? 10.675 -8.799 0.278 1.00 96.75 345 TYR A C 1
ATOM 2660 O O . TYR A 1 345 ? 9.543 -8.834 -0.203 1.00 96.75 345 TYR A O 1
ATOM 2668 N N . LEU A 1 346 ? 10.937 -9.218 1.516 1.00 96.38 346 LEU A N 1
ATOM 2669 C CA . LEU A 1 346 ? 9.882 -9.484 2.493 1.00 96.38 346 LEU A CA 1
ATOM 2670 C C . LEU A 1 346 ? 9.438 -8.145 3.087 1.00 96.38 346 LEU A C 1
ATOM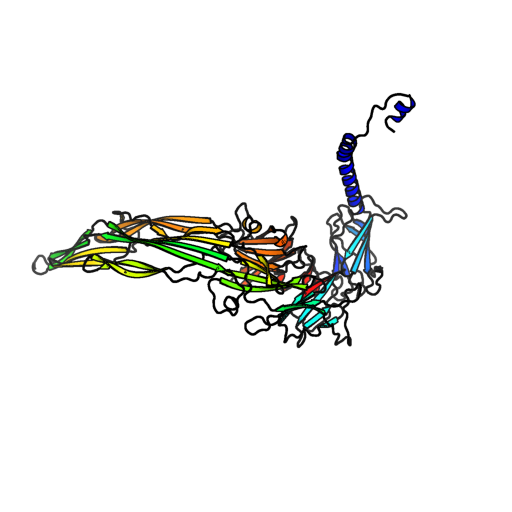 2672 O O . LEU A 1 346 ? 10.235 -7.459 3.722 1.00 96.38 346 LEU A O 1
ATOM 2676 N N . ARG A 1 347 ? 8.189 -7.753 2.840 1.00 94.50 347 ARG A N 1
ATOM 2677 C CA . ARG A 1 347 ? 7.649 -6.444 3.240 1.00 94.50 347 ARG A CA 1
ATOM 2678 C C . ARG A 1 347 ? 6.855 -6.512 4.533 1.00 94.50 347 ARG A C 1
ATOM 2680 O O . ARG A 1 347 ? 6.908 -5.580 5.324 1.00 94.50 347 ARG A O 1
ATOM 2687 N N . GLU A 1 348 ? 6.146 -7.612 4.755 1.00 93.38 348 GLU A N 1
ATOM 2688 C CA . GLU A 1 348 ? 5.327 -7.806 5.948 1.00 93.38 348 GLU A CA 1
ATOM 2689 C C . GLU A 1 348 ? 5.280 -9.289 6.330 1.00 93.38 348 GLU A C 1
ATOM 2691 O O . GLU A 1 348 ? 5.278 -10.152 5.452 1.00 93.38 348 GLU A O 1
ATOM 2696 N N . VAL A 1 349 ? 5.202 -9.588 7.629 1.00 95.31 349 VAL A N 1
ATOM 2697 C CA . VAL A 1 349 ? 4.734 -10.894 8.115 1.00 95.31 349 VAL A CA 1
ATOM 2698 C C . VAL A 1 349 ? 3.505 -10.700 8.986 1.00 95.31 349 VAL A C 1
ATOM 2700 O O . VAL A 1 349 ? 3.452 -9.775 9.789 1.00 95.31 349 VAL A O 1
ATOM 2703 N N . GLY A 1 350 ? 2.523 -11.575 8.849 1.00 94.19 350 GLY A N 1
ATOM 2704 C CA . GLY A 1 350 ? 1.282 -11.503 9.606 1.00 94.19 350 GLY A CA 1
ATOM 2705 C C . GLY A 1 350 ? 0.789 -12.883 10.000 1.00 94.19 350 GLY A C 1
ATOM 2706 O O . GLY A 1 350 ? 1.354 -13.906 9.605 1.00 94.19 350 GLY A O 1
ATOM 2707 N N . ALA A 1 351 ? -0.283 -12.901 10.782 1.00 95.12 351 ALA A N 1
ATOM 2708 C CA . ALA A 1 351 ? -1.010 -14.118 11.070 1.00 95.12 351 ALA A CA 1
ATOM 2709 C C . ALA A 1 351 ? -2.505 -13.855 11.067 1.00 95.12 351 ALA A C 1
ATOM 2711 O O . ALA A 1 351 ? -2.970 -12.834 11.577 1.00 95.12 351 ALA A O 1
ATOM 2712 N N . THR A 1 352 ? -3.238 -14.807 10.513 1.00 93.44 352 THR A N 1
ATOM 2713 C CA . THR A 1 352 ? -4.697 -14.828 10.548 1.00 93.44 352 THR A CA 1
ATOM 2714 C C . THR A 1 352 ? -5.203 -15.084 11.972 1.00 93.44 352 THR A C 1
ATOM 2716 O O . THR A 1 352 ? -4.443 -15.466 12.868 1.00 93.44 352 THR A O 1
ATOM 2719 N N . ALA A 1 353 ? -6.510 -14.926 12.189 1.00 91.25 353 ALA A N 1
ATOM 2720 C CA . ALA A 1 353 ? -7.137 -15.158 13.490 1.00 91.25 353 ALA A CA 1
ATOM 2721 C C . ALA A 1 353 ? -6.960 -16.599 14.021 1.00 91.25 353 ALA A C 1
ATOM 2723 O O . ALA A 1 353 ? -6.927 -16.809 15.231 1.00 91.25 353 ALA A O 1
ATOM 2724 N N . ASP A 1 354 ? -6.803 -17.593 13.141 1.00 92.50 354 ASP A N 1
ATOM 2725 C CA . ASP A 1 354 ? -6.510 -18.988 13.495 1.00 92.50 354 ASP A CA 1
ATOM 2726 C C . ASP A 1 354 ? -5.004 -19.285 13.667 1.00 92.50 354 ASP A C 1
ATOM 2728 O O . ASP A 1 354 ? -4.634 -20.384 14.084 1.00 92.50 354 ASP A O 1
ATOM 2732 N N . GLY A 1 355 ? -4.124 -18.306 13.420 1.00 94.69 355 GLY A N 1
ATOM 2733 C CA . GLY A 1 355 ? -2.672 -18.428 13.584 1.00 94.69 355 GLY A CA 1
ATOM 2734 C C . GLY A 1 355 ? -1.926 -18.938 12.344 1.00 94.69 355 GLY A C 1
ATOM 2735 O O . GLY A 1 355 ? -0.778 -19.382 12.453 1.00 94.69 355 GLY A O 1
ATOM 2736 N N . ARG A 1 356 ? -2.542 -18.898 11.157 1.00 95.44 356 ARG A N 1
ATOM 2737 C CA . ARG A 1 356 ? -1.861 -19.183 9.885 1.00 95.44 356 ARG A CA 1
ATOM 2738 C C . ARG A 1 356 ? -0.842 -18.082 9.602 1.00 95.44 356 ARG A C 1
ATOM 2740 O O . ARG A 1 356 ? -1.191 -16.911 9.644 1.00 95.44 356 ARG A O 1
ATOM 2747 N N . LEU A 1 357 ? 0.405 -18.457 9.319 1.00 97.44 357 LEU A N 1
ATOM 2748 C CA . LEU A 1 357 ? 1.515 -17.520 9.123 1.00 97.44 357 LEU A CA 1
ATOM 2749 C C . LEU A 1 357 ? 1.631 -17.102 7.657 1.00 97.44 357 LEU A C 1
ATOM 2751 O O . LEU A 1 357 ? 1.766 -17.957 6.782 1.00 97.44 357 LEU A O 1
ATOM 2755 N N . LEU A 1 358 ? 1.631 -15.795 7.407 1.00 95.88 358 LEU A N 1
ATOM 2756 C CA . LEU A 1 358 ? 1.658 -15.214 6.068 1.00 95.88 358 LEU A CA 1
ATOM 2757 C C . LEU A 1 358 ? 2.846 -14.264 5.899 1.00 95.88 358 LEU A C 1
ATOM 2759 O O . LEU A 1 358 ? 3.209 -13.541 6.828 1.00 95.88 358 LEU A O 1
ATOM 2763 N N . GLY A 1 359 ? 3.428 -14.244 4.702 1.00 96.19 359 GLY A N 1
ATOM 2764 C CA . GLY A 1 359 ? 4.453 -13.289 4.288 1.00 96.19 359 GLY A CA 1
ATOM 2765 C C . GLY A 1 359 ? 4.020 -12.528 3.042 1.00 96.19 359 GLY A C 1
ATOM 2766 O O . GLY A 1 359 ? 3.602 -13.140 2.061 1.00 96.19 359 GLY A O 1
ATOM 2767 N N . LEU A 1 360 ? 4.132 -11.203 3.072 1.00 96.56 360 LEU A N 1
ATOM 2768 C CA . LEU A 1 360 ? 3.895 -10.341 1.919 1.00 96.56 360 LEU A CA 1
ATOM 2769 C C . LEU A 1 360 ? 5.227 -10.017 1.248 1.00 96.56 360 LEU A C 1
ATOM 2771 O O . LEU A 1 360 ? 6.108 -9.397 1.850 1.00 96.56 360 LEU A O 1
ATOM 2775 N N . VAL A 1 361 ? 5.368 -10.450 0.004 1.00 97.50 361 VAL A N 1
ATOM 2776 C CA . VAL A 1 361 ? 6.596 -10.369 -0.779 1.00 97.50 361 VAL A CA 1
ATOM 2777 C C . VAL A 1 361 ? 6.406 -9.430 -1.960 1.00 97.50 361 VAL A C 1
ATOM 2779 O O . VAL A 1 361 ? 5.385 -9.462 -2.645 1.00 97.50 361 VAL A O 1
ATOM 2782 N N . LEU A 1 362 ? 7.430 -8.622 -2.200 1.00 97.06 362 LEU A N 1
ATOM 2783 C CA . LEU A 1 362 ? 7.572 -7.737 -3.346 1.00 97.06 362 LEU A CA 1
ATOM 2784 C C . LEU A 1 362 ? 8.687 -8.255 -4.245 1.00 97.06 362 LEU A C 1
ATOM 2786 O O . LEU A 1 362 ? 9.777 -8.532 -3.751 1.00 97.06 362 LEU A O 1
ATOM 2790 N N . VAL A 1 363 ? 8.436 -8.347 -5.545 1.00 96.38 363 VAL A N 1
ATOM 2791 C CA . VAL A 1 363 ? 9.420 -8.718 -6.563 1.00 96.38 363 VAL A CA 1
ATOM 2792 C C . VAL A 1 363 ? 9.536 -7.596 -7.590 1.00 96.38 363 VAL A C 1
ATOM 2794 O O . VAL A 1 363 ? 8.526 -7.082 -8.069 1.00 96.38 363 VAL A O 1
ATOM 2797 N N . PHE A 1 364 ? 10.770 -7.249 -7.948 1.00 92.00 364 PHE A N 1
ATOM 2798 C CA . PHE A 1 364 ? 11.090 -6.303 -9.014 1.00 92.00 364 PHE A CA 1
ATOM 2799 C C . PHE A 1 364 ? 11.990 -6.966 -10.047 1.00 92.00 364 PHE A C 1
ATOM 2801 O O . PHE A 1 364 ? 13.014 -7.549 -9.689 1.00 92.00 364 PHE A O 1
ATOM 2808 N N . LEU A 1 365 ? 11.635 -6.841 -11.324 1.00 92.12 365 LEU A N 1
ATOM 2809 C CA . LEU A 1 365 ? 12.541 -7.199 -12.411 1.00 92.12 365 LEU A CA 1
ATOM 2810 C C . LEU A 1 365 ? 13.634 -6.131 -12.524 1.00 92.12 365 LEU A C 1
ATOM 2812 O O . LEU A 1 365 ? 13.355 -4.944 -12.371 1.00 92.12 365 LEU A O 1
ATOM 2816 N N . THR A 1 366 ? 14.875 -6.551 -12.759 1.00 91.88 366 THR A N 1
ATOM 2817 C CA . THR A 1 366 ? 16.032 -5.647 -12.838 1.00 91.88 366 THR A CA 1
ATOM 2818 C C . THR A 1 366 ? 16.563 -5.577 -14.266 1.00 91.88 366 THR A C 1
ATOM 2820 O O . THR A 1 366 ? 16.074 -4.788 -15.067 1.00 91.88 366 THR A O 1
ATOM 2823 N N . TYR A 1 367 ? 17.526 -6.428 -14.612 1.00 88.06 367 TYR A N 1
ATOM 2824 C CA . TYR A 1 367 ? 18.061 -6.585 -15.959 1.00 88.06 367 TYR A CA 1
ATOM 2825 C C . TYR A 1 367 ? 18.064 -8.064 -16.316 1.00 88.06 367 TYR A C 1
ATOM 2827 O O . TYR A 1 367 ? 18.434 -8.872 -15.463 1.00 88.06 367 TYR A O 1
ATOM 2835 N N . PRO A 1 368 ? 17.692 -8.442 -17.544 1.00 89.62 368 PRO A N 1
ATOM 2836 C CA . PRO A 1 368 ? 17.772 -9.828 -17.952 1.00 89.62 368 PRO A CA 1
ATOM 2837 C C . PRO A 1 368 ? 19.211 -10.347 -17.880 1.00 89.62 368 PRO A C 1
ATOM 2839 O O . PRO A 1 368 ? 20.161 -9.638 -18.213 1.00 89.62 368 PRO A O 1
ATOM 2842 N N . GLU A 1 369 ? 19.372 -11.606 -17.480 1.00 87.75 369 GLU A N 1
ATOM 2843 C CA . GLU A 1 369 ? 20.654 -12.292 -17.621 1.00 87.75 369 GLU A CA 1
ATOM 2844 C C . GLU A 1 369 ? 20.924 -12.537 -19.117 1.00 87.75 369 GLU A C 1
ATOM 2846 O O . GLU A 1 369 ? 20.050 -12.999 -19.854 1.00 87.75 369 GLU A O 1
ATOM 2851 N N . GLY A 1 370 ? 22.133 -12.232 -19.584 1.00 82.06 370 GLY A N 1
ATOM 2852 C CA . GLY A 1 370 ? 22.510 -12.444 -20.978 1.00 82.06 370 GLY A CA 1
ATOM 2853 C C . GLY A 1 370 ? 23.856 -11.821 -21.326 1.00 82.06 370 GLY A C 1
ATOM 2854 O O . GLY A 1 370 ? 24.334 -10.912 -20.649 1.00 82.06 370 GLY A O 1
ATOM 2855 N N . GLN A 1 371 ? 24.486 -12.329 -22.385 1.00 87.19 371 GLN A N 1
ATOM 2856 C CA . GLN A 1 371 ? 25.696 -11.722 -22.935 1.00 87.19 371 GLN A CA 1
ATOM 2857 C C . GLN A 1 371 ? 25.328 -10.546 -23.838 1.00 87.19 371 GLN A C 1
ATOM 2859 O O . GLN A 1 371 ? 24.346 -10.614 -24.578 1.00 87.19 371 GLN A O 1
ATOM 2864 N N . ALA A 1 372 ? 26.136 -9.486 -23.790 1.00 92.69 372 ALA A N 1
ATOM 2865 C CA . ALA A 1 372 ? 26.015 -8.387 -24.734 1.00 92.69 372 ALA A CA 1
ATOM 2866 C C . ALA A 1 372 ? 26.276 -8.880 -26.167 1.00 92.69 372 ALA A C 1
ATOM 2868 O O . ALA A 1 372 ? 27.155 -9.715 -26.395 1.00 92.69 372 ALA A O 1
ATOM 2869 N N . ALA A 1 373 ? 25.520 -8.351 -27.122 1.00 94.06 373 ALA A N 1
ATOM 2870 C CA . ALA A 1 373 ? 25.702 -8.606 -28.543 1.00 94.06 373 ALA A CA 1
ATOM 2871 C C . ALA A 1 373 ? 26.385 -7.403 -29.194 1.00 94.06 373 ALA A C 1
ATOM 2873 O O . ALA A 1 373 ? 26.015 -6.262 -28.926 1.00 94.06 373 ALA A O 1
ATOM 2874 N N . PHE A 1 374 ? 27.371 -7.656 -30.048 1.00 94.69 374 PHE A N 1
ATOM 2875 C CA . PHE A 1 374 ? 28.184 -6.608 -30.657 1.00 94.69 374 PHE A CA 1
ATOM 2876 C C . PHE A 1 374 ? 27.851 -6.438 -32.134 1.00 94.69 374 PHE A C 1
ATOM 2878 O O . PHE A 1 374 ? 27.657 -7.411 -32.862 1.00 94.69 374 PHE A O 1
ATOM 2885 N N . VAL A 1 375 ? 27.782 -5.182 -32.564 1.00 94.69 375 VAL A N 1
ATOM 2886 C CA . VAL A 1 375 ? 27.495 -4.778 -33.938 1.00 94.69 375 VAL A CA 1
ATOM 2887 C C . VAL A 1 375 ? 28.675 -3.995 -34.509 1.00 94.69 375 VAL A C 1
ATOM 2889 O O . VAL A 1 375 ? 29.247 -3.174 -33.787 1.00 94.69 375 VAL A O 1
ATOM 2892 N N . PRO A 1 376 ? 29.072 -4.208 -35.775 1.00 93.06 376 PRO A N 1
ATOM 2893 C CA . PRO A 1 376 ? 30.166 -3.449 -36.357 1.00 93.06 376 PRO A CA 1
ATOM 2894 C C . PRO A 1 376 ? 29.699 -2.034 -36.695 1.00 93.06 376 PRO A C 1
ATOM 2896 O O . PRO A 1 376 ? 28.642 -1.856 -37.298 1.00 93.06 376 PRO A O 1
ATOM 2899 N N . VAL A 1 377 ? 30.521 -1.041 -36.366 1.00 92.56 377 VAL A N 1
ATOM 2900 C CA . VAL A 1 377 ? 30.352 0.335 -36.837 1.00 92.56 377 VAL A CA 1
ATOM 2901 C C . VAL A 1 377 ? 31.332 0.574 -37.978 1.00 92.56 377 VAL A C 1
ATOM 2903 O O . VAL A 1 377 ? 32.553 0.535 -37.799 1.00 92.56 377 VAL A O 1
ATOM 2906 N N . ILE A 1 378 ? 30.782 0.779 -39.172 1.00 93.31 378 ILE A N 1
ATOM 2907 C CA . ILE A 1 378 ? 31.521 0.912 -40.425 1.00 93.31 378 ILE A CA 1
ATOM 2908 C C . ILE A 1 378 ? 31.866 2.380 -40.675 1.00 93.31 378 ILE A C 1
ATOM 2910 O O . ILE A 1 378 ? 30.986 3.236 -40.716 1.00 93.31 378 ILE A O 1
ATOM 2914 N N . GLY A 1 379 ? 33.144 2.672 -40.886 1.00 90.31 379 GLY A N 1
ATOM 2915 C CA . GLY A 1 379 ? 33.632 3.968 -41.355 1.00 90.31 379 GLY A CA 1
ATOM 2916 C C . GLY A 1 379 ? 34.344 3.836 -42.695 1.00 90.31 379 GLY A C 1
ATOM 2917 O O . GLY A 1 379 ? 34.217 2.820 -43.382 1.00 90.31 379 GLY A O 1
ATOM 2918 N N . LEU A 1 380 ? 35.096 4.872 -43.070 1.00 89.31 380 LEU A N 1
ATOM 2919 C CA . LEU A 1 380 ? 35.951 4.838 -44.250 1.00 89.31 380 LEU A CA 1
ATOM 2920 C C . LEU A 1 380 ? 37.419 4.989 -43.890 1.00 89.31 380 LEU A C 1
ATOM 2922 O O . LEU A 1 380 ? 37.801 5.852 -43.097 1.00 89.31 380 LEU A O 1
ATOM 2926 N N . ASN A 1 381 ? 38.238 4.197 -44.569 1.00 88.31 381 ASN A N 1
ATOM 2927 C CA . ASN A 1 381 ? 39.675 4.354 -44.557 1.00 88.31 381 ASN A CA 1
ATOM 2928 C C . ASN A 1 381 ? 40.062 5.712 -45.166 1.00 88.31 381 ASN A C 1
ATOM 2930 O O . ASN A 1 381 ? 39.636 6.049 -46.274 1.00 88.31 381 ASN A O 1
ATOM 2934 N N . ARG A 1 382 ? 40.889 6.484 -44.455 1.00 82.06 382 ARG A N 1
ATOM 2935 C CA . ARG A 1 382 ? 41.227 7.868 -44.835 1.00 82.06 382 ARG A CA 1
ATOM 2936 C C . ARG A 1 382 ? 41.986 7.984 -46.155 1.00 82.06 382 ARG A C 1
ATOM 2938 O O . ARG A 1 382 ? 41.826 8.979 -46.849 1.00 82.06 382 ARG A O 1
ATOM 2945 N N . ASP A 1 383 ? 42.770 6.978 -46.519 1.00 80.81 383 ASP A N 1
ATOM 2946 C CA . ASP A 1 383 ? 43.627 7.051 -47.706 1.00 80.81 383 ASP A CA 1
ATOM 2947 C C . ASP A 1 383 ? 42.970 6.391 -48.922 1.00 80.81 383 ASP A C 1
ATOM 2949 O O . ASP A 1 383 ? 43.148 6.832 -50.053 1.00 80.81 383 ASP A O 1
ATOM 2953 N N . THR A 1 384 ? 42.195 5.327 -48.697 1.00 82.81 384 THR A N 1
ATOM 2954 C CA . THR A 1 384 ? 41.645 4.493 -49.780 1.00 82.81 384 THR A CA 1
ATOM 2955 C C . THR A 1 384 ? 40.143 4.661 -50.000 1.00 82.81 384 THR A C 1
ATOM 2957 O O . THR A 1 384 ? 39.637 4.242 -51.039 1.00 82.81 384 THR A O 1
ATOM 2960 N N . GLY A 1 385 ? 39.407 5.224 -49.035 1.00 82.81 385 GLY A N 1
ATOM 2961 C CA . GLY A 1 385 ? 37.943 5.327 -49.078 1.00 82.81 385 GLY A CA 1
ATOM 2962 C C . GLY A 1 385 ? 37.203 3.994 -48.924 1.00 82.81 385 GLY A C 1
ATOM 2963 O O . GLY A 1 385 ? 35.980 3.951 -49.071 1.00 82.81 385 GLY A O 1
ATOM 2964 N N . ALA A 1 386 ? 37.921 2.900 -48.645 1.00 89.56 386 ALA A N 1
ATOM 2965 C CA . ALA A 1 386 ? 37.331 1.585 -48.430 1.00 89.56 386 ALA A CA 1
ATOM 2966 C C . ALA A 1 386 ? 36.529 1.541 -47.118 1.00 89.56 386 ALA A C 1
ATOM 2968 O O . ALA A 1 386 ? 36.922 2.144 -46.121 1.00 89.56 386 ALA A O 1
ATOM 2969 N N . GLU A 1 387 ? 35.408 0.815 -47.126 1.00 92.62 387 GLU A N 1
ATOM 2970 C CA . GLU A 1 387 ? 34.609 0.539 -45.925 1.00 92.62 387 GLU A CA 1
ATOM 2971 C C . GLU A 1 387 ? 35.403 -0.356 -44.973 1.00 92.62 387 GLU A C 1
ATOM 2973 O O . GLU A 1 387 ? 35.857 -1.431 -45.367 1.00 92.62 387 GLU A O 1
ATOM 2978 N N . GLU A 1 388 ? 35.552 0.068 -43.721 1.00 93.25 388 GLU A N 1
ATOM 2979 C CA . GLU A 1 388 ? 36.247 -0.701 -42.688 1.00 93.25 388 GLU A CA 1
ATOM 2980 C C . GLU A 1 388 ? 35.507 -0.624 -41.350 1.00 93.25 388 GLU A C 1
ATOM 2982 O O . GLU A 1 388 ? 34.824 0.358 -41.054 1.00 93.25 388 GLU A O 1
ATOM 2987 N N . VAL A 1 389 ? 35.630 -1.674 -40.537 1.00 92.94 389 VAL A N 1
ATOM 2988 C CA . VAL A 1 389 ? 35.110 -1.667 -39.164 1.00 92.94 389 VAL A CA 1
ATOM 2989 C C . VAL A 1 389 ? 36.008 -0.762 -38.328 1.00 92.94 389 VAL A C 1
ATOM 2991 O O . VAL A 1 389 ? 37.193 -1.048 -38.168 1.00 92.94 389 VAL A O 1
ATOM 2994 N N . VAL A 1 390 ? 35.445 0.318 -37.791 1.00 91.25 390 VAL A N 1
ATOM 2995 C CA . VAL A 1 390 ? 36.190 1.276 -36.959 1.00 91.25 390 VAL A CA 1
ATOM 2996 C C . VAL A 1 390 ? 36.140 0.869 -35.489 1.00 91.25 390 VAL A C 1
ATOM 2998 O O . VAL A 1 390 ? 37.142 0.979 -34.785 1.00 91.25 390 VAL A O 1
ATOM 3001 N N . PHE A 1 391 ? 34.990 0.377 -35.023 1.00 92.50 391 PHE A N 1
ATOM 3002 C CA . PHE A 1 391 ? 34.819 -0.218 -33.696 1.00 92.50 391 PHE A CA 1
ATOM 3003 C C . PHE A 1 391 ? 33.572 -1.116 -33.654 1.00 92.50 391 PHE 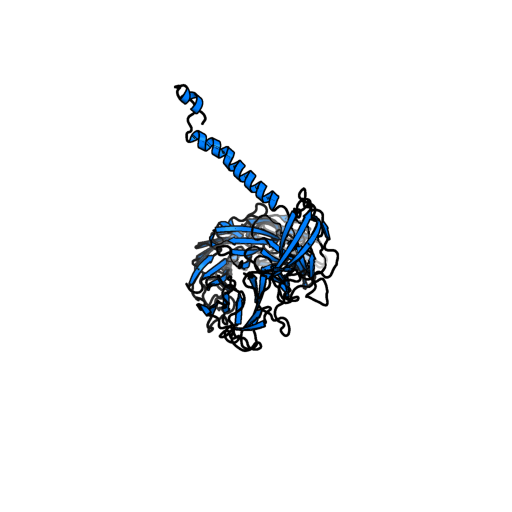A C 1
ATOM 3005 O O . PHE A 1 391 ? 32.786 -1.148 -34.601 1.00 92.50 391 PHE A O 1
ATOM 3012 N N . GLU A 1 392 ? 33.386 -1.834 -32.547 1.00 94.00 392 GLU A N 1
ATOM 3013 C CA . GLU A 1 392 ? 32.181 -2.621 -32.272 1.00 94.00 392 GLU A CA 1
ATOM 3014 C C . GLU A 1 392 ? 31.339 -1.956 -31.177 1.00 94.00 392 GLU A C 1
ATOM 3016 O O . GLU A 1 392 ? 31.856 -1.578 -30.124 1.00 94.00 392 GLU A O 1
ATOM 3021 N N . PHE A 1 393 ? 30.036 -1.816 -31.417 1.00 92.38 393 PHE A N 1
ATOM 3022 C CA . PHE A 1 393 ? 29.079 -1.273 -30.455 1.00 92.38 393 PHE A CA 1
ATOM 3023 C C . PHE A 1 393 ? 28.309 -2.410 -29.777 1.00 92.38 393 PHE A C 1
ATOM 3025 O O . PHE A 1 393 ? 27.816 -3.310 -30.453 1.00 92.38 393 PHE A O 1
ATOM 3032 N N . GLY A 1 394 ? 28.220 -2.395 -28.447 1.00 93.62 394 GLY A N 1
ATOM 3033 C CA . GLY A 1 394 ? 27.573 -3.455 -27.672 1.00 93.62 394 GLY A CA 1
ATOM 3034 C C . GLY A 1 394 ? 26.149 -3.094 -27.256 1.00 93.62 394 GLY A C 1
ATOM 3035 O O . GLY A 1 394 ? 25.932 -2.057 -26.635 1.00 93.62 394 GLY A O 1
ATOM 3036 N N . PHE A 1 395 ? 25.199 -3.987 -27.520 1.00 93.69 395 PHE A N 1
ATOM 3037 C CA . PHE A 1 395 ? 23.855 -3.959 -26.948 1.00 93.69 395 PHE A CA 1
ATOM 3038 C C . PHE A 1 395 ? 23.748 -4.966 -25.806 1.00 93.69 395 PHE A C 1
ATOM 3040 O O . PHE A 1 395 ? 24.216 -6.099 -25.927 1.00 93.69 395 PHE A O 1
ATOM 3047 N N . ALA A 1 396 ? 23.097 -4.573 -24.715 1.00 90.19 396 ALA A N 1
ATOM 3048 C CA . ALA A 1 396 ? 22.761 -5.454 -23.603 1.00 90.19 396 ALA A CA 1
ATOM 3049 C C . ALA A 1 396 ? 21.236 -5.631 -23.520 1.00 90.19 396 ALA A C 1
ATOM 3051 O O . ALA A 1 396 ? 20.511 -4.689 -23.848 1.00 90.19 396 ALA A O 1
ATOM 3052 N N . PRO A 1 397 ? 20.741 -6.799 -23.075 1.00 87.44 397 PRO A N 1
ATOM 3053 C CA . PRO A 1 397 ? 19.314 -6.991 -22.870 1.00 87.44 397 PRO A CA 1
ATOM 3054 C C . PRO A 1 397 ? 18.813 -6.105 -21.724 1.00 87.44 397 PRO A C 1
ATOM 3056 O O . PRO A 1 397 ? 19.471 -5.974 -20.689 1.00 87.44 397 PRO A O 1
ATOM 3059 N N . THR A 1 398 ? 17.620 -5.540 -21.875 1.00 85.56 398 THR A N 1
ATOM 3060 C CA . THR A 1 398 ? 16.946 -4.749 -20.839 1.00 85.56 398 THR A CA 1
ATOM 3061 C C . THR A 1 398 ? 15.499 -5.210 -20.692 1.00 85.56 398 THR A C 1
ATOM 3063 O O . THR A 1 398 ? 14.888 -5.705 -21.640 1.00 85.56 398 THR A O 1
ATOM 3066 N N . PHE A 1 399 ? 14.935 -5.088 -19.487 1.00 85.12 399 PHE A N 1
ATOM 3067 C CA . PHE A 1 399 ? 13.482 -5.142 -19.361 1.00 85.12 399 PHE A CA 1
ATOM 3068 C C . PHE A 1 399 ? 12.919 -3.775 -19.757 1.00 85.12 399 PHE A C 1
ATOM 3070 O O . PHE A 1 399 ? 13.503 -2.752 -19.388 1.00 85.12 399 PHE A O 1
ATOM 3077 N N . PRO A 1 400 ? 11.785 -3.728 -20.472 1.00 72.88 400 PRO A N 1
ATOM 3078 C CA . PRO A 1 400 ? 11.104 -2.476 -20.743 1.00 72.88 400 PRO A CA 1
ATOM 3079 C C . PRO A 1 400 ? 10.791 -1.749 -19.424 1.00 72.88 400 PRO A C 1
ATOM 3081 O O . PRO A 1 400 ? 10.302 -2.394 -18.492 1.00 72.88 400 PRO A O 1
ATOM 3084 N N . PRO A 1 401 ? 10.968 -0.416 -19.345 1.00 63.88 401 PRO A N 1
ATOM 3085 C CA . PRO A 1 401 ? 10.691 0.367 -18.132 1.00 63.88 401 PRO A CA 1
ATOM 3086 C C . PRO A 1 401 ? 9.243 0.262 -17.621 1.00 63.88 401 PRO A C 1
ATOM 3088 O O . PRO A 1 401 ? 8.942 0.681 -16.510 1.00 63.88 401 PRO A O 1
ATOM 3091 N N . ALA A 1 402 ? 8.340 -0.261 -18.454 1.00 64.69 402 ALA A N 1
ATOM 3092 C CA . ALA A 1 402 ? 6.919 -0.411 -18.183 1.00 64.69 402 ALA A CA 1
ATOM 3093 C C . ALA A 1 402 ? 6.567 -1.609 -17.285 1.00 64.69 402 ALA A C 1
ATOM 3095 O O . ALA A 1 402 ? 5.435 -1.684 -16.828 1.00 64.69 402 ALA A O 1
ATOM 3096 N N . VAL A 1 403 ? 7.462 -2.575 -17.050 1.00 72.19 403 VAL A N 1
ATOM 3097 C CA . VAL A 1 403 ? 7.113 -3.735 -16.210 1.00 72.19 403 VAL A CA 1
ATOM 3098 C C . VAL A 1 403 ? 7.301 -3.370 -14.741 1.00 72.19 403 VAL A C 1
ATOM 3100 O O . VAL A 1 403 ? 8.426 -3.208 -14.274 1.00 72.19 403 VAL A O 1
ATOM 3103 N N . GLY A 1 404 ? 6.192 -3.209 -14.019 1.00 74.62 404 GLY A N 1
ATOM 3104 C CA . GLY A 1 404 ? 6.213 -2.820 -12.611 1.00 74.62 404 GLY A CA 1
ATOM 3105 C C . GLY A 1 404 ? 6.442 -3.985 -11.641 1.00 74.62 404 GLY A C 1
ATOM 3106 O O . GLY A 1 404 ? 6.809 -5.102 -12.009 1.00 74.62 404 GLY A O 1
ATOM 3107 N N . SER A 1 405 ? 6.206 -3.708 -10.361 1.00 89.38 405 SER A N 1
ATOM 3108 C CA . SER A 1 405 ? 6.316 -4.662 -9.256 1.00 89.38 405 SER A CA 1
ATOM 3109 C C . SER A 1 405 ? 5.335 -5.832 -9.367 1.00 89.38 405 SER A C 1
ATOM 3111 O O . SER A 1 405 ? 4.223 -5.705 -9.882 1.00 89.38 405 SER A O 1
ATOM 3113 N N . ILE A 1 406 ? 5.739 -6.981 -8.827 1.00 94.19 406 ILE A N 1
ATOM 3114 C CA . ILE A 1 406 ? 4.866 -8.133 -8.584 1.00 94.19 406 ILE A CA 1
ATOM 3115 C C . ILE A 1 406 ? 4.743 -8.308 -7.076 1.00 94.19 406 ILE A C 1
ATOM 3117 O O . ILE A 1 406 ? 5.748 -8.376 -6.366 1.00 94.19 406 ILE A O 1
ATOM 3121 N N . TRP A 1 407 ? 3.513 -8.423 -6.589 1.00 96.31 407 TRP A N 1
ATOM 3122 C CA . TRP A 1 407 ? 3.233 -8.701 -5.189 1.00 96.31 407 TRP A CA 1
ATOM 3123 C C . TRP A 1 407 ? 2.741 -10.132 -5.026 1.00 96.31 407 TRP A C 1
ATOM 3125 O O . TRP A 1 407 ? 1.953 -10.633 -5.832 1.00 96.31 407 TRP A O 1
ATOM 3135 N N . ALA A 1 408 ? 3.209 -10.802 -3.979 1.00 96.44 408 ALA A N 1
ATOM 3136 C CA . ALA A 1 408 ? 2.807 -12.157 -3.647 1.00 96.44 408 ALA A CA 1
ATOM 3137 C C . ALA A 1 408 ? 2.564 -12.297 -2.148 1.00 96.44 408 ALA A C 1
ATOM 3139 O O . ALA A 1 408 ? 3.331 -11.800 -1.327 1.00 96.44 408 ALA A O 1
ATOM 3140 N N . LEU A 1 409 ? 1.504 -13.010 -1.797 1.00 95.62 409 LEU A N 1
ATOM 3141 C CA . LEU A 1 409 ? 1.229 -13.453 -0.444 1.00 95.62 409 LEU A CA 1
ATOM 3142 C C . LEU A 1 409 ? 1.553 -14.943 -0.367 1.00 95.62 409 LEU A C 1
ATOM 3144 O O . LEU A 1 409 ? 1.041 -15.733 -1.163 1.00 95.62 409 LEU A O 1
ATOM 3148 N N . VAL A 1 410 ? 2.407 -15.323 0.577 1.00 96.56 410 VAL A N 1
ATOM 3149 C CA . VAL A 1 410 ? 2.866 -16.704 0.757 1.00 96.56 410 VAL A CA 1
ATOM 3150 C C . VAL A 1 410 ? 2.523 -17.216 2.145 1.00 96.56 410 VAL A C 1
ATOM 3152 O O . VAL A 1 410 ? 2.556 -16.470 3.122 1.00 96.56 410 VAL A O 1
ATOM 3155 N N . ASP A 1 411 ? 2.213 -18.501 2.234 1.00 96.50 411 ASP A N 1
ATOM 3156 C CA . ASP A 1 411 ? 2.068 -19.206 3.496 1.00 96.50 411 ASP A CA 1
ATOM 3157 C C . ASP A 1 411 ? 3.442 -19.691 3.953 1.00 96.50 411 ASP A C 1
ATOM 3159 O O . ASP A 1 411 ? 4.090 -20.508 3.294 1.00 96.50 411 ASP A O 1
ATOM 3163 N N . LEU A 1 412 ? 3.898 -19.176 5.092 1.00 97.56 412 LEU A N 1
ATOM 3164 C CA . LEU A 1 412 ? 5.262 -19.412 5.562 1.00 97.56 412 LEU A CA 1
ATOM 3165 C C . LEU A 1 412 ? 5.479 -20.843 6.055 1.00 97.56 412 LEU A C 1
ATOM 3167 O O . LEU A 1 412 ? 6.613 -21.309 6.077 1.00 97.56 412 LEU A O 1
ATOM 3171 N N . LYS A 1 413 ? 4.414 -21.545 6.459 1.00 96.38 413 LYS A N 1
ATOM 3172 C CA . LYS A 1 413 ? 4.518 -22.895 7.019 1.00 96.38 413 LYS A CA 1
ATOM 3173 C C . LYS A 1 413 ? 4.450 -23.971 5.951 1.00 96.38 413 LYS A C 1
ATOM 3175 O O . LYS A 1 413 ? 5.205 -24.936 6.006 1.00 96.38 413 LYS A O 1
ATOM 3180 N N . THR A 1 414 ? 3.508 -23.832 5.029 1.00 96.31 414 THR A N 1
ATOM 3181 C CA . THR A 1 414 ? 3.309 -24.788 3.932 1.00 96.31 414 THR A CA 1
ATOM 3182 C C . THR A 1 414 ? 4.228 -24.507 2.748 1.00 96.31 414 THR A C 1
ATOM 3184 O O . THR A 1 414 ? 4.410 -25.391 1.918 1.00 96.31 414 THR A O 1
ATOM 3187 N N . ALA A 1 415 ? 4.855 -23.323 2.705 1.00 95.75 415 ALA A N 1
ATOM 3188 C CA . ALA A 1 415 ? 5.649 -22.850 1.574 1.00 95.75 415 ALA A CA 1
ATOM 3189 C C . ALA A 1 415 ? 4.832 -22.838 0.270 1.00 95.75 415 ALA A C 1
ATOM 3191 O O . ALA A 1 415 ? 5.308 -23.244 -0.791 1.00 95.75 415 ALA A O 1
ATOM 3192 N N . GLU A 1 416 ? 3.585 -22.366 0.360 1.00 95.25 416 GLU A N 1
ATOM 3193 C CA . GLU A 1 416 ? 2.643 -22.284 -0.756 1.00 95.25 416 GLU A CA 1
ATOM 3194 C C . GLU A 1 416 ? 2.274 -20.836 -1.086 1.00 95.25 416 GLU A C 1
ATOM 3196 O O . GLU A 1 416 ? 2.157 -19.972 -0.211 1.00 95.25 416 GLU A O 1
ATOM 3201 N N . LEU A 1 417 ? 2.083 -20.560 -2.377 1.00 95.38 417 LEU A N 1
ATOM 3202 C CA . LEU A 1 417 ? 1.578 -19.274 -2.842 1.00 95.38 417 LEU A CA 1
ATOM 3203 C C . LEU A 1 417 ? 0.088 -19.161 -2.497 1.00 95.38 417 LEU A C 1
ATOM 3205 O O . LEU A 1 417 ? -0.719 -19.957 -2.972 1.00 95.38 417 LEU A O 1
ATOM 3209 N N . VAL A 1 418 ? -0.280 -18.142 -1.722 1.00 93.94 418 VAL A N 1
ATOM 3210 C CA . VAL A 1 418 ? -1.678 -17.830 -1.386 1.00 93.94 418 VAL A CA 1
ATOM 3211 C C . VAL A 1 418 ? -2.304 -16.948 -2.459 1.00 93.94 418 VAL A C 1
ATOM 3213 O O . VAL A 1 418 ? -3.416 -17.210 -2.909 1.00 93.94 418 VAL A O 1
ATOM 3216 N N . ALA A 1 419 ? -1.584 -15.910 -2.881 1.00 93.88 419 ALA A N 1
ATOM 3217 C CA . ALA A 1 419 ? -2.019 -14.981 -3.916 1.00 93.88 419 ALA A CA 1
ATOM 3218 C C . ALA A 1 419 ? -0.814 -14.360 -4.626 1.00 93.88 419 ALA A C 1
ATOM 3220 O O . ALA A 1 419 ? 0.230 -14.160 -4.012 1.00 93.88 419 ALA A O 1
ATOM 3221 N N . SER A 1 420 ? -0.965 -14.002 -5.899 1.00 95.50 420 SER A N 1
ATOM 3222 C CA . SER A 1 420 ? -0.003 -13.160 -6.614 1.00 95.50 420 SER A CA 1
ATOM 3223 C C . SER A 1 420 ? -0.726 -12.227 -7.566 1.00 95.50 420 SER A C 1
ATOM 3225 O O . SER A 1 420 ? -1.700 -12.636 -8.203 1.00 95.50 420 SER A O 1
ATOM 3227 N N . THR A 1 421 ? -0.243 -10.988 -7.665 1.00 95.69 421 THR A N 1
ATOM 3228 C CA . THR A 1 421 ? -0.740 -10.038 -8.658 1.00 95.69 421 THR A CA 1
ATOM 3229 C C . THR A 1 421 ? -0.436 -10.501 -10.072 1.00 95.69 421 THR A C 1
ATOM 3231 O O . THR A 1 421 ? -1.136 -10.060 -10.966 1.00 95.69 421 THR A O 1
ATOM 3234 N N . ALA A 1 422 ? 0.539 -11.391 -10.285 1.00 95.25 422 ALA A N 1
ATOM 3235 C CA . ALA A 1 422 ? 0.901 -11.916 -11.595 1.00 95.25 422 ALA A CA 1
ATOM 3236 C C . ALA A 1 422 ? 0.248 -13.268 -11.915 1.00 95.25 422 ALA A C 1
ATOM 3238 O O . ALA A 1 422 ? -0.140 -14.048 -11.038 1.00 95.25 422 ALA A O 1
ATOM 3239 N N . ASP A 1 423 ? 0.170 -13.577 -13.206 1.00 95.19 423 ASP A N 1
ATOM 3240 C CA . ASP A 1 423 ? -0.151 -14.908 -13.698 1.00 95.19 423 ASP A CA 1
ATOM 3241 C C . ASP A 1 423 ? 1.035 -15.874 -13.597 1.00 95.19 423 ASP A C 1
ATOM 3243 O O . ASP A 1 423 ? 2.159 -15.529 -13.226 1.00 95.1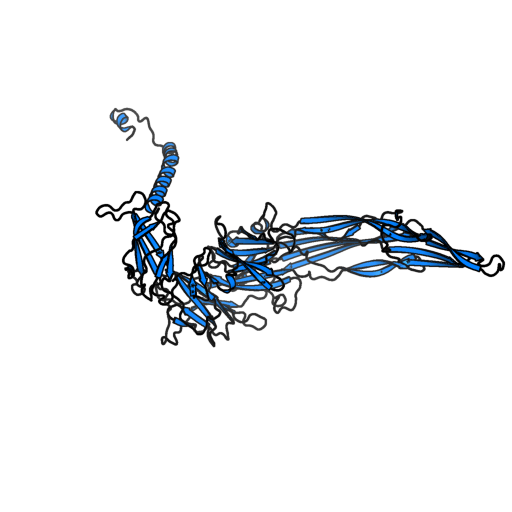9 423 ASP A O 1
ATOM 3247 N N . ARG A 1 424 ? 0.768 -17.144 -13.921 1.00 95.88 424 ARG A N 1
ATOM 3248 C CA . ARG A 1 424 ? 1.789 -18.203 -13.938 1.00 95.88 424 ARG A CA 1
ATOM 3249 C C . ARG A 1 424 ? 2.857 -17.979 -15.004 1.00 95.88 424 ARG A C 1
ATOM 3251 O O . ARG A 1 424 ? 3.975 -18.462 -14.860 1.00 95.88 424 ARG A O 1
ATOM 3258 N N . LEU A 1 425 ? 2.501 -17.285 -16.079 1.00 96.81 425 LEU A N 1
ATOM 3259 C CA . LEU A 1 425 ? 3.400 -16.962 -17.170 1.00 96.81 425 LEU A CA 1
ATOM 3260 C C . LEU A 1 425 ? 3.287 -15.473 -17.467 1.00 96.81 425 LEU A C 1
ATOM 3262 O O . LEU A 1 425 ? 2.217 -15.008 -17.849 1.00 96.81 425 LEU A O 1
ATOM 3266 N N . ILE A 1 426 ? 4.402 -14.766 -17.326 1.00 95.44 426 ILE A N 1
ATOM 3267 C CA . ILE A 1 426 ? 4.556 -13.395 -17.797 1.00 95.44 426 ILE A CA 1
ATOM 3268 C C . ILE A 1 426 ? 5.293 -13.459 -19.129 1.00 95.44 426 ILE A C 1
ATOM 3270 O O . ILE A 1 426 ? 6.350 -14.083 -19.209 1.00 95.44 426 ILE A O 1
ATOM 3274 N N . THR A 1 427 ? 4.753 -12.825 -20.165 1.00 94.69 427 THR A N 1
ATOM 3275 C CA . THR A 1 427 ? 5.423 -12.701 -21.466 1.00 94.69 427 THR A CA 1
ATOM 3276 C C . THR A 1 427 ? 5.682 -11.235 -21.766 1.00 94.69 427 THR A C 1
ATOM 3278 O O . THR A 1 427 ? 4.748 -10.444 -21.851 1.00 94.69 427 THR A O 1
ATOM 3281 N N . ILE A 1 428 ? 6.954 -10.883 -21.930 1.00 92.88 428 ILE A N 1
ATOM 3282 C CA . ILE A 1 428 ? 7.409 -9.528 -22.238 1.00 92.88 428 ILE A CA 1
ATOM 3283 C C . ILE A 1 428 ? 8.040 -9.555 -23.626 1.00 92.88 428 ILE A C 1
ATOM 3285 O O . ILE A 1 428 ? 9.043 -10.237 -23.830 1.00 92.88 428 ILE A O 1
ATOM 3289 N N . THR A 1 429 ? 7.480 -8.817 -24.579 1.00 92.75 429 THR A N 1
ATOM 3290 C CA . THR A 1 429 ? 8.081 -8.669 -25.912 1.00 92.75 429 THR A CA 1
ATOM 3291 C C . THR A 1 429 ? 8.345 -7.203 -26.200 1.00 92.75 429 THR A C 1
ATOM 3293 O O . THR A 1 429 ? 7.422 -6.399 -26.125 1.00 92.75 429 THR A O 1
ATOM 3296 N N . GLY A 1 430 ? 9.592 -6.856 -26.516 1.00 92.00 430 GLY A N 1
ATOM 3297 C CA . GLY A 1 430 ? 10.014 -5.507 -26.890 1.00 92.00 430 GLY A CA 1
ATOM 3298 C C . GLY A 1 430 ? 10.622 -5.461 -28.291 1.00 92.00 430 GLY A C 1
ATOM 3299 O O . GLY A 1 430 ? 11.368 -6.363 -28.680 1.00 92.00 430 GLY A O 1
ATOM 3300 N N . GLU A 1 431 ? 10.331 -4.397 -29.031 1.00 94.06 431 GLU A N 1
ATOM 3301 C CA . GLU A 1 431 ? 10.881 -4.113 -30.356 1.00 94.06 431 GLU A CA 1
ATOM 3302 C C . GLU A 1 431 ? 11.355 -2.658 -30.415 1.00 94.06 431 GLU A C 1
ATOM 3304 O O . GLU A 1 431 ? 10.568 -1.719 -30.258 1.00 94.06 431 GLU A O 1
ATOM 3309 N N . GLU A 1 432 ? 12.650 -2.480 -30.647 1.00 93.94 432 GLU A N 1
ATOM 3310 C CA . GLU A 1 432 ? 13.318 -1.185 -30.729 1.00 93.94 432 GLU A CA 1
ATOM 3311 C C . GLU A 1 432 ? 14.007 -1.027 -32.083 1.00 93.94 432 GLU A C 1
ATOM 3313 O O . GLU A 1 432 ? 14.420 -2.002 -32.710 1.00 93.94 432 GLU A O 1
ATOM 3318 N N . ALA A 1 433 ? 14.155 0.213 -32.534 1.00 95.38 433 ALA A N 1
ATOM 3319 C CA . ALA A 1 433 ? 15.048 0.555 -33.631 1.00 95.38 433 ALA A CA 1
ATOM 3320 C C . ALA A 1 433 ? 16.219 1.363 -33.075 1.00 95.38 433 ALA A C 1
ATOM 3322 O O . ALA A 1 433 ? 16.027 2.198 -32.196 1.00 95.38 433 ALA A O 1
ATOM 3323 N N . PHE A 1 434 ? 17.416 1.112 -33.592 1.00 94.44 434 PHE A N 1
ATOM 3324 C CA . PHE A 1 434 ? 18.599 1.913 -33.309 1.00 94.44 434 PHE A CA 1
ATOM 3325 C C . PHE A 1 434 ? 19.253 2.266 -34.636 1.00 94.44 434 PHE A C 1
ATOM 3327 O O . PHE A 1 434 ? 20.084 1.527 -35.180 1.00 94.44 434 PHE A O 1
ATOM 3334 N N . GLU A 1 435 ? 18.816 3.388 -35.192 1.00 91.88 435 GLU A N 1
ATOM 3335 C CA . GLU A 1 435 ? 19.330 3.915 -36.441 1.00 91.88 435 GLU A CA 1
ATOM 3336 C C . GLU A 1 435 ? 19.968 5.276 -36.168 1.00 91.88 435 GLU A C 1
ATOM 3338 O O . GLU A 1 435 ? 19.317 6.219 -35.729 1.00 91.88 435 GLU A O 1
ATOM 3343 N N . GLY A 1 436 ? 21.280 5.366 -36.373 1.00 78.75 436 GLY A N 1
ATOM 3344 C CA . GLY A 1 436 ? 22.018 6.608 -36.168 1.00 78.75 436 GLY A CA 1
ATOM 3345 C C . GLY A 1 436 ? 21.889 7.557 -37.356 1.00 78.75 436 GLY A C 1
ATOM 3346 O O . GLY A 1 436 ? 21.613 7.137 -38.485 1.00 78.75 436 GLY A O 1
ATOM 3347 N N . PHE A 1 437 ? 22.171 8.839 -37.116 1.00 80.38 437 PHE A N 1
ATOM 3348 C CA . PHE A 1 437 ? 22.435 9.782 -38.199 1.00 80.38 437 PHE A CA 1
ATOM 3349 C C . PHE A 1 437 ? 23.543 9.249 -39.116 1.00 80.38 437 PHE A C 1
ATOM 3351 O O . PHE A 1 437 ? 24.485 8.620 -38.628 1.00 80.38 437 PHE A O 1
ATOM 3358 N N . PRO A 1 438 ? 23.460 9.490 -40.436 1.00 82.44 438 PRO A N 1
ATOM 3359 C CA . PRO A 1 438 ? 24.517 9.069 -41.334 1.00 82.44 438 PRO A CA 1
ATOM 3360 C C . PRO A 1 438 ? 25.826 9.776 -40.982 1.00 82.44 438 PRO A C 1
ATOM 3362 O O . PRO A 1 438 ? 25.872 11.007 -40.952 1.00 82.44 438 PRO A O 1
ATOM 3365 N N . ASP A 1 439 ? 26.902 9.013 -40.784 1.00 85.19 439 ASP A N 1
ATOM 3366 C CA . ASP A 1 439 ? 28.231 9.613 -40.674 1.00 85.19 439 ASP A CA 1
ATOM 3367 C C . ASP A 1 439 ? 28.597 10.266 -42.006 1.00 85.19 439 ASP A C 1
ATOM 3369 O O . ASP A 1 439 ? 28.526 9.635 -43.067 1.00 85.19 439 ASP A O 1
ATOM 3373 N N . VAL A 1 440 ? 29.004 11.532 -41.955 1.00 85.94 440 VAL A N 1
ATOM 3374 C CA . VAL A 1 440 ? 29.343 12.297 -43.153 1.00 85.94 440 VAL A CA 1
ATOM 3375 C C . VAL A 1 440 ? 30.836 12.214 -43.438 1.00 85.94 440 VAL A C 1
ATOM 3377 O O . VAL A 1 440 ? 31.680 12.686 -42.667 1.00 85.94 440 VAL A O 1
ATOM 3380 N N . TRP A 1 441 ? 31.147 11.680 -44.612 1.00 86.56 441 TRP A N 1
ATOM 3381 C CA . TRP A 1 441 ? 32.492 11.542 -45.136 1.00 86.56 441 TRP A CA 1
ATOM 3382 C C . TRP A 1 441 ? 32.657 12.349 -46.418 1.00 86.56 441 TRP A C 1
ATOM 3384 O O . TRP A 1 441 ? 31.813 12.323 -47.314 1.00 86.56 441 TRP A O 1
ATOM 3394 N N . THR A 1 442 ? 33.782 13.045 -46.520 1.00 85.19 442 THR A N 1
ATOM 3395 C CA . THR A 1 442 ? 34.147 13.805 -47.715 1.00 85.19 442 THR A CA 1
ATOM 3396 C C . THR A 1 442 ? 35.509 13.374 -48.219 1.00 85.19 442 THR A C 1
ATOM 3398 O O . THR A 1 442 ? 36.420 13.168 -47.412 1.00 85.19 442 THR A O 1
ATOM 3401 N N . HIS A 1 443 ? 35.649 13.254 -49.536 1.00 85.94 443 HIS A N 1
ATOM 3402 C CA . HIS A 1 443 ? 36.954 13.183 -50.175 1.00 85.94 443 HIS A CA 1
ATOM 3403 C C . HIS A 1 443 ? 37.411 14.613 -50.480 1.00 85.94 443 HIS A C 1
ATOM 3405 O O . HIS A 1 443 ? 36.851 15.279 -51.353 1.00 85.94 443 HIS A O 1
ATOM 3411 N N . LEU A 1 444 ? 38.372 15.110 -49.695 1.00 82.25 444 LEU A N 1
ATOM 3412 C CA . LEU A 1 444 ? 38.921 16.453 -49.853 1.00 82.25 444 LEU A CA 1
ATOM 3413 C C . LEU A 1 444 ? 40.113 16.401 -50.799 1.00 82.25 444 LEU A C 1
ATOM 3415 O O . LEU A 1 444 ? 41.114 15.777 -50.463 1.00 82.25 444 LEU A O 1
ATOM 3419 N N . GLU A 1 445 ? 40.039 17.137 -51.902 1.00 84.88 445 GLU A N 1
ATOM 3420 C CA . GLU A 1 445 ? 41.186 17.464 -52.745 1.00 84.88 445 GLU A CA 1
ATOM 3421 C C . GLU A 1 445 ? 41.536 18.944 -52.567 1.00 84.88 445 GLU A C 1
ATOM 3423 O O . GLU A 1 445 ? 40.697 19.825 -52.740 1.00 84.88 445 GLU A O 1
ATOM 3428 N N . THR A 1 446 ? 42.780 19.237 -52.200 1.00 82.62 446 THR A N 1
ATOM 3429 C CA . THR A 1 446 ? 43.301 20.608 -52.158 1.00 82.62 446 THR A CA 1
ATOM 3430 C C . THR A 1 446 ? 44.286 20.786 -53.296 1.00 82.62 446 THR A C 1
ATOM 3432 O O . THR A 1 446 ? 45.310 20.103 -53.318 1.00 82.62 446 THR A O 1
ATOM 3435 N N . ASP A 1 447 ? 43.986 21.703 -54.212 1.00 86.00 447 ASP A N 1
ATOM 3436 C CA . ASP A 1 447 ? 44.913 22.166 -55.241 1.00 86.00 447 ASP A CA 1
ATOM 3437 C C . ASP A 1 447 ? 45.515 23.495 -54.783 1.00 86.00 447 ASP A C 1
ATOM 3439 O O . ASP A 1 447 ? 44.883 24.552 -54.863 1.00 86.00 447 ASP A O 1
ATOM 3443 N N . PHE A 1 448 ? 46.721 23.424 -54.225 1.00 83.75 448 PHE A N 1
ATOM 3444 C CA . PHE A 1 448 ? 47.445 24.592 -53.753 1.00 83.75 448 PHE A CA 1
ATOM 3445 C C . PHE A 1 448 ? 48.449 25.033 -54.817 1.00 83.75 448 PHE A C 1
ATOM 3447 O O . PHE A 1 448 ? 49.578 24.542 -54.846 1.00 83.75 448 PHE A O 1
ATOM 3454 N N . CYS A 1 449 ? 48.028 25.935 -55.711 1.00 83.19 449 CYS A N 1
ATOM 3455 C CA . CYS A 1 449 ? 48.876 26.481 -56.775 1.00 83.19 449 CYS A CA 1
ATOM 3456 C C . CYS A 1 449 ? 49.562 25.392 -57.627 1.00 83.19 449 CYS A C 1
ATOM 3458 O O . CYS A 1 449 ? 50.769 25.428 -57.865 1.00 83.19 449 CYS A O 1
ATOM 3460 N N . GLY A 1 450 ? 48.794 24.389 -58.069 1.00 76.25 450 GLY A N 1
ATOM 3461 C CA . GLY A 1 450 ? 49.270 23.294 -58.918 1.00 76.25 450 GLY A CA 1
ATOM 3462 C C . GLY A 1 450 ? 49.795 22.073 -58.156 1.00 76.25 450 GLY A C 1
ATOM 3463 O O . GLY A 1 450 ? 50.152 21.074 -58.785 1.00 76.25 450 GLY A O 1
ATOM 3464 N N . GLN A 1 451 ? 49.837 22.113 -56.819 1.00 80.69 451 GLN A N 1
ATOM 3465 C CA . GLN A 1 451 ? 50.115 20.946 -55.979 1.00 80.69 451 GLN A CA 1
ATOM 3466 C C . GLN A 1 451 ? 48.813 20.353 -55.437 1.00 80.69 451 GLN A C 1
ATOM 3468 O O . GLN A 1 451 ? 48.176 20.932 -54.559 1.00 80.69 451 GLN A O 1
ATOM 3473 N N . VAL A 1 452 ? 48.446 19.170 -55.936 1.00 79.56 452 VAL A N 1
ATOM 3474 C CA . VAL A 1 452 ? 47.248 18.445 -55.494 1.00 79.56 452 VAL A CA 1
ATOM 3475 C C . VAL A 1 452 ? 47.592 17.485 -54.354 1.00 79.56 452 VAL A C 1
ATOM 3477 O O . VAL A 1 452 ? 48.504 16.666 -54.470 1.00 79.56 452 VAL A O 1
ATOM 3480 N N . SER A 1 453 ? 46.837 17.559 -53.262 1.00 80.00 453 SER A N 1
ATOM 3481 C CA . SER A 1 453 ? 46.846 16.580 -52.167 1.00 80.00 453 SER A CA 1
ATOM 3482 C C . SER A 1 453 ? 45.412 16.220 -51.788 1.00 80.00 453 SER A C 1
ATOM 3484 O O . SER A 1 453 ? 44.528 17.069 -51.902 1.00 80.00 453 SER A O 1
ATOM 3486 N N . GLY A 1 454 ? 45.155 14.988 -51.342 1.00 79.56 454 GLY A N 1
ATOM 3487 C CA . GLY A 1 454 ? 43.795 14.604 -50.979 1.00 79.56 454 GLY A CA 1
ATOM 3488 C C . GLY A 1 454 ? 43.669 13.372 -50.097 1.00 79.56 454 GLY A C 1
ATOM 3489 O O . GLY A 1 454 ? 44.642 12.653 -49.869 1.00 79.56 454 GLY A O 1
ATOM 3490 N N . GLY A 1 455 ? 42.464 13.183 -49.560 1.00 80.06 455 GLY A N 1
ATOM 3491 C CA . GLY A 1 455 ? 42.109 12.063 -48.695 1.00 80.06 455 GLY A CA 1
ATOM 3492 C C . GLY A 1 455 ? 40.692 12.171 -48.130 1.00 80.06 455 GLY A C 1
ATOM 3493 O O . GLY A 1 455 ? 40.036 13.215 -48.193 1.00 80.06 455 GLY A O 1
ATOM 3494 N N . TRP A 1 456 ? 40.205 11.066 -47.575 1.00 80.00 456 TRP A N 1
ATOM 3495 C CA . TRP A 1 456 ? 38.902 10.962 -46.931 1.00 80.00 456 TRP A CA 1
ATOM 3496 C C . TRP A 1 456 ? 38.950 11.472 -45.494 1.00 80.00 456 TRP A C 1
ATOM 3498 O O . TRP A 1 456 ? 39.786 11.073 -44.680 1.00 80.00 456 TRP A O 1
ATOM 3508 N N . VAL A 1 457 ? 37.998 12.337 -45.158 1.00 79.19 457 VAL A N 1
ATOM 3509 C CA . VAL A 1 457 ? 37.876 12.942 -43.832 1.00 79.19 457 VAL A CA 1
ATOM 3510 C C . VAL A 1 457 ? 36.446 12.768 -43.331 1.00 79.19 457 VAL A C 1
ATOM 3512 O O . VAL A 1 457 ? 35.492 13.136 -44.017 1.00 79.19 457 VAL A O 1
ATOM 3515 N N . ASN A 1 458 ? 36.298 12.238 -42.115 1.00 79.81 458 ASN A N 1
ATOM 3516 C CA . ASN A 1 458 ? 35.034 12.297 -41.384 1.00 79.81 458 ASN A CA 1
ATOM 3517 C C . ASN A 1 458 ? 34.868 13.719 -40.838 1.00 79.81 458 ASN A C 1
ATOM 3519 O O . ASN A 1 458 ? 35.721 14.198 -40.085 1.00 79.81 458 ASN A O 1
ATOM 3523 N N . ARG A 1 459 ? 33.811 14.410 -41.266 1.00 72.69 459 ARG A N 1
ATOM 3524 C CA . ARG A 1 459 ? 33.543 15.805 -40.889 1.00 72.69 459 ARG A CA 1
ATOM 3525 C C . ARG A 1 459 ? 32.440 15.938 -39.842 1.00 72.69 459 ARG A C 1
ATOM 3527 O O . ARG A 1 459 ? 32.371 16.986 -39.206 1.00 72.69 459 ARG A O 1
ATOM 3534 N N . GLY A 1 460 ? 31.608 14.910 -39.661 1.00 69.19 460 GLY A N 1
ATOM 3535 C CA . GLY A 1 460 ? 30.330 15.047 -38.963 1.00 69.19 460 GLY A CA 1
ATOM 3536 C C . GLY A 1 460 ? 29.455 16.156 -39.570 1.00 69.19 460 GLY A C 1
ATOM 3537 O O . GLY A 1 460 ? 29.714 16.642 -40.673 1.00 69.19 460 GLY A O 1
ATOM 3538 N N . PHE A 1 461 ? 28.425 16.575 -38.837 1.00 67.75 461 PHE A N 1
ATOM 3539 C CA . PHE A 1 461 ? 27.642 17.765 -39.180 1.00 67.75 461 PHE A CA 1
ATOM 3540 C C . PHE A 1 461 ? 28.232 19.021 -38.534 1.00 67.75 461 PHE A C 1
ATOM 3542 O O . PHE A 1 461 ? 28.729 18.987 -37.407 1.00 67.75 461 PHE A O 1
ATOM 3549 N N . ILE A 1 462 ? 28.148 20.147 -39.240 1.00 66.25 462 ILE A N 1
ATOM 3550 C CA . ILE A 1 462 ? 28.604 21.452 -38.760 1.00 66.25 462 ILE A CA 1
ATOM 3551 C C . ILE A 1 462 ? 27.446 22.120 -38.005 1.00 66.25 462 ILE A C 1
ATOM 3553 O O . ILE A 1 462 ? 26.377 22.335 -38.570 1.00 66.25 462 ILE A O 1
ATOM 3557 N N . GLN A 1 463 ? 27.652 22.490 -36.736 1.00 55.75 463 GLN A N 1
ATOM 3558 C CA . GLN A 1 463 ? 26.716 23.358 -36.011 1.00 55.75 463 GLN A CA 1
ATOM 3559 C C . GLN A 1 463 ? 26.903 24.812 -36.479 1.00 55.75 463 GLN A C 1
ATOM 3561 O O . GLN A 1 463 ? 27.781 25.514 -35.979 1.00 55.75 463 GLN A O 1
ATOM 3566 N N . SER A 1 464 ? 26.102 25.281 -37.437 1.00 54.19 464 SER A N 1
ATOM 3567 C CA . SER A 1 464 ? 26.013 26.707 -37.798 1.00 54.19 464 SER A CA 1
ATOM 3568 C C . SER A 1 464 ? 24.586 27.240 -37.625 1.00 54.19 464 SER A C 1
ATOM 3570 O O . SER A 1 464 ? 23.629 26.474 -37.498 1.00 54.19 464 SER A O 1
ATOM 3572 N N . ARG A 1 465 ? 24.439 28.570 -37.523 1.00 52.91 465 ARG A N 1
ATOM 3573 C CA . ARG A 1 465 ? 23.127 29.208 -37.341 1.00 52.91 465 ARG A CA 1
ATOM 3574 C C . ARG A 1 465 ? 22.308 29.075 -38.637 1.00 52.91 465 ARG A C 1
ATOM 3576 O O . ARG A 1 465 ? 22.854 29.330 -39.704 1.00 52.91 465 ARG A O 1
ATOM 3583 N N . PRO A 1 466 ? 21.007 28.746 -38.563 1.00 51.56 466 PRO A N 1
ATOM 3584 C CA . PRO A 1 466 ? 20.162 28.458 -39.731 1.00 51.56 466 PRO A CA 1
ATOM 3585 C C . PRO A 1 466 ? 19.861 29.665 -40.646 1.00 51.56 466 PRO A C 1
ATOM 3587 O O . PRO A 1 466 ? 19.123 29.527 -41.616 1.00 51.56 466 PRO A O 1
ATOM 3590 N N . GLU A 1 467 ? 20.392 30.850 -40.338 1.00 54.66 467 GLU A N 1
ATOM 3591 C CA . GLU A 1 467 ? 20.071 32.119 -41.014 1.00 54.66 467 GLU A CA 1
ATOM 3592 C C . GLU A 1 467 ? 20.981 32.398 -42.228 1.00 54.66 467 GLU A C 1
ATOM 3594 O O . GLU A 1 467 ? 20.688 33.282 -43.033 1.00 54.66 467 GLU A O 1
ATOM 3599 N N . ASP A 1 468 ? 22.053 31.617 -42.392 1.00 56.09 468 ASP A N 1
ATOM 3600 C CA . ASP A 1 468 ? 22.936 31.655 -43.557 1.00 56.09 468 ASP A CA 1
ATOM 3601 C C . ASP A 1 468 ? 22.341 30.784 -44.677 1.00 56.09 468 ASP A C 1
ATOM 3603 O O . ASP A 1 468 ? 22.018 29.620 -44.455 1.00 56.09 468 ASP A O 1
ATOM 3607 N N . ALA A 1 469 ? 22.156 31.350 -45.876 1.00 55.81 469 ALA A N 1
ATOM 3608 C CA . ALA A 1 469 ? 21.412 30.747 -46.989 1.00 55.81 469 ALA A CA 1
ATOM 3609 C C . ALA A 1 469 ? 21.712 29.242 -47.202 1.00 55.81 469 ALA A C 1
ATOM 3611 O O . ALA A 1 469 ? 22.789 28.870 -47.677 1.00 55.81 469 ALA A O 1
ATOM 3612 N N . VAL A 1 470 ? 20.729 28.398 -46.865 1.00 68.00 470 VAL A N 1
ATOM 3613 C CA . VAL A 1 470 ? 20.792 26.931 -46.947 1.00 68.00 470 VAL A CA 1
ATOM 3614 C C . VAL A 1 470 ? 20.348 26.463 -48.333 1.00 68.00 470 VAL A C 1
ATOM 3616 O O . VAL A 1 470 ? 19.249 26.794 -48.781 1.00 68.00 470 VAL A O 1
ATOM 3619 N N . GLN A 1 471 ? 21.176 25.661 -49.006 1.00 67.94 471 GLN A N 1
ATOM 3620 C CA . GLN A 1 471 ? 20.770 24.895 -50.192 1.00 67.94 471 GLN A CA 1
ATOM 3621 C C . GLN A 1 471 ? 20.728 23.399 -49.855 1.00 67.94 471 GLN A C 1
ATOM 3623 O O . GLN A 1 471 ? 21.695 22.853 -49.318 1.00 67.94 471 GLN A O 1
ATOM 3628 N N . VAL A 1 472 ? 19.596 22.753 -50.147 1.00 65.12 472 VAL A N 1
ATOM 3629 C CA . VAL A 1 472 ? 19.366 21.320 -49.913 1.00 65.12 472 VAL A CA 1
ATOM 3630 C C . VAL A 1 472 ? 19.636 20.555 -51.205 1.00 65.12 472 VAL A C 1
ATOM 3632 O O . VAL A 1 472 ? 18.967 20.800 -52.207 1.00 65.12 472 VAL A O 1
ATOM 3635 N N . ASP A 1 473 ? 20.584 19.616 -51.171 1.00 67.12 473 ASP A N 1
ATOM 3636 C CA . ASP A 1 473 ? 20.986 18.845 -52.362 1.00 67.12 473 ASP A CA 1
ATOM 3637 C C . ASP A 1 473 ? 20.688 17.342 -52.264 1.00 67.12 473 ASP A C 1
ATOM 3639 O O . ASP A 1 473 ? 20.770 16.637 -53.269 1.00 67.12 473 ASP A O 1
ATOM 3643 N N . ALA A 1 474 ? 20.349 16.829 -51.077 1.00 65.69 474 ALA A N 1
ATOM 3644 C CA . ALA A 1 474 ? 20.085 15.408 -50.860 1.00 65.69 474 ALA A CA 1
ATOM 3645 C C . ALA A 1 474 ? 19.153 15.161 -49.669 1.00 65.69 474 ALA A C 1
ATOM 3647 O O . ALA A 1 474 ? 19.071 15.979 -48.752 1.00 65.69 474 ALA A O 1
ATOM 3648 N N . ALA A 1 475 ? 18.523 13.985 -49.659 1.00 72.06 475 ALA A N 1
ATOM 3649 C CA . ALA A 1 475 ? 17.747 13.482 -48.533 1.00 72.06 475 ALA A CA 1
ATOM 3650 C C . ALA A 1 475 ? 18.312 12.134 -48.062 1.00 72.06 475 ALA A C 1
ATOM 3652 O O . ALA A 1 475 ? 18.556 11.236 -48.875 1.00 72.06 475 ALA A O 1
ATOM 3653 N N . ALA A 1 476 ? 18.507 11.989 -46.752 1.00 72.75 476 ALA A N 1
ATOM 3654 C CA . ALA A 1 476 ? 18.810 10.700 -46.142 1.00 72.75 476 ALA A CA 1
ATOM 3655 C C . ALA A 1 476 ? 17.564 9.804 -46.117 1.00 72.75 476 ALA A C 1
ATOM 3657 O O . ALA A 1 476 ? 16.427 10.275 -46.219 1.00 72.75 476 ALA A O 1
ATOM 3658 N N . GLN A 1 477 ? 17.765 8.494 -45.952 1.00 80.56 477 GLN A N 1
ATOM 3659 C CA . GLN A 1 477 ? 16.629 7.616 -45.682 1.00 80.56 477 GLN A CA 1
ATOM 3660 C C . GLN A 1 477 ? 16.068 7.920 -44.285 1.00 80.56 477 GLN A C 1
ATOM 3662 O O . GLN A 1 477 ? 16.867 8.174 -43.381 1.00 80.56 477 GLN A O 1
ATOM 3667 N N . PRO A 1 478 ? 14.737 7.842 -44.086 1.00 87.19 478 PRO A N 1
ATOM 3668 C CA . PRO A 1 478 ? 14.127 8.071 -42.782 1.00 87.19 478 PRO A CA 1
ATOM 3669 C C . PRO A 1 478 ? 14.765 7.190 -41.716 1.00 87.19 478 PRO A C 1
ATOM 3671 O O . PRO A 1 478 ? 14.950 5.994 -41.949 1.00 87.19 478 PRO A O 1
ATOM 3674 N N . ILE A 1 479 ? 15.098 7.793 -40.583 1.00 91.06 479 ILE A N 1
ATOM 3675 C CA . ILE A 1 479 ? 15.770 7.160 -39.448 1.00 91.06 479 ILE A CA 1
ATOM 3676 C C . ILE A 1 479 ? 14.728 6.809 -38.384 1.00 91.06 479 ILE A C 1
ATOM 3678 O O . ILE A 1 479 ? 13.788 7.571 -38.157 1.00 91.06 479 ILE A O 1
ATOM 3682 N N . ARG A 1 480 ? 14.877 5.666 -37.722 1.00 94.75 480 ARG A N 1
ATOM 3683 C CA . ARG A 1 480 ? 14.055 5.240 -36.588 1.00 94.75 480 ARG A CA 1
ATOM 3684 C C . ARG A 1 480 ? 14.917 4.997 -35.359 1.00 94.75 480 ARG A C 1
ATOM 3686 O O . ARG A 1 480 ? 15.886 4.255 -35.426 1.00 94.75 480 ARG A O 1
ATOM 3693 N N . ASP A 1 481 ? 14.515 5.557 -34.230 1.00 93.62 481 ASP A N 1
ATOM 3694 C CA . ASP A 1 481 ? 15.201 5.340 -32.956 1.00 93.62 481 ASP A CA 1
ATOM 3695 C C . ASP A 1 481 ? 14.194 5.121 -31.821 1.00 93.62 481 ASP A C 1
ATOM 3697 O O . ASP A 1 481 ? 13.102 5.689 -31.845 1.00 93.62 481 ASP A O 1
ATOM 3701 N N . GLY A 1 482 ? 14.534 4.289 -30.843 1.00 92.75 482 GLY A N 1
ATOM 3702 C CA . GLY A 1 482 ? 13.706 4.013 -29.667 1.00 92.75 482 GLY A CA 1
ATOM 3703 C C . GLY A 1 482 ? 12.683 2.878 -29.831 1.00 92.75 482 GLY A C 1
ATOM 3704 O O . GLY A 1 482 ? 12.824 1.994 -30.676 1.00 92.75 482 GLY A O 1
ATOM 3705 N N . LEU A 1 483 ? 11.657 2.878 -28.972 1.00 91.56 483 LEU A N 1
ATOM 3706 C CA . LEU A 1 483 ? 10.720 1.766 -28.755 1.00 91.56 483 LEU A CA 1
ATOM 3707 C C . LEU A 1 483 ? 9.490 1.853 -29.667 1.00 91.56 483 LEU A C 1
ATOM 3709 O O . LEU A 1 483 ? 8.728 2.817 -29.603 1.00 91.56 483 LEU A O 1
ATOM 3713 N N . PHE A 1 484 ? 9.255 0.811 -30.466 1.00 93.00 484 PHE A N 1
ATOM 3714 C CA . PHE A 1 484 ? 8.154 0.746 -31.436 1.00 93.00 484 PHE A CA 1
ATOM 3715 C C . PHE A 1 484 ? 7.181 -0.413 -31.213 1.00 93.00 484 PHE A C 1
ATOM 3717 O O . PHE A 1 484 ? 6.054 -0.350 -31.703 1.00 93.00 484 PHE A O 1
ATOM 3724 N N . GLY A 1 485 ? 7.580 -1.434 -30.457 1.00 92.06 485 GLY A N 1
ATOM 3725 C CA . GLY A 1 485 ? 6.714 -2.538 -30.059 1.00 92.06 485 GLY A CA 1
ATOM 3726 C C . GLY A 1 485 ? 6.933 -2.899 -28.598 1.00 92.06 485 GLY A C 1
ATOM 3727 O O . GLY A 1 485 ? 8.066 -2.996 -28.136 1.00 92.06 485 GLY A O 1
ATOM 3728 N N . LEU A 1 486 ? 5.843 -3.085 -27.858 1.00 91.38 486 LEU A N 1
ATOM 3729 C CA . LEU A 1 486 ? 5.876 -3.538 -26.475 1.00 91.38 486 LEU A CA 1
ATOM 3730 C C . LEU A 1 486 ? 4.585 -4.284 -26.153 1.00 91.38 486 LEU A C 1
ATOM 3732 O O . LEU A 1 486 ? 3.499 -3.712 -26.245 1.00 91.38 486 LEU A O 1
ATOM 3736 N N . THR A 1 487 ? 4.711 -5.537 -25.733 1.00 89.88 487 THR A N 1
ATOM 3737 C CA . THR A 1 487 ? 3.617 -6.313 -25.148 1.00 89.88 487 THR A CA 1
ATOM 3738 C C . THR A 1 487 ? 4.048 -6.871 -23.800 1.00 89.88 487 THR A C 1
ATOM 3740 O O . THR A 1 487 ? 5.180 -7.331 -23.630 1.00 89.88 487 THR A O 1
ATOM 3743 N N . VAL A 1 488 ? 3.143 -6.800 -22.826 1.00 89.62 488 VAL A N 1
ATOM 3744 C CA . VAL A 1 488 ? 3.348 -7.317 -21.472 1.00 89.62 488 VAL A CA 1
ATOM 3745 C C . VAL A 1 488 ? 2.084 -8.067 -21.074 1.00 89.62 488 VAL A C 1
ATOM 3747 O O . VAL A 1 488 ? 1.094 -7.461 -20.676 1.00 89.62 488 VAL A O 1
ATOM 3750 N N . ASP A 1 489 ? 2.125 -9.389 -21.192 1.00 91.62 489 ASP A N 1
ATOM 3751 C CA . ASP A 1 489 ? 0.997 -10.267 -20.885 1.00 91.62 489 ASP A CA 1
ATOM 3752 C C . ASP A 1 489 ? 1.247 -11.026 -19.581 1.00 91.62 489 ASP A C 1
ATOM 3754 O O . ASP A 1 489 ? 2.368 -11.455 -19.305 1.00 91.62 489 ASP A O 1
ATOM 3758 N N . GLY A 1 490 ? 0.200 -11.202 -18.773 1.00 92.19 490 GLY A N 1
ATOM 3759 C CA . GLY A 1 490 ? 0.247 -11.978 -17.528 1.00 92.19 490 GLY A CA 1
ATOM 3760 C C . GLY A 1 490 ? 0.978 -11.311 -16.357 1.00 92.19 490 GLY A C 1
ATOM 3761 O O . GLY A 1 490 ? 1.069 -11.904 -15.284 1.00 92.19 490 GLY A O 1
ATOM 3762 N N . TRP A 1 491 ? 1.488 -10.083 -16.510 1.00 91.38 491 TRP A N 1
ATOM 3763 C CA . TRP A 1 491 ? 2.107 -9.336 -15.403 1.00 91.38 491 TRP A CA 1
ATOM 3764 C C . TRP A 1 491 ? 1.107 -9.007 -14.285 1.00 91.38 491 TRP A C 1
ATOM 3766 O O . TRP A 1 491 ? 1.462 -9.081 -13.109 1.00 91.38 491 TRP A O 1
ATOM 3776 N N . LEU A 1 492 ? -0.144 -8.709 -14.651 1.00 92.88 492 LEU A N 1
ATOM 3777 C CA . LEU A 1 492 ? -1.243 -8.490 -13.718 1.00 92.88 492 LEU A CA 1
ATOM 3778 C C . LEU A 1 492 ? -2.415 -9.432 -14.003 1.00 92.88 492 LEU A C 1
ATOM 3780 O O . LEU A 1 492 ? -2.778 -9.653 -15.159 1.00 92.88 492 LEU A O 1
ATOM 3784 N N . LYS A 1 493 ? -3.042 -9.934 -12.936 1.00 93.50 493 LYS A N 1
ATOM 3785 C CA . LYS A 1 493 ? -4.294 -10.696 -12.969 1.00 93.50 493 LYS A CA 1
ATOM 3786 C C . LYS A 1 493 ? -5.383 -9.920 -13.702 1.00 93.50 493 LYS A C 1
ATOM 3788 O O . LYS A 1 493 ? -5.432 -8.694 -13.623 1.00 93.50 493 LYS A O 1
ATOM 3793 N N . GLY A 1 494 ? -6.286 -10.636 -14.372 1.00 92.69 494 GLY A N 1
ATOM 3794 C CA . GLY A 1 494 ? -7.319 -10.038 -15.224 1.00 92.69 494 GLY A CA 1
ATOM 3795 C C . GLY A 1 494 ? -8.171 -8.975 -14.522 1.00 92.69 494 GLY A C 1
ATOM 3796 O O . GLY A 1 494 ? -8.425 -7.922 -15.100 1.00 92.69 494 GLY A O 1
ATOM 3797 N N . GLU A 1 495 ? -8.554 -9.201 -13.264 1.00 94.56 495 GLU A N 1
ATOM 3798 C CA . GLU A 1 495 ? -9.328 -8.241 -12.473 1.00 94.56 495 GLU A CA 1
ATOM 3799 C C . GLU A 1 495 ? -8.554 -6.960 -12.125 1.00 94.56 495 GLU A C 1
ATOM 3801 O O . GLU A 1 495 ? -9.169 -5.905 -12.007 1.00 94.56 495 GLU A O 1
ATOM 3806 N N . LEU A 1 496 ? -7.223 -7.031 -11.994 1.00 94.38 496 LEU A N 1
ATOM 3807 C CA . LEU A 1 496 ? -6.355 -5.869 -11.777 1.00 94.38 496 LEU A CA 1
ATOM 3808 C C . LEU A 1 496 ? -6.068 -5.154 -13.098 1.00 94.38 496 LEU A C 1
ATOM 3810 O O . LEU A 1 496 ? -6.245 -3.943 -13.195 1.00 94.38 496 LEU A O 1
ATOM 3814 N N . ASN A 1 497 ? -5.671 -5.907 -14.126 1.00 92.25 497 ASN A N 1
ATOM 3815 C CA . ASN A 1 497 ? -5.336 -5.378 -15.447 1.00 92.25 497 ASN A CA 1
ATOM 3816 C C . ASN A 1 497 ? -6.538 -4.697 -16.128 1.00 92.25 497 ASN A C 1
ATOM 3818 O O . ASN A 1 497 ? -6.370 -3.760 -16.902 1.00 92.25 497 ASN A O 1
ATOM 3822 N N . GLY A 1 498 ? -7.759 -5.146 -15.815 1.00 92.56 498 GLY A N 1
ATOM 3823 C CA . GLY A 1 498 ? -9.008 -4.567 -16.309 1.00 92.56 498 GLY A CA 1
ATOM 3824 C C . GLY A 1 498 ? -9.469 -3.291 -15.596 1.00 92.56 498 GLY A C 1
ATOM 3825 O O . GLY A 1 498 ? -10.538 -2.782 -15.926 1.00 92.56 498 GLY A O 1
ATOM 3826 N N . LEU A 1 499 ? -8.725 -2.777 -14.608 1.00 94.44 499 LEU A N 1
ATOM 3827 C CA . LEU A 1 499 ? -9.089 -1.532 -13.932 1.00 94.44 499 LEU A CA 1
ATOM 3828 C C . LEU A 1 499 ? -8.894 -0.322 -14.846 1.00 94.44 499 LEU A C 1
ATOM 3830 O O . LEU A 1 499 ? -7.865 -0.166 -15.503 1.00 94.44 499 LEU A O 1
ATOM 3834 N N . GLU A 1 500 ? -9.867 0.583 -14.813 1.00 91.81 500 GLU A N 1
ATOM 3835 C CA . GLU A 1 500 ? -9.851 1.822 -15.582 1.00 91.81 500 GLU A CA 1
ATOM 3836 C C . GLU A 1 500 ? -10.014 3.044 -14.681 1.00 91.81 500 GLU A C 1
ATOM 3838 O O . GLU A 1 500 ? -10.757 3.039 -13.697 1.00 91.81 500 GLU A O 1
ATOM 3843 N N . VAL A 1 501 ? -9.364 4.135 -15.076 1.00 87.69 501 VAL A N 1
ATOM 3844 C CA . VAL A 1 501 ? -9.551 5.469 -14.511 1.00 87.69 501 VAL A CA 1
ATOM 3845 C C . VAL A 1 501 ? -9.802 6.435 -15.661 1.00 87.69 501 VAL A C 1
ATOM 3847 O O . VAL A 1 501 ? -9.061 6.452 -16.637 1.00 87.69 501 VAL A O 1
ATOM 3850 N N . ASN A 1 502 ? -10.869 7.237 -15.579 1.00 85.25 502 ASN A N 1
ATOM 3851 C CA . ASN A 1 502 ? -11.255 8.181 -16.637 1.00 85.25 502 ASN A CA 1
ATOM 3852 C C . ASN A 1 502 ? -11.400 7.525 -18.030 1.00 85.25 502 ASN A C 1
ATOM 3854 O O . ASN A 1 502 ? -11.055 8.130 -19.044 1.00 85.25 502 ASN A O 1
ATOM 3858 N N . ARG A 1 503 ? -11.939 6.292 -18.075 1.00 86.75 503 ARG A N 1
ATOM 3859 C CA . ARG A 1 503 ? -12.087 5.456 -19.289 1.00 86.75 503 ARG A CA 1
ATOM 3860 C C . ARG A 1 503 ? -10.760 5.124 -19.982 1.00 86.75 503 ARG A C 1
ATOM 3862 O O . ARG A 1 503 ? -10.721 4.952 -21.198 1.00 86.75 503 ARG A O 1
ATOM 3869 N N . GLN A 1 504 ? -9.672 5.105 -19.223 1.00 86.56 504 GLN A N 1
ATOM 3870 C CA . GLN A 1 504 ? -8.354 4.683 -19.677 1.00 86.56 504 GLN A CA 1
ATOM 3871 C C . GLN A 1 504 ? -7.881 3.521 -18.801 1.00 86.56 504 GLN A C 1
ATOM 3873 O O . GLN A 1 504 ? -8.067 3.591 -17.581 1.00 86.56 504 GLN A O 1
ATOM 3878 N N . PRO A 1 505 ? -7.258 2.477 -19.373 1.00 89.19 505 PRO A N 1
ATOM 3879 C CA . PRO A 1 505 ? -6.688 1.389 -18.588 1.00 89.19 505 PRO A CA 1
ATOM 3880 C C . PRO A 1 505 ? -5.627 1.914 -17.615 1.00 89.19 505 PRO A C 1
ATOM 3882 O O . PRO A 1 505 ? -4.685 2.594 -18.025 1.00 89.19 505 PRO A O 1
ATOM 3885 N N . LEU A 1 506 ? -5.767 1.591 -16.328 1.00 89.31 506 LEU A N 1
ATOM 3886 C CA . LEU A 1 506 ? -4.849 2.040 -15.276 1.00 89.31 506 LEU A CA 1
ATOM 3887 C C . LEU A 1 506 ? -3.447 1.434 -15.451 1.00 89.31 506 LEU A C 1
ATOM 3889 O O . LEU A 1 506 ? -2.440 2.108 -15.247 1.00 89.31 506 LEU A O 1
ATOM 3893 N N . PHE A 1 507 ? -3.391 0.173 -15.881 1.00 88.31 507 PHE A N 1
ATOM 3894 C CA . PHE A 1 507 ? -2.158 -0.576 -16.137 1.00 88.31 507 PHE A CA 1
ATOM 3895 C C . PHE A 1 507 ? -1.898 -0.783 -17.637 1.00 88.31 507 PHE A C 1
ATOM 3897 O O . PHE A 1 507 ? -1.202 -1.712 -18.037 1.00 88.31 507 PHE A O 1
ATOM 3904 N N . GLY A 1 508 ? -2.475 0.074 -18.483 1.00 85.62 508 GLY A N 1
ATOM 3905 C CA . GLY A 1 508 ? -2.267 0.021 -19.925 1.00 85.62 508 GLY A CA 1
ATOM 3906 C C . GLY A 1 508 ? -0.912 0.578 -20.349 1.00 85.62 508 GLY A C 1
ATOM 3907 O O . GLY A 1 508 ? -0.392 1.523 -19.759 1.00 85.62 508 GLY A O 1
ATOM 3908 N N . VAL A 1 509 ? -0.379 0.021 -21.434 1.00 85.12 509 VAL A N 1
ATOM 3909 C CA . VAL A 1 509 ? 0.805 0.523 -22.136 1.00 85.12 509 VAL A CA 1
ATOM 3910 C C . VAL A 1 509 ? 0.341 1.261 -23.387 1.00 85.12 509 VAL A C 1
ATOM 3912 O O . VAL A 1 509 ? -0.428 0.717 -24.179 1.00 85.12 509 VAL A O 1
ATOM 3915 N N . GLN A 1 510 ? 0.833 2.480 -23.598 1.00 86.62 510 GLN A N 1
ATOM 3916 C CA . GLN A 1 510 ? 0.625 3.212 -24.843 1.00 86.62 510 GLN A CA 1
ATOM 3917 C C . GLN A 1 510 ? 1.965 3.651 -25.422 1.00 86.62 510 GLN A C 1
ATOM 3919 O O . GLN A 1 510 ? 2.721 4.387 -24.786 1.00 86.62 510 GLN A O 1
ATOM 3924 N N . LEU A 1 511 ? 2.236 3.225 -26.653 1.00 89.62 511 LEU A N 1
ATOM 3925 C CA . LEU A 1 511 ? 3.379 3.691 -27.428 1.00 89.62 511 LEU A CA 1
ATOM 3926 C C . LEU A 1 511 ? 3.012 4.956 -28.202 1.00 89.62 511 LEU A C 1
ATOM 3928 O O . LEU A 1 511 ? 1.871 5.135 -28.634 1.00 89.62 511 LEU A O 1
ATOM 3932 N N . GLY A 1 512 ? 3.993 5.832 -28.368 1.00 91.62 512 GLY A N 1
ATOM 3933 C CA . GLY A 1 512 ? 3.908 7.014 -29.209 1.00 91.62 512 GLY A CA 1
ATOM 3934 C C . GLY A 1 512 ? 5.143 7.137 -30.085 1.00 91.62 512 GLY A C 1
ATOM 3935 O O . GLY A 1 512 ? 6.149 6.457 -29.884 1.00 91.62 512 GLY A O 1
ATOM 3936 N N . SER A 1 513 ? 5.060 8.026 -31.065 1.00 94.31 513 SER A N 1
ATOM 3937 C CA . SER A 1 513 ? 6.197 8.379 -31.903 1.00 94.31 513 SER A CA 1
ATOM 3938 C C . SER A 1 513 ? 6.166 9.862 -32.231 1.00 94.31 513 SER A C 1
ATOM 3940 O O . SER A 1 513 ? 5.103 10.390 -32.562 1.00 94.31 513 SER A O 1
ATOM 3942 N N . VAL A 1 514 ? 7.320 10.521 -32.172 1.00 94.38 514 VAL A N 1
ATOM 3943 C CA . VAL A 1 514 ? 7.497 11.876 -32.705 1.00 94.38 514 VAL A CA 1
ATOM 3944 C C . VAL A 1 514 ? 8.219 11.758 -34.033 1.00 94.38 514 VAL A C 1
ATOM 3946 O O . VAL A 1 514 ? 9.238 11.076 -34.121 1.00 94.38 514 VAL A O 1
ATOM 3949 N N . GLN A 1 515 ? 7.682 12.412 -35.058 1.00 93.38 515 GLN A N 1
ATOM 3950 C CA . GLN A 1 515 ? 8.357 12.577 -36.334 1.00 93.38 515 GLN A CA 1
ATOM 3951 C C . GLN A 1 515 ? 8.878 14.006 -36.423 1.00 93.38 515 GLN A C 1
ATOM 3953 O O . GLN A 1 515 ? 8.126 14.952 -36.192 1.00 93.38 515 GLN A O 1
ATOM 3958 N N . ASP A 1 516 ? 10.145 14.141 -36.782 1.00 87.62 516 ASP A N 1
ATOM 3959 C CA . ASP A 1 516 ? 10.795 15.424 -36.997 1.00 87.62 516 ASP A CA 1
ATOM 3960 C C . ASP A 1 516 ? 11.642 15.364 -38.275 1.00 87.62 516 ASP A C 1
ATOM 3962 O O . ASP A 1 516 ? 11.952 14.291 -38.814 1.00 87.62 516 ASP A O 1
ATOM 3966 N N . SER A 1 517 ? 11.969 16.530 -38.809 1.00 85.56 517 SER A N 1
ATOM 3967 C CA . SER A 1 517 ? 12.811 16.666 -39.986 1.00 85.56 517 SER A CA 1
ATOM 3968 C C . SER A 1 517 ? 13.630 17.938 -39.900 1.00 85.56 517 SER A C 1
ATOM 3970 O O . SER A 1 517 ? 13.090 19.007 -39.623 1.00 85.56 517 SER A O 1
ATOM 3972 N N . GLY A 1 518 ? 14.917 17.832 -40.204 1.00 80.50 518 GLY A N 1
ATOM 3973 C CA . GLY A 1 518 ? 15.826 18.969 -40.206 1.00 80.50 518 GLY A CA 1
ATOM 3974 C C . GLY A 1 518 ? 16.784 18.924 -41.385 1.00 80.50 518 GLY A C 1
ATOM 3975 O O . GLY A 1 518 ? 17.134 17.849 -41.875 1.00 80.50 518 GLY A O 1
ATOM 3976 N N . ALA A 1 519 ? 17.225 20.106 -41.805 1.00 80.00 519 ALA A N 1
ATOM 3977 C CA . ALA A 1 519 ? 18.326 20.265 -42.740 1.00 80.00 519 ALA A CA 1
ATOM 3978 C C . ALA A 1 519 ? 19.642 20.285 -41.948 1.00 80.00 519 ALA A C 1
ATOM 3980 O O . ALA A 1 519 ? 19.902 21.212 -41.179 1.00 80.00 519 ALA A O 1
ATOM 3981 N N . PHE A 1 520 ? 20.477 19.262 -42.123 1.00 79.62 520 PHE A N 1
ATOM 3982 C CA . PHE A 1 520 ? 21.756 19.138 -41.428 1.00 79.62 520 PHE A CA 1
ATOM 3983 C C . PHE A 1 520 ? 22.904 19.585 -42.329 1.00 79.62 520 PHE A C 1
ATOM 3985 O O . PHE A 1 520 ? 23.126 19.024 -43.405 1.00 79.62 520 PHE A O 1
ATOM 3992 N N . ILE A 1 521 ? 23.635 20.608 -41.885 1.00 80.94 521 ILE A N 1
ATOM 3993 C CA . ILE A 1 521 ? 24.712 21.233 -42.654 1.00 80.94 521 ILE A CA 1
ATOM 3994 C C . ILE A 1 521 ? 25.953 20.347 -42.614 1.00 80.94 521 ILE A C 1
ATOM 3996 O O . ILE A 1 521 ? 26.457 20.011 -41.541 1.00 80.94 521 ILE A O 1
ATOM 4000 N N . TYR A 1 522 ? 26.461 19.984 -43.789 1.00 79.94 522 TYR A N 1
ATOM 4001 C CA . TYR A 1 522 ? 27.640 19.127 -43.917 1.00 79.94 522 TYR A CA 1
ATOM 4002 C C . TYR A 1 522 ? 28.873 19.852 -44.469 1.00 79.94 522 TYR A C 1
ATOM 4004 O O . TYR A 1 522 ? 29.994 19.372 -44.294 1.00 79.94 522 TYR A O 1
ATOM 4012 N N . ASP A 1 523 ? 28.689 21.002 -45.122 1.00 79.31 523 ASP A N 1
ATOM 4013 C CA . ASP A 1 523 ? 29.781 21.882 -45.536 1.00 79.31 523 ASP A CA 1
ATOM 4014 C C . ASP A 1 523 ? 29.287 23.315 -45.761 1.00 79.31 523 ASP A C 1
ATOM 4016 O O . ASP A 1 523 ? 28.110 23.550 -46.044 1.00 79.31 523 ASP A O 1
ATOM 4020 N N . CYS A 1 524 ? 30.204 24.275 -45.679 1.00 77.44 524 CYS A N 1
ATOM 4021 C CA . CYS A 1 524 ? 29.943 25.676 -45.985 1.00 77.44 524 CYS A CA 1
ATOM 4022 C C . CYS A 1 524 ? 31.055 26.242 -46.867 1.00 77.44 524 CYS A C 1
ATOM 4024 O O . CYS A 1 524 ? 32.240 26.037 -46.606 1.00 77.44 524 CYS A O 1
ATOM 4026 N N . ILE A 1 525 ? 30.674 26.985 -47.903 1.00 75.06 525 ILE A N 1
ATOM 4027 C CA . ILE A 1 525 ? 31.579 27.715 -48.788 1.00 75.06 525 ILE A CA 1
ATOM 4028 C C . ILE A 1 525 ? 31.693 29.156 -48.269 1.00 75.06 525 ILE A C 1
ATOM 4030 O O . ILE A 1 525 ? 30.684 29.869 -48.245 1.00 75.06 525 ILE A O 1
ATOM 4034 N N . PRO A 1 526 ? 32.891 29.618 -47.866 1.00 68.94 526 PRO A N 1
ATOM 4035 C CA . PRO A 1 526 ? 33.107 31.019 -47.518 1.00 68.94 526 PRO A CA 1
ATOM 4036 C C . PRO A 1 526 ? 32.937 31.911 -48.756 1.00 68.94 526 PRO A C 1
ATOM 4038 O O . PRO A 1 526 ? 33.556 31.660 -49.787 1.00 68.94 526 PRO A O 1
ATOM 4041 N N . SER A 1 527 ? 32.132 32.970 -48.660 1.00 65.81 527 SER A N 1
ATOM 4042 C CA . SER A 1 527 ? 31.907 33.940 -49.739 1.00 65.81 527 SER A CA 1
ATOM 4043 C C . SER A 1 527 ? 31.889 35.369 -49.183 1.00 65.81 527 SER A C 1
ATOM 4045 O O . SER A 1 527 ? 30.836 35.966 -48.936 1.00 65.81 527 SER A O 1
ATOM 4047 N N . GLY A 1 528 ? 33.076 35.947 -48.982 1.00 68.50 528 GLY A N 1
ATOM 4048 C CA . GLY A 1 528 ? 33.222 37.267 -48.362 1.00 68.50 528 GLY A CA 1
ATOM 4049 C C . GLY A 1 528 ? 32.844 37.235 -46.877 1.00 68.50 528 GLY A C 1
ATOM 4050 O O . GLY A 1 528 ? 33.402 36.445 -46.125 1.00 68.50 528 GLY A O 1
ATOM 4051 N N . ASN A 1 529 ? 31.896 38.081 -46.455 1.00 66.00 529 ASN A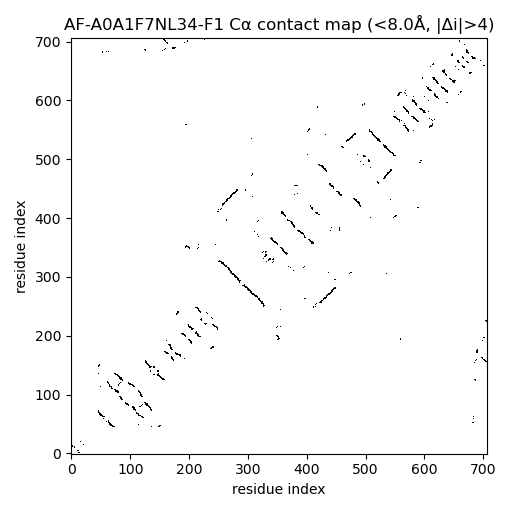 N 1
ATOM 4052 C CA . ASN A 1 529 ? 31.404 38.132 -45.066 1.00 66.00 529 ASN A CA 1
ATOM 4053 C C . ASN A 1 529 ? 30.243 37.154 -44.780 1.00 66.00 529 ASN A C 1
ATOM 4055 O O . ASN A 1 529 ? 29.703 37.174 -43.678 1.00 66.00 529 ASN A O 1
ATOM 4059 N N . ILE A 1 530 ? 29.822 36.350 -45.763 1.00 63.94 530 ILE A N 1
ATOM 4060 C CA . ILE A 1 530 ? 28.696 35.406 -45.663 1.00 63.94 530 ILE A CA 1
ATOM 4061 C C . ILE A 1 530 ? 29.205 34.005 -46.029 1.00 63.94 530 ILE A C 1
ATOM 4063 O O . ILE A 1 530 ? 30.103 33.867 -46.860 1.00 63.94 530 ILE A O 1
ATOM 4067 N N . SER A 1 531 ? 28.641 32.960 -45.422 1.00 71.56 531 SER A N 1
ATOM 4068 C CA . SER A 1 531 ? 28.891 31.566 -45.816 1.00 71.56 531 SER A CA 1
ATOM 4069 C C . SER A 1 531 ? 27.665 30.994 -46.525 1.00 71.56 531 SER A C 1
ATOM 4071 O O . SER A 1 531 ? 26.546 31.184 -46.061 1.00 71.56 531 SER A O 1
ATOM 4073 N N . VAL A 1 532 ? 27.860 30.294 -47.645 1.00 75.31 532 VAL A N 1
ATOM 4074 C CA . VAL A 1 532 ? 26.791 29.519 -48.298 1.00 75.31 532 VAL A CA 1
ATOM 4075 C C . VAL A 1 532 ? 26.924 28.076 -47.845 1.00 75.31 532 VAL A C 1
ATOM 4077 O O . VAL A 1 532 ? 27.933 27.434 -48.136 1.00 75.31 532 VAL A O 1
ATOM 4080 N N . CYS A 1 533 ? 25.933 27.563 -47.123 1.00 78.94 533 CYS A N 1
ATOM 4081 C CA . CYS A 1 533 ? 25.995 26.229 -46.535 1.00 78.94 533 CYS A CA 1
ATOM 4082 C C . CYS A 1 533 ? 25.145 25.225 -47.321 1.00 78.94 533 CYS A C 1
ATOM 4084 O O . CYS A 1 533 ? 24.033 25.530 -47.762 1.00 78.94 533 CYS A O 1
ATOM 4086 N N . ARG A 1 534 ? 25.679 24.011 -47.490 1.00 79.44 534 ARG A N 1
ATOM 4087 C CA . ARG A 1 534 ? 24.958 22.872 -48.062 1.00 79.44 534 ARG A CA 1
ATOM 4088 C C . ARG A 1 534 ? 24.443 21.977 -46.951 1.00 79.44 534 ARG A C 1
ATOM 4090 O O . ARG A 1 534 ? 25.168 21.676 -45.998 1.00 79.44 534 ARG A O 1
ATOM 4097 N N . ALA A 1 535 ? 23.198 21.545 -47.097 1.00 80.62 535 ALA A N 1
ATOM 4098 C CA . ALA A 1 535 ? 22.540 20.694 -46.126 1.00 80.62 535 ALA A CA 1
ATOM 4099 C C . ALA A 1 535 ? 21.923 19.451 -46.764 1.00 80.62 535 ALA A C 1
ATOM 4101 O O . ALA A 1 535 ? 21.645 19.394 -47.966 1.00 80.62 535 ALA A O 1
ATOM 4102 N N . MET A 1 536 ? 21.728 18.451 -45.916 1.00 80.56 536 MET A N 1
ATOM 4103 C CA . MET A 1 536 ? 20.995 17.235 -46.218 1.00 80.56 536 MET A CA 1
ATOM 4104 C C . MET A 1 536 ? 19.739 17.194 -45.359 1.00 80.56 536 MET A C 1
ATOM 4106 O O . MET A 1 536 ? 19.822 17.360 -44.141 1.00 80.56 536 MET A O 1
ATOM 4110 N N . ASP A 1 537 ? 18.599 16.932 -45.988 1.00 83.44 537 ASP A N 1
ATOM 4111 C CA . ASP A 1 537 ? 17.357 16.721 -45.258 1.00 83.44 537 ASP A CA 1
ATOM 4112 C C . ASP A 1 537 ? 17.374 15.335 -44.621 1.00 83.44 537 ASP A C 1
ATOM 4114 O O . ASP A 1 537 ? 17.561 14.310 -45.286 1.00 83.44 537 ASP A O 1
ATOM 4118 N N . VAL A 1 538 ? 17.169 15.302 -43.311 1.00 83.12 538 VAL A N 1
ATOM 4119 C CA . VAL A 1 538 ? 17.055 14.067 -42.546 1.00 83.12 538 VAL A CA 1
ATOM 4120 C C . VAL A 1 538 ? 15.708 14.077 -41.852 1.00 83.12 538 VAL A C 1
ATOM 4122 O O . VAL A 1 538 ? 15.412 14.975 -41.067 1.00 83.12 538 VAL A O 1
ATOM 4125 N N . SER A 1 539 ? 14.897 13.063 -42.147 1.00 88.06 539 SER A N 1
ATOM 4126 C CA . SER A 1 539 ? 13.692 12.767 -41.375 1.00 88.06 539 SER A CA 1
ATOM 4127 C C . SER A 1 539 ? 14.007 11.673 -40.369 1.00 88.06 539 SER A C 1
ATOM 4129 O O . SER A 1 539 ? 14.667 10.686 -40.702 1.00 88.06 539 SER A O 1
ATOM 4131 N N . PHE A 1 540 ? 13.541 11.840 -39.140 1.00 90.06 540 PHE A N 1
ATOM 4132 C CA . PHE A 1 540 ? 13.703 10.833 -38.105 1.00 90.06 540 PHE A CA 1
ATOM 4133 C C . PHE A 1 540 ? 12.413 10.671 -37.308 1.00 90.06 540 PHE A C 1
ATOM 4135 O O . PHE A 1 540 ? 11.631 11.604 -37.130 1.00 90.06 540 PHE A O 1
ATOM 4142 N N . THR A 1 541 ? 12.157 9.436 -36.895 1.00 95.12 541 THR A N 1
ATOM 4143 C CA . THR A 1 541 ? 11.018 9.052 -36.069 1.00 95.12 541 THR A CA 1
ATOM 4144 C C . THR A 1 541 ? 11.547 8.441 -34.787 1.00 95.12 541 THR A C 1
ATOM 4146 O O . THR A 1 541 ? 12.200 7.399 -34.826 1.00 95.12 541 THR A O 1
ATOM 4149 N N . THR A 1 542 ? 11.240 9.060 -33.656 1.00 94.31 542 THR A N 1
ATOM 4150 C CA . THR A 1 542 ? 11.599 8.532 -32.341 1.00 94.31 542 THR A CA 1
ATOM 4151 C C . THR A 1 542 ? 10.384 7.849 -31.731 1.00 94.31 542 THR A C 1
ATOM 4153 O O . THR A 1 542 ? 9.373 8.506 -31.481 1.00 94.31 542 THR A O 1
ATOM 4156 N N . GLY A 1 543 ? 10.467 6.536 -31.524 1.00 93.44 543 GLY A N 1
ATOM 4157 C CA . GLY A 1 543 ? 9.484 5.739 -30.797 1.00 93.44 543 GLY A CA 1
ATOM 4158 C C . GLY A 1 543 ? 9.739 5.792 -29.290 1.00 93.44 543 GLY A C 1
ATOM 4159 O O . GLY A 1 543 ? 10.882 5.729 -28.838 1.00 93.44 543 GLY A O 1
ATOM 4160 N N . PHE A 1 544 ? 8.685 5.932 -28.492 1.00 89.56 544 PHE A N 1
ATOM 4161 C CA . PHE A 1 544 ? 8.793 6.014 -27.037 1.00 89.56 544 PHE A CA 1
ATOM 4162 C C . PHE A 1 544 ? 7.533 5.490 -26.343 1.00 89.56 544 PHE A C 1
ATOM 4164 O O . PHE A 1 544 ? 6.455 5.370 -26.930 1.00 89.56 544 PHE A O 1
ATOM 4171 N N . LEU A 1 545 ? 7.660 5.208 -25.048 1.00 86.50 545 LEU A N 1
ATOM 4172 C CA . LEU A 1 545 ? 6.530 4.889 -24.185 1.00 86.50 545 LEU A CA 1
ATOM 4173 C C . LEU A 1 545 ? 5.772 6.180 -23.840 1.00 86.50 545 LEU A C 1
ATOM 4175 O O . LEU A 1 545 ? 6.179 6.924 -22.952 1.00 86.50 545 LEU A O 1
ATOM 4179 N N . ALA A 1 546 ? 4.679 6.459 -24.552 1.00 84.38 546 ALA A N 1
ATOM 4180 C CA . ALA A 1 546 ? 3.864 7.656 -24.337 1.00 84.38 546 ALA A CA 1
ATOM 4181 C C . ALA A 1 546 ? 3.105 7.626 -23.005 1.00 84.38 546 ALA A C 1
ATOM 4183 O O . ALA A 1 546 ? 2.930 8.660 -22.362 1.00 84.38 546 ALA A O 1
ATOM 4184 N N . ARG A 1 547 ? 2.664 6.439 -22.580 1.00 80.19 547 ARG A N 1
ATOM 4185 C CA . ARG A 1 547 ? 2.098 6.201 -21.252 1.00 80.19 547 ARG A CA 1
ATOM 4186 C C . ARG A 1 547 ? 2.510 4.814 -20.778 1.00 80.19 547 ARG A C 1
ATOM 4188 O O . ARG A 1 547 ? 2.220 3.822 -21.445 1.00 80.19 547 ARG A O 1
ATOM 4195 N N . GLY A 1 548 ? 3.194 4.766 -19.639 1.00 78.00 548 GLY A N 1
ATOM 4196 C CA . GLY A 1 548 ? 3.469 3.524 -18.925 1.00 78.00 548 GLY A CA 1
ATOM 4197 C C . GLY A 1 548 ? 2.296 3.113 -18.032 1.00 78.00 548 GLY A C 1
ATOM 4198 O O . GLY A 1 548 ? 1.473 3.965 -17.683 1.00 78.00 548 GLY A O 1
ATOM 4199 N N . PRO A 1 549 ? 2.227 1.832 -17.647 1.00 84.44 549 PRO A N 1
ATOM 4200 C CA . PRO A 1 549 ? 1.243 1.370 -16.686 1.00 84.44 549 PRO A CA 1
ATOM 4201 C C . PRO A 1 549 ? 1.530 1.972 -15.311 1.00 84.44 549 PRO A C 1
ATOM 4203 O O . PRO A 1 549 ? 2.674 2.312 -14.999 1.00 84.44 549 PRO A O 1
ATOM 4206 N N . ALA A 1 550 ? 0.503 2.084 -14.470 1.00 87.00 550 ALA A N 1
ATOM 4207 C CA . ALA A 1 550 ? 0.722 2.465 -13.083 1.00 87.00 550 ALA A CA 1
ATOM 4208 C C . ALA A 1 550 ? 1.591 1.419 -12.352 1.00 87.00 550 ALA A C 1
ATOM 4210 O O . ALA A 1 550 ? 1.389 0.214 -12.501 1.00 87.00 550 ALA A O 1
ATOM 4211 N N . GLY A 1 551 ? 2.553 1.867 -11.548 1.00 86.06 551 GLY A N 1
ATOM 4212 C CA . GLY A 1 551 ? 3.335 0.999 -10.669 1.00 86.06 551 GLY A CA 1
ATOM 4213 C C . GLY A 1 551 ? 2.551 0.670 -9.401 1.00 86.06 551 GLY A C 1
ATOM 4214 O O . GLY A 1 551 ? 1.931 1.555 -8.821 1.00 86.06 551 GLY A O 1
ATOM 4215 N N . LEU A 1 552 ? 2.556 -0.589 -8.949 1.00 90.75 552 LEU A N 1
ATOM 4216 C CA . LEU A 1 552 ? 2.034 -0.956 -7.624 1.00 90.75 552 LEU A CA 1
ATOM 4217 C C . LEU A 1 552 ? 3.101 -0.636 -6.563 1.00 90.75 552 LEU A C 1
ATOM 4219 O O . LEU A 1 552 ? 3.807 -1.531 -6.086 1.00 90.75 552 LEU A O 1
ATOM 4223 N N . ASP A 1 553 ? 3.252 0.650 -6.254 1.00 86.25 553 ASP A N 1
ATOM 4224 C CA . ASP A 1 553 ? 4.396 1.207 -5.520 1.00 86.25 553 ASP A CA 1
ATOM 4225 C C . ASP A 1 553 ? 4.358 0.874 -4.024 1.00 86.25 553 ASP A C 1
ATOM 4227 O O . ASP A 1 553 ? 5.376 0.533 -3.415 1.00 86.25 553 ASP A O 1
ATOM 4231 N N . GLU A 1 554 ? 3.162 0.904 -3.435 1.00 92.50 554 GLU A N 1
ATOM 4232 C CA . GLU A 1 554 ? 2.924 0.513 -2.050 1.00 92.50 554 GLU A CA 1
ATOM 4233 C C . GLU A 1 554 ? 1.769 -0.474 -1.928 1.00 92.50 554 GLU A C 1
ATOM 4235 O O . GLU A 1 554 ? 0.835 -0.479 -2.729 1.00 92.50 554 GLU A O 1
ATOM 4240 N N . VAL A 1 555 ? 1.805 -1.271 -0.861 1.00 95.12 555 VAL A N 1
ATOM 4241 C CA . VAL A 1 555 ? 0.710 -2.157 -0.472 1.00 95.12 555 VAL A CA 1
ATOM 4242 C C . VAL A 1 555 ? 0.540 -2.174 1.043 1.00 95.12 555 VAL A C 1
ATOM 4244 O O . VAL A 1 555 ? 1.508 -2.029 1.799 1.00 95.12 555 VAL A O 1
ATOM 4247 N N . ARG A 1 556 ? -0.688 -2.415 1.489 1.00 94.00 556 ARG A N 1
ATOM 4248 C CA . ARG A 1 556 ? -1.030 -2.762 2.867 1.00 94.00 556 ARG A CA 1
ATOM 4249 C C . ARG A 1 556 ? -1.969 -3.953 2.869 1.00 94.00 556 ARG A C 1
ATOM 4251 O O . ARG A 1 556 ? -2.896 -4.013 2.061 1.00 94.00 556 ARG A O 1
ATOM 4258 N N . ARG A 1 557 ? -1.761 -4.885 3.795 1.00 93.25 557 ARG A N 1
ATOM 4259 C CA . ARG A 1 557 ? -2.765 -5.904 4.091 1.00 93.25 557 ARG A CA 1
ATOM 4260 C C . ARG A 1 557 ? -3.854 -5.289 4.968 1.00 93.25 557 ARG A C 1
ATOM 4262 O O . ARG A 1 557 ? -3.546 -4.670 5.984 1.00 93.25 557 ARG A O 1
ATOM 4269 N N . ALA A 1 558 ? -5.113 -5.447 4.574 1.00 92.50 558 ALA A N 1
ATOM 4270 C CA . ALA A 1 558 ? -6.250 -5.010 5.378 1.00 92.50 558 ALA A CA 1
ATOM 4271 C C . ALA A 1 558 ? -6.441 -5.968 6.565 1.00 92.50 558 ALA A C 1
ATOM 4273 O O . ALA A 1 558 ? -6.593 -7.173 6.359 1.00 92.50 558 ALA A O 1
ATOM 4274 N N . ARG A 1 559 ? -6.404 -5.448 7.801 1.00 87.50 559 ARG A N 1
ATOM 4275 C CA . ARG A 1 559 ? -6.431 -6.268 9.027 1.00 87.50 559 ARG A CA 1
ATOM 4276 C C . ARG A 1 559 ? -7.552 -5.839 9.991 1.00 87.50 559 ARG A C 1
ATOM 4278 O O . ARG A 1 559 ? -7.573 -4.680 10.404 1.00 87.50 559 ARG A O 1
ATOM 4285 N N . PRO A 1 560 ? -8.478 -6.735 10.385 1.00 85.25 560 PRO A N 1
ATOM 4286 C CA . PRO A 1 560 ? -8.644 -8.110 9.904 1.00 85.25 560 PRO A CA 1
ATOM 4287 C C . PRO A 1 560 ? -9.140 -8.164 8.452 1.00 85.25 560 PRO A C 1
ATOM 4289 O O . PRO A 1 560 ? -9.795 -7.238 7.973 1.00 85.25 560 PRO A O 1
ATOM 4292 N N . ALA A 1 561 ? -8.858 -9.271 7.765 1.00 76.69 561 ALA A N 1
ATOM 4293 C CA . ALA A 1 561 ? -9.268 -9.473 6.380 1.00 76.69 561 ALA A CA 1
ATOM 4294 C C . ALA A 1 561 ? -10.737 -9.980 6.299 1.00 76.69 561 ALA A C 1
ATOM 4296 O O . ALA A 1 561 ? -11.091 -10.937 6.996 1.00 76.69 561 ALA A O 1
ATOM 4297 N N . PRO A 1 562 ? -11.626 -9.369 5.488 1.00 71.56 562 PRO A N 1
ATOM 4298 C CA . PRO A 1 562 ? -13.066 -9.652 5.508 1.00 71.56 562 PRO A CA 1
ATOM 4299 C C . PRO A 1 562 ? -13.445 -10.917 4.712 1.00 71.56 562 PRO A C 1
ATOM 4301 O O . PRO A 1 562 ? -13.980 -10.849 3.609 1.00 71.56 562 PRO A O 1
ATOM 4304 N N . GLY A 1 563 ? -13.189 -12.099 5.284 1.00 66.19 563 GLY A N 1
ATOM 4305 C CA . GLY A 1 563 ? -13.585 -13.397 4.707 1.00 66.19 563 GLY A CA 1
ATOM 4306 C C . GLY A 1 563 ? -12.621 -13.977 3.659 1.00 66.19 563 GLY A C 1
ATOM 4307 O O . GLY A 1 563 ? -12.851 -15.084 3.174 1.00 66.19 563 GLY A O 1
ATOM 4308 N N . GLY A 1 564 ? -11.535 -13.266 3.346 1.00 80.88 564 GLY A N 1
ATOM 4309 C CA . GLY A 1 564 ? -10.442 -13.664 2.455 1.00 80.88 564 GLY A CA 1
ATOM 4310 C C . GLY A 1 564 ? -9.324 -12.616 2.468 1.00 80.88 564 GLY A C 1
ATOM 4311 O O . GLY A 1 564 ? -9.481 -11.561 3.077 1.00 80.88 564 GLY A O 1
ATOM 4312 N N . GLU A 1 565 ? -8.195 -12.901 1.818 1.00 90.56 565 GLU A N 1
ATOM 4313 C CA . GLU A 1 565 ? -7.025 -12.011 1.823 1.00 90.56 565 GLU A CA 1
ATOM 4314 C C . GLU A 1 565 ? -7.266 -10.753 0.979 1.00 90.56 565 GLU A C 1
ATOM 4316 O O . GLU A 1 565 ? -7.513 -10.843 -0.227 1.00 90.56 565 GLU A O 1
ATOM 4321 N N . ARG A 1 566 ? -7.168 -9.584 1.622 1.00 93.62 566 ARG A N 1
ATOM 4322 C CA . ARG A 1 566 ? -7.388 -8.268 1.011 1.00 93.62 566 ARG A CA 1
ATOM 4323 C C . ARG A 1 566 ? -6.120 -7.428 1.066 1.00 93.62 566 ARG A C 1
ATOM 4325 O O . ARG A 1 566 ? -5.583 -7.160 2.144 1.00 93.62 566 ARG A O 1
ATOM 4332 N N . LEU A 1 567 ? -5.687 -6.968 -0.102 1.00 95.56 567 LEU A N 1
ATOM 4333 C CA . LEU A 1 567 ? -4.564 -6.053 -0.269 1.00 95.56 567 LEU A CA 1
ATOM 4334 C C . LEU A 1 567 ? -5.064 -4.701 -0.776 1.00 95.56 567 LEU A C 1
ATOM 4336 O O . LEU A 1 567 ? -5.959 -4.629 -1.616 1.00 95.56 567 LEU A O 1
ATOM 4340 N N . VAL A 1 568 ? -4.479 -3.629 -0.257 1.00 96.88 568 VAL A N 1
ATOM 4341 C CA . VAL A 1 568 ? -4.761 -2.255 -0.668 1.00 96.88 568 VAL A CA 1
ATOM 4342 C C . VAL A 1 568 ? -3.483 -1.665 -1.237 1.00 96.88 568 VAL A C 1
ATOM 4344 O O . VAL A 1 568 ? -2.492 -1.552 -0.519 1.00 96.88 568 VAL A O 1
ATOM 4347 N N . PHE A 1 569 ? -3.498 -1.323 -2.519 1.00 96.31 569 PHE A N 1
ATOM 4348 C CA . PHE A 1 569 ? -2.360 -0.789 -3.251 1.00 96.31 569 PHE A CA 1
ATOM 4349 C C . PHE A 1 569 ? -2.475 0.713 -3.464 1.00 96.31 569 PHE A C 1
ATOM 4351 O O . PHE A 1 569 ? -3.570 1.244 -3.660 1.00 96.31 569 PHE A O 1
ATOM 4358 N N . LEU A 1 570 ? -1.319 1.364 -3.521 1.00 95.06 570 LEU A N 1
ATOM 4359 C CA . LEU A 1 570 ? -1.162 2.664 -4.150 1.00 95.06 570 LEU A CA 1
ATOM 4360 C C . LEU A 1 570 ? -0.565 2.433 -5.535 1.00 95.06 570 LEU A C 1
ATOM 4362 O O . LEU A 1 570 ? 0.576 1.991 -5.657 1.00 95.06 570 LEU A O 1
ATOM 4366 N N . ALA A 1 571 ? -1.366 2.686 -6.564 1.00 92.81 571 ALA A N 1
ATOM 4367 C CA . ALA A 1 571 ? -0.970 2.576 -7.956 1.00 92.81 571 ALA A CA 1
ATOM 4368 C C . ALA A 1 571 ? -0.523 3.953 -8.471 1.00 92.81 571 ALA A C 1
ATOM 4370 O O . ALA A 1 571 ? -1.379 4.804 -8.721 1.00 92.81 571 ALA A O 1
ATOM 4371 N N . GLY A 1 572 ? 0.783 4.196 -8.589 1.00 85.88 572 GLY A N 1
ATOM 4372 C CA . GLY A 1 572 ? 1.348 5.471 -9.034 1.00 85.88 572 GLY A CA 1
ATOM 4373 C C . GLY A 1 572 ? 1.487 5.555 -10.552 1.00 85.88 572 GLY A C 1
ATOM 4374 O O . GLY A 1 572 ? 1.995 4.637 -11.192 1.00 85.88 572 GLY A O 1
ATOM 4375 N N . ALA A 1 573 ? 1.051 6.661 -11.154 1.00 69.31 573 ALA A N 1
ATOM 4376 C CA . ALA A 1 573 ? 1.382 6.973 -12.539 1.00 69.31 573 ALA A CA 1
ATOM 4377 C C . ALA A 1 573 ? 2.829 7.496 -12.596 1.00 69.31 573 ALA A C 1
ATOM 4379 O O . ALA A 1 573 ? 3.246 8.251 -11.718 1.00 69.31 573 ALA A O 1
ATOM 4380 N N . GLY A 1 574 ? 3.611 7.101 -13.609 1.00 61.44 574 GLY A N 1
ATOM 4381 C CA . GLY A 1 574 ? 5.008 7.534 -13.756 1.00 61.44 574 GLY A CA 1
ATOM 4382 C C . GLY A 1 574 ? 5.187 9.045 -13.528 1.00 61.44 574 GLY A C 1
ATOM 4383 O O . GLY A 1 574 ? 4.410 9.852 -14.045 1.00 61.44 574 GLY A O 1
ATOM 4384 N N . ARG A 1 575 ? 6.185 9.419 -12.711 1.00 46.94 575 ARG A N 1
ATOM 4385 C CA . ARG A 1 575 ? 6.364 10.784 -12.181 1.00 46.94 575 ARG A CA 1
ATOM 4386 C C . ARG A 1 575 ? 6.301 11.857 -13.282 1.00 46.94 575 ARG A C 1
ATOM 4388 O O . ARG A 1 575 ? 7.098 11.831 -14.215 1.00 46.94 575 ARG A O 1
ATOM 4395 N N . GLY A 1 576 ? 5.426 12.854 -13.103 1.00 47.97 576 GLY A N 1
ATOM 4396 C CA . GLY A 1 576 ? 5.633 14.211 -13.630 1.00 47.97 576 GLY A CA 1
ATOM 4397 C C . GLY A 1 576 ? 4.707 14.740 -14.735 1.00 47.97 576 GLY A C 1
ATOM 4398 O O . GLY A 1 576 ? 4.858 15.905 -15.083 1.00 47.97 576 GLY A O 1
ATOM 4399 N N . THR A 1 577 ? 3.760 13.973 -15.296 1.00 47.84 577 THR A N 1
ATOM 4400 C CA . THR A 1 577 ? 2.852 14.514 -16.350 1.00 47.84 577 THR A CA 1
ATOM 4401 C C . THR A 1 577 ? 1.417 13.964 -16.379 1.00 47.84 577 THR A C 1
ATOM 4403 O O . THR A 1 577 ? 0.602 14.459 -17.158 1.00 47.84 577 THR A O 1
ATOM 4406 N N . ALA A 1 578 ? 1.068 12.967 -15.558 1.00 59.00 578 ALA A N 1
ATOM 4407 C CA . ALA A 1 578 ? -0.238 12.301 -15.614 1.00 59.00 578 ALA A CA 1
ATOM 4408 C C . ALA A 1 578 ? -1.128 12.639 -14.406 1.00 59.00 578 ALA A C 1
ATOM 4410 O O . ALA A 1 578 ? -0.666 12.639 -13.270 1.00 59.00 578 ALA A O 1
ATOM 4411 N N . THR A 1 579 ? -2.420 12.877 -14.657 1.00 58.34 579 THR A N 1
ATOM 4412 C CA . THR A 1 579 ? -3.470 12.942 -13.630 1.00 58.34 579 THR A CA 1
ATOM 4413 C C . THR A 1 579 ? -4.480 11.793 -13.819 1.00 58.34 579 THR A C 1
ATOM 4415 O O . THR A 1 579 ? -4.917 11.548 -14.951 1.00 58.34 579 THR A O 1
ATOM 4418 N N . PRO A 1 580 ? -4.874 11.070 -12.747 1.00 69.06 580 PRO A N 1
ATOM 4419 C CA . PRO A 1 580 ? -4.339 11.159 -11.381 1.00 69.06 580 PRO A CA 1
ATOM 4420 C C . PRO A 1 580 ? -2.868 10.734 -11.290 1.00 69.06 580 PRO A C 1
ATOM 4422 O O . PRO A 1 580 ? -2.410 9.912 -12.080 1.00 69.06 580 PRO A O 1
ATOM 4425 N N . ILE A 1 581 ? -2.153 11.277 -10.302 1.00 81.94 581 ILE A N 1
ATOM 4426 C CA . ILE A 1 581 ? -0.766 10.891 -10.013 1.00 81.94 581 ILE A CA 1
ATOM 4427 C C . ILE A 1 581 ? -0.674 9.550 -9.284 1.00 81.94 581 ILE A C 1
ATOM 4429 O O . ILE A 1 581 ? 0.307 8.831 -9.445 1.00 81.94 581 ILE A O 1
ATOM 4433 N N . ALA A 1 582 ? -1.699 9.185 -8.510 1.00 90.00 582 ALA A N 1
ATOM 4434 C CA . ALA A 1 582 ? -1.807 7.874 -7.891 1.00 90.00 582 ALA A CA 1
ATOM 4435 C C . ALA A 1 582 ? -3.267 7.488 -7.637 1.00 90.00 582 ALA A C 1
ATOM 4437 O O . ALA A 1 582 ? -4.149 8.340 -7.512 1.00 90.00 582 ALA A O 1
ATOM 4438 N N . THR A 1 583 ? -3.525 6.189 -7.545 1.00 93.81 583 THR A N 1
ATOM 4439 C CA . THR A 1 583 ? -4.858 5.613 -7.348 1.00 93.81 583 THR A CA 1
ATOM 4440 C C . THR A 1 583 ? -4.815 4.561 -6.248 1.00 93.81 583 THR A C 1
ATOM 4442 O O . THR A 1 583 ? -3.960 3.682 -6.264 1.00 93.81 583 THR A O 1
ATOM 4445 N N . VAL A 1 584 ? -5.753 4.611 -5.303 1.00 96.44 584 VAL A N 1
ATOM 4446 C CA . VAL A 1 584 ? -5.934 3.547 -4.309 1.00 96.44 584 VAL A CA 1
ATOM 4447 C C . VAL A 1 584 ? -6.751 2.421 -4.926 1.00 96.44 584 VAL A C 1
ATOM 4449 O O . VAL A 1 584 ? -7.891 2.638 -5.348 1.00 96.44 584 VAL A O 1
ATOM 4452 N N . VAL A 1 585 ? -6.183 1.218 -4.937 1.00 96.44 585 VAL A N 1
ATOM 4453 C CA . VAL A 1 585 ? -6.803 0.003 -5.474 1.00 96.44 585 VAL A CA 1
ATOM 4454 C C . VAL A 1 585 ? -6.965 -1.025 -4.361 1.00 96.44 585 VAL A C 1
ATOM 4456 O O . VAL A 1 585 ? -6.004 -1.357 -3.679 1.00 96.44 585 VAL A O 1
ATOM 4459 N N . VAL A 1 586 ? -8.168 -1.563 -4.191 1.00 96.44 586 VAL A N 1
ATOM 4460 C CA . VAL A 1 586 ? -8.435 -2.705 -3.304 1.00 96.44 586 VAL A CA 1
ATOM 4461 C C . VAL A 1 586 ? -8.497 -3.967 -4.142 1.00 96.44 586 VAL A C 1
ATOM 4463 O O . VAL A 1 586 ? -9.164 -3.976 -5.174 1.00 96.44 586 VAL A O 1
ATOM 4466 N N . TRP A 1 587 ? -7.832 -5.025 -3.691 1.00 96.00 587 TRP A N 1
ATOM 4467 C CA . TRP A 1 587 ? -7.848 -6.338 -4.319 1.00 96.00 587 TRP A CA 1
ATOM 4468 C C . TRP A 1 587 ? -8.155 -7.425 -3.291 1.00 96.00 587 TRP A C 1
ATOM 4470 O O . TRP A 1 587 ? -7.383 -7.664 -2.360 1.00 96.00 587 TRP A O 1
ATOM 4480 N N . ASP A 1 588 ? -9.288 -8.090 -3.488 1.00 94.12 588 ASP A N 1
ATOM 4481 C CA . ASP A 1 588 ? -9.708 -9.275 -2.752 1.00 94.12 588 ASP A CA 1
ATOM 4482 C C . ASP A 1 588 ? -9.221 -10.514 -3.503 1.00 94.12 588 ASP A C 1
ATOM 4484 O O . ASP A 1 588 ? -9.908 -11.039 -4.386 1.00 94.12 588 ASP A O 1
ATOM 4488 N N . ALA A 1 589 ? -8.021 -10.981 -3.163 1.00 87.75 589 ALA A N 1
ATOM 4489 C CA . ALA A 1 589 ? -7.314 -11.986 -3.950 1.00 87.75 589 ALA A CA 1
ATOM 4490 C C . ALA A 1 589 ? -8.079 -13.315 -4.047 1.00 87.75 589 ALA A C 1
ATOM 4492 O O . ALA A 1 589 ? -8.130 -13.936 -5.105 1.00 87.75 589 ALA A O 1
ATOM 4493 N N . THR A 1 590 ? -8.721 -13.745 -2.957 1.00 85.06 590 THR A N 1
ATOM 4494 C CA . THR A 1 590 ? -9.512 -14.987 -2.940 1.00 85.06 590 THR A CA 1
ATOM 4495 C C . THR A 1 590 ? -10.831 -14.850 -3.707 1.00 85.06 590 THR A C 1
ATOM 4497 O O . THR A 1 590 ? -11.322 -15.830 -4.262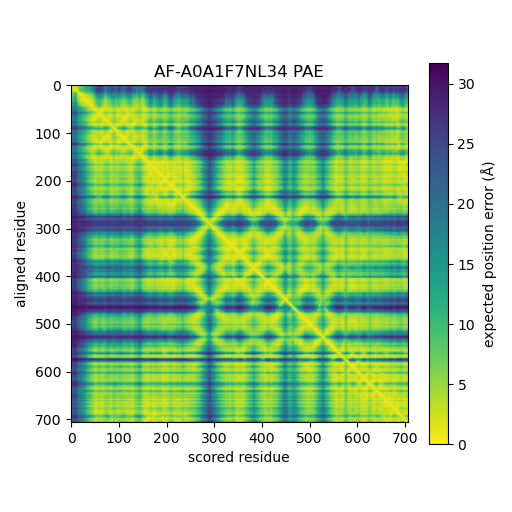 1.00 85.06 590 THR A O 1
ATOM 4500 N N . ALA A 1 591 ? -11.405 -13.644 -3.750 1.00 88.56 591 ALA A N 1
ATOM 4501 C CA . ALA A 1 591 ? -12.657 -13.375 -4.452 1.00 88.56 591 ALA A CA 1
ATOM 4502 C C . ALA A 1 591 ? -12.454 -13.051 -5.943 1.00 88.56 591 ALA A C 1
ATOM 4504 O O . ALA A 1 591 ? -13.438 -13.001 -6.680 1.00 88.56 591 ALA A O 1
ATOM 4505 N N . GLY A 1 592 ? -11.213 -12.813 -6.389 1.00 90.62 592 GLY A N 1
ATOM 4506 C CA . GLY A 1 592 ? -10.912 -12.414 -7.767 1.00 90.62 592 GLY A CA 1
ATOM 4507 C C . GLY A 1 592 ? -11.533 -11.064 -8.135 1.00 90.62 592 GLY A C 1
ATOM 4508 O O . GLY A 1 592 ? -12.036 -10.890 -9.243 1.00 90.62 592 GLY A O 1
ATOM 4509 N N . ARG A 1 593 ? -11.569 -10.121 -7.184 1.00 93.12 593 ARG A N 1
ATOM 4510 C CA . ARG A 1 593 ? -12.217 -8.810 -7.340 1.00 93.12 593 ARG A CA 1
ATOM 4511 C C . ARG A 1 593 ? -11.218 -7.700 -7.048 1.00 93.12 593 ARG A C 1
ATOM 4513 O O . ARG A 1 593 ? -10.597 -7.704 -5.990 1.00 93.12 593 ARG A O 1
ATOM 4520 N N . ALA A 1 594 ? -11.111 -6.725 -7.946 1.00 95.44 594 ALA A N 1
ATOM 4521 C CA . ALA A 1 594 ? -10.351 -5.503 -7.712 1.00 95.44 594 ALA A CA 1
ATOM 4522 C C . ALA A 1 594 ? -11.203 -4.259 -7.983 1.00 95.44 594 ALA A C 1
ATOM 4524 O O . ALA A 1 594 ? -12.102 -4.293 -8.826 1.00 95.44 594 ALA A O 1
ATOM 4525 N N . GLN A 1 595 ? -10.947 -3.171 -7.252 1.00 94.88 595 GLN A N 1
ATOM 4526 C CA . GLN A 1 595 ? -11.702 -1.920 -7.355 1.00 94.88 595 GLN A CA 1
ATOM 4527 C C . GLN A 1 595 ? -10.841 -0.690 -7.076 1.00 94.88 595 GLN A C 1
ATOM 4529 O O . GLN A 1 595 ? -10.038 -0.681 -6.146 1.00 94.88 595 GLN A O 1
ATOM 4534 N N . VAL A 1 596 ? -11.082 0.385 -7.826 1.00 95.19 596 VAL A N 1
ATOM 4535 C CA . VAL A 1 596 ? -10.555 1.720 -7.517 1.00 95.19 596 VAL A CA 1
ATOM 4536 C C . VAL A 1 596 ? -11.392 2.352 -6.404 1.00 95.19 596 VAL A C 1
ATOM 4538 O O . VAL A 1 596 ? -12.619 2.381 -6.494 1.00 95.19 596 VAL A O 1
ATOM 4541 N N . ARG A 1 597 ? -10.732 2.868 -5.362 1.00 94.81 597 ARG A N 1
ATOM 4542 C CA . ARG A 1 597 ? -11.382 3.500 -4.199 1.00 94.81 597 ARG A CA 1
ATOM 4543 C C . ARG A 1 597 ? -11.170 5.002 -4.117 1.00 94.81 597 ARG A C 1
ATOM 4545 O O . ARG A 1 597 ? -12.057 5.716 -3.664 1.00 94.81 597 ARG A O 1
ATOM 4552 N N . HIS A 1 598 ? -10.004 5.482 -4.532 1.00 94.44 598 HIS A N 1
ATOM 4553 C CA . HIS A 1 598 ? -9.670 6.900 -4.462 1.00 94.44 598 HIS A CA 1
ATOM 4554 C C . HIS A 1 598 ? -8.609 7.268 -5.500 1.00 94.44 598 HIS A C 1
ATOM 4556 O O . HIS A 1 598 ? -7.824 6.414 -5.906 1.00 94.44 598 HIS A O 1
ATOM 4562 N N . GLN A 1 599 ? -8.588 8.530 -5.924 1.00 92.94 599 GLN A N 1
ATOM 4563 C CA . GLN A 1 599 ? -7.648 9.070 -6.903 1.00 92.94 599 GLN A CA 1
ATOM 4564 C C . GLN A 1 599 ? -7.039 10.360 -6.357 1.00 92.94 599 GLN A C 1
ATOM 4566 O O . GLN A 1 599 ? -7.768 11.275 -5.978 1.00 92.94 599 GLN A O 1
ATOM 4571 N N . PHE A 1 600 ? -5.712 10.440 -6.370 1.00 90.44 600 PHE A N 1
ATOM 4572 C CA . PHE A 1 600 ? -4.962 11.636 -6.010 1.00 90.44 600 PHE A CA 1
ATOM 4573 C C . PHE A 1 600 ? -4.669 12.440 -7.278 1.00 90.44 600 PHE A C 1
ATOM 4575 O O . PHE A 1 600 ? -4.039 11.940 -8.211 1.00 90.44 600 PHE A O 1
ATOM 4582 N N . LEU A 1 601 ? -5.181 13.670 -7.342 1.00 86.94 601 LEU A N 1
ATOM 4583 C CA . LEU A 1 601 ? -5.203 14.471 -8.572 1.00 86.94 601 LEU A CA 1
ATOM 4584 C C . LEU A 1 601 ? -4.118 15.553 -8.632 1.00 86.94 601 LEU A C 1
ATOM 4586 O O . LEU A 1 601 ? -3.809 16.028 -9.723 1.00 86.94 601 LEU A O 1
ATOM 4590 N N . GLU A 1 602 ? -3.568 15.964 -7.491 1.00 82.69 602 GLU A N 1
ATOM 4591 C CA . GLU A 1 602 ? -2.628 17.084 -7.415 1.00 82.69 602 GLU A CA 1
ATOM 4592 C C . GLU A 1 602 ? -1.219 16.650 -7.827 1.00 82.69 602 GLU A C 1
ATOM 4594 O O . GLU A 1 602 ? -0.672 15.715 -7.264 1.00 82.69 602 GLU A O 1
ATOM 4599 N N . VAL A 1 603 ? -0.630 17.315 -8.826 1.00 73.56 603 VAL A N 1
ATOM 4600 C CA . VAL A 1 603 ? 0.610 16.850 -9.480 1.00 73.56 603 VAL A CA 1
ATOM 4601 C C . VAL A 1 603 ? 1.848 16.939 -8.577 1.00 73.56 603 VAL A C 1
ATOM 4603 O O . VAL A 1 603 ? 2.768 16.138 -8.728 1.00 73.56 603 VAL A O 1
ATOM 4606 N N . ASP A 1 604 ? 1.852 17.879 -7.632 1.00 78.94 604 ASP A N 1
ATOM 4607 C CA . ASP A 1 604 ? 2.963 18.103 -6.697 1.00 78.94 604 ASP A CA 1
ATOM 4608 C C . ASP A 1 604 ? 2.856 17.260 -5.416 1.00 78.94 604 ASP A C 1
ATOM 4610 O O . ASP A 1 604 ? 3.725 17.345 -4.541 1.00 78.94 604 ASP A O 1
ATOM 4614 N N . ASP A 1 605 ? 1.788 16.468 -5.288 1.00 84.50 605 ASP A N 1
ATOM 4615 C CA . ASP A 1 605 ? 1.585 15.616 -4.128 1.00 84.50 605 ASP A CA 1
ATOM 4616 C C . ASP A 1 605 ? 2.402 14.324 -4.226 1.00 84.50 605 ASP A C 1
ATOM 4618 O O . ASP A 1 605 ? 2.634 13.748 -5.289 1.00 84.50 605 ASP A O 1
ATOM 4622 N N . VAL A 1 606 ? 2.801 13.836 -3.060 1.00 88.69 606 VAL A N 1
ATOM 4623 C CA . VAL A 1 606 ? 3.416 12.536 -2.824 1.00 88.69 606 VAL A CA 1
ATOM 4624 C C . VAL A 1 606 ? 2.463 11.770 -1.907 1.00 88.69 606 VAL A C 1
ATOM 4626 O O . VAL A 1 606 ? 2.487 11.970 -0.689 1.00 88.69 606 VAL A O 1
ATOM 4629 N N . PRO A 1 607 ? 1.544 10.971 -2.476 1.00 92.25 607 PRO A N 1
ATOM 4630 C CA . PRO A 1 607 ? 0.641 10.141 -1.698 1.00 92.25 607 PRO A CA 1
ATOM 4631 C C . PRO A 1 607 ? 1.400 8.980 -1.058 1.00 92.25 607 PRO A C 1
ATOM 4633 O O . PRO A 1 607 ? 2.257 8.377 -1.699 1.00 92.25 607 PRO A O 1
ATOM 4636 N N . GLU A 1 608 ? 1.048 8.638 0.176 1.00 93.31 608 GLU A N 1
ATOM 4637 C CA . GLU A 1 608 ? 1.639 7.528 0.925 1.00 93.31 608 GLU A CA 1
ATOM 4638 C C . GLU A 1 608 ? 0.555 6.759 1.695 1.00 93.31 608 GLU A C 1
ATOM 4640 O O . GLU A 1 608 ? -0.395 7.344 2.237 1.00 93.31 608 GLU A O 1
ATOM 4645 N N . LEU A 1 609 ? 0.688 5.430 1.773 1.00 95.19 609 LEU A N 1
ATOM 4646 C CA . LEU A 1 609 ? -0.264 4.594 2.513 1.00 95.19 609 LEU A CA 1
ATOM 4647 C C . LEU A 1 609 ? 0.066 4.541 4.012 1.00 95.19 609 LEU A C 1
ATOM 4649 O O . LEU A 1 609 ? 1.187 4.240 4.422 1.00 95.19 609 LEU A O 1
ATOM 4653 N N . GLY A 1 610 ? -0.944 4.743 4.853 1.00 94.25 610 GLY A N 1
ATOM 4654 C CA . GLY A 1 610 ? -0.931 4.400 6.276 1.00 94.25 610 GLY A CA 1
ATOM 4655 C C . GLY A 1 610 ? -1.451 2.976 6.529 1.00 94.25 610 GLY A C 1
ATOM 4656 O O . GLY A 1 610 ? -1.455 2.147 5.620 1.00 94.25 610 GLY A O 1
ATOM 4657 N N . PRO A 1 611 ? -1.871 2.646 7.762 1.00 92.38 611 PRO A N 1
ATOM 4658 C CA . PRO A 1 611 ? -2.504 1.364 8.074 1.00 92.38 611 PRO A CA 1
ATOM 4659 C C . PRO A 1 611 ? -3.870 1.187 7.390 1.00 92.38 611 PRO A C 1
ATOM 4661 O O . PRO A 1 611 ? -4.600 2.156 7.169 1.00 92.38 611 PRO A O 1
ATOM 4664 N N . ALA A 1 612 ? -4.240 -0.065 7.113 1.00 94.69 612 ALA A N 1
ATOM 4665 C CA . ALA A 1 612 ? -5.543 -0.437 6.566 1.00 94.69 612 ALA A CA 1
ATOM 4666 C C . ALA A 1 612 ? -6.245 -1.456 7.473 1.00 94.69 612 ALA A C 1
ATOM 4668 O O . ALA A 1 612 ? -5.682 -2.504 7.805 1.00 94.69 612 ALA A O 1
ATOM 4669 N N . THR A 1 613 ? -7.486 -1.165 7.848 1.00 94.25 613 THR A N 1
ATOM 4670 C CA . THR A 1 613 ? -8.389 -2.127 8.485 1.00 94.25 613 THR A CA 1
ATOM 4671 C C . THR A 1 613 ? -9.167 -2.895 7.416 1.00 94.25 613 THR A C 1
ATOM 4673 O O . THR A 1 613 ? -9.019 -2.629 6.224 1.00 94.25 613 THR A O 1
ATOM 4676 N N . GLY A 1 614 ? -10.033 -3.830 7.816 1.00 90.88 614 GLY A N 1
ATOM 4677 C CA . GLY A 1 614 ? -10.942 -4.500 6.876 1.00 90.88 614 GLY A CA 1
ATOM 4678 C C . GLY A 1 614 ? -11.884 -3.548 6.119 1.00 90.88 614 GLY A C 1
ATOM 4679 O O . GLY A 1 614 ? -12.323 -3.874 5.013 1.00 90.88 614 GLY A O 1
ATOM 4680 N N . GLU A 1 615 ? -12.161 -2.367 6.685 1.00 92.56 615 GLU A N 1
ATOM 4681 C CA . GLU A 1 615 ? -13.189 -1.434 6.202 1.00 92.56 615 GLU A CA 1
ATOM 4682 C C . GLU A 1 615 ? -12.640 -0.084 5.729 1.00 92.56 615 GLU A C 1
ATOM 4684 O O . GLU A 1 615 ? -13.261 0.542 4.871 1.00 92.56 615 GLU A O 1
ATOM 4689 N N . THR A 1 616 ? -11.488 0.364 6.238 1.00 95.69 616 THR A N 1
ATOM 4690 C CA . THR A 1 616 ? -10.971 1.720 6.005 1.00 95.69 616 THR A CA 1
ATOM 4691 C C . THR A 1 616 ? -9.454 1.713 5.832 1.00 95.69 616 THR A C 1
ATOM 4693 O O . THR A 1 616 ? -8.734 1.000 6.525 1.00 95.69 616 THR A O 1
ATOM 4696 N N . LEU A 1 617 ? -8.952 2.556 4.935 1.00 96.81 617 LEU A N 1
ATOM 4697 C CA . LEU A 1 617 ? -7.535 2.879 4.782 1.00 96.81 617 LEU A CA 1
ATOM 4698 C C . LEU A 1 617 ? -7.261 4.282 5.325 1.00 96.81 617 LEU A C 1
ATOM 4700 O O . LEU A 1 617 ? -7.998 5.217 5.014 1.00 96.81 617 LEU A O 1
ATOM 4704 N N . LEU A 1 618 ? -6.167 4.439 6.069 1.00 97.31 618 LEU A N 1
ATOM 4705 C CA . LEU A 1 618 ? -5.544 5.740 6.288 1.00 97.31 618 LEU A CA 1
ATOM 4706 C C . LEU A 1 618 ? -4.514 5.993 5.180 1.00 97.31 618 LEU A C 1
ATOM 4708 O O . LEU A 1 618 ? -3.669 5.140 4.924 1.00 97.31 618 LEU A O 1
ATOM 4712 N N . ALA A 1 619 ? -4.551 7.159 4.547 1.00 96.44 619 ALA A N 1
ATOM 4713 C CA . ALA A 1 619 ? -3.531 7.615 3.603 1.00 96.44 619 ALA A CA 1
ATOM 4714 C C . ALA A 1 619 ? -3.227 9.096 3.835 1.00 96.44 619 ALA A C 1
ATOM 4716 O O . ALA A 1 619 ? -4.074 9.812 4.367 1.00 96.44 619 ALA A O 1
ATOM 4717 N N . SER A 1 620 ? -2.058 9.561 3.406 1.00 95.38 620 SER A N 1
ATOM 4718 C CA . SER A 1 620 ? -1.698 10.982 3.464 1.00 95.38 620 SER A CA 1
ATOM 4719 C C . SER A 1 620 ? -1.111 11.444 2.142 1.00 95.38 620 SER A C 1
ATOM 4721 O O . SER A 1 620 ? -0.544 10.643 1.404 1.00 95.38 620 SER A O 1
ATOM 4723 N N . THR A 1 621 ? -1.231 12.735 1.853 1.00 93.62 621 THR A N 1
ATOM 4724 C CA . THR A 1 621 ? -0.461 13.400 0.805 1.00 93.62 621 THR A CA 1
ATOM 4725 C C . THR A 1 621 ? 0.492 14.410 1.424 1.00 93.62 621 THR A C 1
ATOM 4727 O O . THR A 1 621 ? 0.123 15.219 2.283 1.00 93.62 621 THR A O 1
ATOM 4730 N N . LEU A 1 622 ? 1.745 14.335 0.992 1.00 90.81 622 LEU A N 1
ATOM 4731 C CA . LEU A 1 622 ? 2.803 15.285 1.310 1.00 90.81 622 LEU A CA 1
ATOM 4732 C C . LEU A 1 622 ? 3.089 16.129 0.068 1.00 90.81 622 LEU A C 1
ATOM 4734 O O . LEU A 1 622 ? 2.867 15.666 -1.041 1.00 90.81 622 LEU A O 1
ATOM 4738 N N . PHE A 1 623 ? 3.628 17.331 0.222 1.00 88.06 623 PHE A N 1
ATOM 4739 C CA . PHE A 1 623 ? 4.125 18.112 -0.911 1.00 88.06 623 PHE A CA 1
ATOM 4740 C C . PHE A 1 623 ? 5.498 18.697 -0.599 1.00 88.06 623 PHE A C 1
ATOM 4742 O O . PHE A 1 623 ? 5.825 18.977 0.557 1.00 88.06 623 PHE A O 1
ATOM 4749 N N . LEU A 1 624 ? 6.313 18.878 -1.636 1.00 84.00 624 LEU A N 1
ATOM 4750 C CA . LEU A 1 624 ? 7.630 19.494 -1.505 1.00 84.00 624 LEU A CA 1
ATOM 4751 C C . LEU A 1 624 ? 7.489 21.016 -1.382 1.00 84.00 624 LEU A C 1
ATOM 4753 O O . LEU A 1 624 ? 7.036 21.691 -2.304 1.00 84.00 624 LEU A O 1
ATOM 4757 N N . SER A 1 625 ? 7.920 21.564 -0.248 1.00 84.25 625 SER A N 1
ATOM 4758 C CA . SER A 1 625 ? 8.057 23.001 -0.012 1.00 84.25 625 SER A CA 1
ATOM 4759 C C . SER A 1 625 ? 9.529 23.330 0.233 1.00 84.25 625 SER A C 1
ATOM 4761 O O . SER A 1 625 ? 10.044 23.178 1.343 1.00 84.25 625 SER A O 1
ATOM 4763 N N . GLY A 1 626 ? 10.226 23.779 -0.814 1.00 86.56 626 GLY A N 1
ATOM 4764 C CA . GLY A 1 626 ? 11.685 23.896 -0.786 1.00 86.56 626 GLY A CA 1
ATOM 4765 C C . GLY A 1 626 ? 12.330 22.509 -0.744 1.00 86.56 626 GLY A C 1
ATOM 4766 O O . GLY A 1 626 ? 12.098 21.703 -1.638 1.00 86.56 626 GLY A O 1
ATOM 4767 N N . GLU A 1 627 ? 13.112 22.225 0.300 1.00 85.19 627 GLU A N 1
ATOM 4768 C CA . GLU A 1 627 ? 13.751 20.912 0.521 1.00 85.19 627 GLU A CA 1
ATOM 4769 C C . GLU A 1 627 ? 12.995 20.025 1.529 1.00 85.19 627 GLU A C 1
ATOM 4771 O O . GLU A 1 627 ? 13.458 18.936 1.863 1.00 85.19 627 GLU A O 1
ATOM 4776 N N . GLN A 1 628 ? 11.846 20.476 2.046 1.00 85.88 628 GLN A N 1
ATOM 4777 C CA . GLN A 1 628 ? 11.071 19.741 3.049 1.00 85.88 628 GLN A CA 1
ATOM 4778 C C . GLN A 1 628 ? 9.770 19.193 2.467 1.00 85.88 628 GLN A C 1
ATOM 4780 O O . GLN A 1 628 ? 9.057 19.894 1.749 1.00 85.88 628 GLN A O 1
ATOM 4785 N N . LEU A 1 629 ? 9.441 17.952 2.827 1.00 85.88 629 LEU A N 1
ATOM 4786 C CA . LEU A 1 629 ? 8.102 17.401 2.647 1.00 85.88 629 LEU A CA 1
ATOM 4787 C C . LEU A 1 629 ? 7.206 17.911 3.773 1.00 85.88 629 LEU A C 1
ATOM 4789 O O . LEU A 1 629 ? 7.535 17.762 4.950 1.00 85.88 629 LEU A O 1
ATOM 4793 N N . VAL A 1 630 ? 6.083 18.520 3.405 1.00 90.81 630 VAL A N 1
ATOM 4794 C CA . VAL A 1 630 ? 5.119 19.091 4.347 1.00 90.81 630 VAL A CA 1
ATOM 4795 C C . VAL A 1 630 ? 3.766 18.411 4.144 1.00 90.81 630 VAL A C 1
ATOM 4797 O O . VAL A 1 630 ? 3.384 18.169 2.996 1.00 90.81 630 VAL A O 1
ATOM 4800 N N . PRO A 1 631 ? 3.017 18.098 5.214 1.00 91.94 631 PRO A N 1
ATOM 4801 C CA . PRO A 1 631 ? 1.694 17.504 5.075 1.00 91.94 631 PRO A CA 1
ATOM 4802 C C . PRO A 1 631 ? 0.714 18.414 4.338 1.00 91.94 631 PRO A C 1
ATOM 4804 O O . PRO A 1 631 ? 0.512 19.563 4.736 1.00 91.94 631 PRO A O 1
ATOM 4807 N N . ARG A 1 632 ? 0.054 17.884 3.302 1.00 91.62 632 ARG A N 1
ATOM 4808 C CA . ARG A 1 632 ? -1.077 18.554 2.651 1.00 91.62 632 ARG A CA 1
ATOM 4809 C C . ARG A 1 632 ? -2.398 18.108 3.247 1.00 91.62 632 ARG A C 1
ATOM 4811 O O . ARG A 1 632 ? -3.199 18.956 3.633 1.00 91.62 632 ARG A O 1
ATOM 4818 N N . ALA A 1 633 ? -2.639 16.804 3.318 1.00 93.94 633 ALA A N 1
ATOM 4819 C CA . ALA A 1 633 ? -3.853 16.254 3.904 1.00 93.94 633 ALA A CA 1
ATOM 4820 C C . ALA A 1 633 ? -3.684 14.783 4.286 1.00 93.94 633 ALA A C 1
ATOM 4822 O O . ALA A 1 633 ? -2.891 14.060 3.690 1.00 93.94 633 ALA A O 1
ATOM 4823 N N . SER A 1 634 ? -4.501 14.329 5.230 1.00 96.06 634 SER A N 1
ATOM 4824 C CA . SER A 1 634 ? -4.753 12.905 5.462 1.00 96.06 634 SER A CA 1
ATOM 4825 C C . SER A 1 634 ? -6.167 12.527 5.050 1.00 96.06 634 SER A C 1
ATOM 4827 O O . SER A 1 634 ? -7.071 13.362 5.058 1.00 96.06 634 SER A O 1
ATOM 4829 N N . PHE A 1 635 ? -6.376 11.256 4.732 1.00 96.31 635 PHE A N 1
ATOM 4830 C CA . PHE A 1 635 ? -7.633 10.717 4.240 1.00 96.31 635 PHE A CA 1
ATOM 4831 C C . PHE A 1 635 ? -7.979 9.425 4.972 1.00 96.31 635 PHE A C 1
ATOM 4833 O O . PHE A 1 635 ? -7.158 8.512 5.055 1.00 96.31 635 PHE A O 1
ATOM 4840 N N . LEU A 1 636 ? -9.218 9.328 5.450 1.00 97.06 636 LEU A N 1
ATOM 4841 C CA . LEU A 1 636 ? -9.840 8.054 5.800 1.00 97.06 636 LEU A CA 1
ATOM 4842 C C . LEU A 1 636 ? -10.679 7.607 4.606 1.00 97.06 636 LEU A C 1
ATOM 4844 O O . LEU A 1 636 ? -11.708 8.211 4.308 1.00 97.06 636 LEU A O 1
ATOM 4848 N N . ILE A 1 637 ? -10.207 6.581 3.903 1.00 97.25 637 ILE A N 1
ATOM 4849 C CA . ILE A 1 637 ? -10.782 6.080 2.654 1.00 97.25 637 ILE A CA 1
ATOM 4850 C C . ILE A 1 637 ? -11.553 4.792 2.961 1.00 97.25 637 ILE A C 1
ATOM 4852 O O . ILE A 1 637 ? -10.921 3.779 3.276 1.00 97.25 637 ILE A O 1
ATOM 4856 N N . PRO A 1 638 ? -12.893 4.782 2.854 1.00 95.88 638 PRO A N 1
ATOM 4857 C CA . PRO A 1 638 ? -13.664 3.548 2.939 1.00 95.88 638 PRO A CA 1
ATOM 4858 C C . PRO A 1 638 ? -13.215 2.567 1.851 1.00 95.88 638 PRO A C 1
ATOM 4860 O O . PRO A 1 638 ? -13.033 2.956 0.693 1.00 95.88 638 PRO A O 1
ATOM 4863 N N . LEU A 1 639 ? -13.059 1.293 2.201 1.00 94.12 639 LEU A N 1
ATOM 4864 C CA . LEU A 1 639 ? -12.642 0.221 1.289 1.00 94.12 639 LEU A CA 1
ATOM 4865 C C . LEU A 1 639 ? -13.822 -0.457 0.584 1.00 94.12 639 LEU A C 1
ATOM 4867 O O . LEU A 1 639 ? -13.627 -1.111 -0.435 1.00 94.12 639 LEU A O 1
ATOM 4871 N N . GLU A 1 640 ? -15.044 -0.252 1.081 1.00 89.69 640 GLU A N 1
ATOM 4872 C CA . GLU A 1 640 ? -16.292 -0.761 0.500 1.00 89.69 640 GLU A CA 1
ATOM 4873 C C . GLU A 1 640 ? -17.342 0.346 0.318 1.00 89.69 640 GLU A C 1
ATOM 4875 O O . GLU A 1 640 ? -17.250 1.435 0.888 1.00 89.69 640 GLU A O 1
ATOM 4880 N N . GLY A 1 641 ? -18.342 0.096 -0.530 1.00 86.25 641 GLY A N 1
ATOM 4881 C CA . GLY A 1 641 ? -19.427 1.049 -0.802 1.00 86.25 641 GLY A CA 1
ATOM 4882 C C . GLY A 1 641 ? -19.015 2.254 -1.657 1.00 86.25 641 GLY A C 1
ATOM 4883 O O . GLY A 1 641 ? -17.979 2.229 -2.315 1.00 86.25 641 GLY A O 1
ATOM 4884 N N . THR A 1 642 ? -19.851 3.296 -1.664 1.00 84.06 642 THR A N 1
ATOM 4885 C CA . THR A 1 642 ? -19.704 4.509 -2.500 1.00 84.06 642 THR A CA 1
ATOM 4886 C C . THR A 1 642 ? -19.472 5.777 -1.674 1.00 84.06 642 THR A C 1
ATOM 4888 O O . THR A 1 642 ? -19.753 6.875 -2.141 1.00 84.06 642 THR A O 1
ATOM 4891 N N . GLN A 1 643 ? -19.072 5.629 -0.411 1.00 88.81 643 GLN A N 1
ATOM 4892 C CA . GLN A 1 643 ? -18.826 6.763 0.475 1.00 88.81 643 GLN A CA 1
ATOM 4893 C C . GLN A 1 643 ? -17.534 7.474 0.073 1.00 88.81 643 GLN A C 1
ATOM 4895 O O . GLN A 1 643 ? -16.512 6.820 -0.144 1.00 88.81 643 GLN A O 1
ATOM 4900 N N . ASP A 1 644 ? -17.589 8.803 0.012 1.00 90.62 644 ASP A N 1
ATOM 4901 C CA . ASP A 1 644 ? -16.409 9.622 -0.240 1.00 90.62 644 ASP A CA 1
ATOM 4902 C C . ASP A 1 644 ? -15.428 9.551 0.943 1.00 90.62 644 ASP A C 1
ATOM 4904 O O . ASP A 1 644 ? -15.856 9.423 2.097 1.00 90.62 644 ASP A O 1
ATOM 4908 N N . PRO A 1 645 ? -14.112 9.659 0.693 1.00 94.94 645 PRO A N 1
ATOM 4909 C CA . PRO A 1 645 ? -13.126 9.746 1.760 1.00 94.94 645 PRO A CA 1
ATOM 4910 C C . PRO A 1 645 ? -13.327 10.966 2.659 1.00 94.94 645 PRO A C 1
ATOM 4912 O O . PRO A 1 645 ? -13.603 12.070 2.188 1.00 94.94 645 PRO A O 1
ATOM 4915 N N . THR A 1 646 ? -13.073 10.798 3.956 1.00 95.75 646 THR A N 1
ATOM 4916 C CA . THR A 1 646 ? -12.989 11.932 4.883 1.00 95.75 646 THR A CA 1
ATOM 4917 C C . THR A 1 646 ? -11.589 12.534 4.826 1.00 95.75 646 THR A C 1
ATOM 4919 O O . THR A 1 646 ? -10.621 11.851 5.158 1.00 95.75 646 THR A O 1
ATOM 4922 N N . SER A 1 647 ? -11.477 13.812 4.455 1.00 95.25 647 SER A N 1
ATOM 4923 C CA . SER A 1 647 ? -10.200 14.539 4.389 1.00 95.25 647 SER A CA 1
ATOM 4924 C C . SER A 1 647 ? -9.921 15.370 5.649 1.00 95.25 647 SER A C 1
ATOM 4926 O O . SER A 1 647 ? -10.824 15.991 6.215 1.00 95.25 647 SER A O 1
ATOM 4928 N N . PHE A 1 648 ? -8.653 15.409 6.058 1.00 95.25 648 PHE A N 1
ATOM 4929 C CA . PHE A 1 648 ? -8.103 16.194 7.162 1.00 95.25 648 PHE A CA 1
ATOM 4930 C C . PHE A 1 648 ? -6.981 17.099 6.623 1.00 95.25 648 PHE A C 1
ATOM 4932 O O . PHE A 1 648 ? -5.835 16.655 6.525 1.00 95.25 648 PHE A O 1
ATOM 4939 N N . PRO A 1 649 ? -7.293 18.350 6.237 1.00 93.69 649 PRO A N 1
ATOM 4940 C CA . PRO A 1 649 ? -6.318 19.262 5.640 1.00 93.69 649 PRO A CA 1
ATOM 4941 C C . PRO A 1 649 ? -5.209 19.680 6.615 1.00 93.69 649 PRO A C 1
ATOM 4943 O O . PRO A 1 649 ? -5.472 19.931 7.789 1.00 93.69 649 PRO A O 1
ATOM 4946 N N . GLY A 1 650 ? -3.985 19.817 6.106 1.00 91.31 650 GLY A N 1
ATOM 4947 C CA . GLY A 1 650 ? -2.809 20.335 6.813 1.00 91.31 650 GLY A CA 1
ATOM 4948 C C . GLY A 1 650 ? -2.229 19.415 7.888 1.00 91.31 650 GLY A C 1
ATOM 4949 O O . GLY A 1 650 ? -1.428 19.872 8.701 1.00 91.31 650 GLY A O 1
ATOM 4950 N N . VAL A 1 651 ? -2.641 18.145 7.933 1.00 90.81 651 VAL A N 1
ATOM 4951 C CA . VAL A 1 651 ? -2.227 17.186 8.966 1.00 90.81 651 VAL A CA 1
ATOM 4952 C C . VAL A 1 651 ? -1.772 15.887 8.310 1.00 90.81 651 VAL A C 1
ATOM 4954 O O . VAL A 1 651 ? -2.457 15.379 7.423 1.00 90.81 651 VAL A O 1
ATOM 4957 N N . ASP A 1 652 ? -0.650 15.330 8.777 1.00 93.19 652 ASP A N 1
ATOM 4958 C CA . ASP A 1 652 ? -0.282 13.933 8.526 1.00 93.19 652 ASP A CA 1
ATOM 4959 C C . ASP A 1 652 ? -0.637 13.090 9.753 1.00 93.19 652 ASP A C 1
ATOM 4961 O O . ASP A 1 652 ? 0.028 13.138 10.788 1.00 93.19 652 ASP A O 1
ATOM 4965 N N . LEU A 1 653 ? -1.728 12.338 9.653 1.00 94.44 653 LEU A N 1
ATOM 4966 C CA . LEU A 1 653 ? -2.220 11.506 10.741 1.00 94.44 653 LEU A CA 1
ATOM 4967 C C . LEU A 1 653 ? -1.332 10.281 10.966 1.00 94.44 653 LEU A C 1
ATOM 4969 O O . LEU A 1 653 ? -1.362 9.730 12.059 1.00 94.44 653 LEU A O 1
ATOM 4973 N N . ARG A 1 654 ? -0.531 9.851 9.985 1.00 92.00 654 ARG A N 1
ATOM 4974 C CA . ARG A 1 654 ? 0.255 8.607 10.085 1.00 92.00 654 ARG A CA 1
ATOM 4975 C C . ARG A 1 654 ? 1.341 8.669 11.158 1.00 92.00 654 ARG A C 1
ATOM 4977 O O . ARG A 1 654 ? 1.716 7.635 11.693 1.00 92.00 654 ARG A O 1
ATOM 4984 N N . GLU A 1 655 ? 1.806 9.871 11.489 1.00 84.56 655 GLU A N 1
ATOM 4985 C CA . GLU A 1 655 ? 2.855 10.104 12.489 1.00 84.56 655 GLU A CA 1
ATOM 4986 C C . GLU A 1 655 ? 2.334 10.044 13.933 1.00 84.56 655 GLU A C 1
ATOM 4988 O O . GLU A 1 655 ? 3.060 9.688 14.857 1.00 84.56 655 GLU A O 1
ATOM 4993 N N . SER A 1 656 ? 1.077 10.437 14.159 1.00 89.56 656 SER A N 1
ATOM 4994 C CA . SER A 1 656 ? 0.512 10.618 15.510 1.00 89.56 656 SER A CA 1
ATOM 4995 C C . SER A 1 656 ? -0.707 9.744 15.795 1.00 89.56 656 SER A C 1
ATOM 4997 O O . SER A 1 656 ? -1.193 9.717 16.930 1.00 89.56 656 SER A O 1
ATOM 4999 N N . PHE A 1 657 ? -1.205 9.021 14.793 1.00 95.00 657 PHE A N 1
ATOM 5000 C CA . PHE A 1 657 ? -2.393 8.191 14.900 1.00 95.00 657 PHE A CA 1
ATOM 5001 C C . PHE A 1 657 ? -2.187 6.799 14.317 1.00 95.00 657 PHE A C 1
ATOM 5003 O O . PHE A 1 657 ? -1.489 6.597 13.327 1.00 95.00 657 PHE A O 1
ATOM 5010 N N . VAL A 1 658 ? -2.903 5.845 14.903 1.00 94.62 658 VAL A N 1
ATOM 5011 C CA . VAL A 1 658 ? -3.085 4.498 14.372 1.00 94.62 658 VAL A CA 1
ATOM 5012 C C . VAL A 1 658 ? -4.557 4.314 14.029 1.00 94.62 658 VAL A C 1
ATOM 5014 O O . VAL A 1 658 ? -5.444 4.688 14.800 1.00 94.62 658 VAL A O 1
ATOM 5017 N N . LEU A 1 659 ? -4.825 3.730 12.862 1.00 95.88 659 LEU A N 1
ATOM 5018 C CA . LEU A 1 659 ? -6.168 3.315 12.476 1.00 95.88 659 LEU A CA 1
ATOM 5019 C C . LEU A 1 659 ? -6.430 1.901 13.009 1.00 95.88 659 LEU A C 1
ATOM 5021 O O . LEU A 1 659 ? -5.776 0.949 12.586 1.00 95.88 659 LEU A O 1
ATOM 5025 N N . LEU A 1 660 ? -7.383 1.767 13.930 1.00 94.94 660 LEU A N 1
ATOM 5026 C CA . LEU A 1 660 ? -7.743 0.502 14.571 1.00 94.94 660 LEU A CA 1
ATOM 5027 C C . LEU A 1 660 ? -9.094 -0.016 14.070 1.00 94.94 660 LEU A C 1
ATOM 5029 O O . LEU A 1 660 ? -9.994 0.758 13.749 1.00 94.94 660 LEU A O 1
ATOM 5033 N N . SER A 1 661 ? -9.247 -1.339 14.021 1.00 90.31 661 SER A N 1
ATOM 5034 C CA . SER A 1 661 ? -10.460 -1.986 13.511 1.00 90.31 661 SER A CA 1
ATOM 5035 C C . SER A 1 661 ? -11.723 -1.599 14.307 1.00 90.31 661 SER A C 1
ATOM 5037 O O . SER A 1 661 ? -11.677 -1.566 15.538 1.00 90.31 661 SER A O 1
ATOM 5039 N N . PRO A 1 662 ? -12.869 -1.352 13.640 1.00 87.94 662 PRO A N 1
ATOM 5040 C CA . PRO A 1 662 ? -13.031 -1.323 12.185 1.00 87.94 662 PRO A CA 1
ATOM 5041 C C . PRO A 1 662 ? -12.574 0.002 11.558 1.00 87.94 662 PRO A C 1
ATOM 5043 O O . PRO A 1 662 ? -12.119 0.001 10.420 1.00 87.94 662 PRO A O 1
ATOM 5046 N N . SER A 1 663 ? -12.644 1.126 12.277 1.00 91.94 663 SER A N 1
ATOM 5047 C CA . SER A 1 663 ? -12.282 2.445 11.734 1.00 91.94 663 SER A CA 1
ATOM 5048 C C . SER A 1 663 ? -12.008 3.507 12.814 1.00 91.94 663 SER A C 1
ATOM 5050 O O . SER A 1 663 ? -12.328 4.683 12.628 1.00 91.94 663 SER A O 1
ATOM 5052 N N . TYR A 1 664 ? -11.482 3.114 13.976 1.00 94.12 664 TYR A N 1
ATOM 5053 C CA . TYR A 1 664 ? -11.170 4.042 15.064 1.00 94.12 664 TYR A CA 1
ATOM 5054 C C . TYR A 1 664 ? -9.851 4.763 14.804 1.00 94.12 664 TYR A C 1
ATOM 5056 O O . TYR A 1 664 ? -8.809 4.129 14.649 1.00 94.12 664 TYR A O 1
ATOM 5064 N N . LEU A 1 665 ? -9.884 6.094 14.811 1.00 96.06 665 LEU A N 1
ATOM 5065 C CA . LEU A 1 665 ? -8.684 6.916 14.737 1.00 96.06 665 LEU A CA 1
ATOM 5066 C C . LEU A 1 665 ? -8.129 7.108 16.156 1.00 96.06 665 LEU A C 1
ATOM 5068 O O . LEU A 1 665 ? -8.685 7.878 16.936 1.00 96.06 665 LEU A O 1
ATOM 5072 N N . TYR A 1 666 ? -7.079 6.373 16.516 1.00 96.62 666 TYR A N 1
ATOM 5073 C CA . TYR A 1 666 ? -6.490 6.378 17.857 1.00 96.62 666 TYR A CA 1
ATOM 5074 C C . TYR A 1 666 ? -5.207 7.206 17.889 1.00 96.62 666 TYR A C 1
ATOM 5076 O O . TYR A 1 666 ? -4.266 6.904 17.163 1.00 96.62 666 TYR A O 1
ATOM 5084 N N . SER A 1 667 ? -5.155 8.238 18.730 1.00 95.19 667 SER A N 1
ATOM 5085 C CA . SER A 1 667 ? -3.941 9.035 18.931 1.00 95.19 667 SER A CA 1
ATOM 5086 C C . SER A 1 667 ? -2.969 8.301 19.851 1.00 95.19 667 SER A C 1
ATOM 5088 O O . SER A 1 667 ? -3.331 7.968 20.981 1.00 95.19 667 SER A O 1
ATOM 5090 N N . VAL A 1 668 ? -1.714 8.141 19.424 1.00 93.19 668 VAL A N 1
ATOM 5091 C CA . VAL A 1 668 ? -0.656 7.544 20.263 1.00 93.19 668 VAL A CA 1
ATOM 5092 C C . VAL A 1 668 ? -0.088 8.528 21.294 1.00 93.19 668 VAL A C 1
ATOM 5094 O O . VAL A 1 668 ? 0.550 8.111 22.253 1.00 93.19 668 VAL A O 1
ATOM 5097 N N . GLY A 1 669 ? -0.339 9.833 21.139 1.00 91.31 669 GLY A N 1
ATOM 5098 C CA . GLY A 1 669 ? 0.033 10.849 22.133 1.00 91.31 669 GLY A CA 1
ATOM 5099 C C . GLY A 1 669 ? -0.965 10.901 23.291 1.00 91.31 669 GLY A C 1
ATOM 5100 O O . GLY A 1 669 ? -0.636 10.598 24.437 1.00 91.31 669 GLY A O 1
ATOM 5101 N N . ASP A 1 670 ? -2.212 11.242 22.965 1.00 90.50 670 ASP A N 1
ATOM 5102 C CA . ASP A 1 670 ? -3.298 11.377 23.948 1.00 90.50 670 ASP A CA 1
ATOM 5103 C C . ASP A 1 670 ? -3.835 10.041 24.476 1.00 90.50 670 ASP A C 1
ATOM 5105 O O . ASP A 1 670 ? -4.462 9.999 25.537 1.00 90.50 670 ASP A O 1
ATOM 5109 N N . LEU A 1 671 ? -3.593 8.943 23.748 1.00 93.81 671 LEU A N 1
ATOM 5110 C CA . LEU A 1 671 ? -4.109 7.606 24.048 1.00 93.81 671 LEU A CA 1
ATOM 5111 C C . LEU A 1 671 ? -5.648 7.567 24.084 1.00 93.81 671 LEU A C 1
ATOM 5113 O O . LEU A 1 671 ? -6.255 6.890 24.922 1.00 93.81 671 LEU A O 1
ATOM 5117 N N . LYS A 1 672 ? -6.268 8.312 23.160 1.00 94.06 672 LYS A N 1
ATOM 5118 C CA . LYS A 1 672 ? -7.718 8.475 22.986 1.00 94.06 672 LYS A CA 1
ATOM 5119 C C . LYS A 1 672 ? -8.132 8.317 21.528 1.00 94.06 672 LYS A C 1
ATOM 5121 O O . LYS A 1 672 ? -7.348 8.576 20.615 1.00 94.06 672 LYS A O 1
ATOM 5126 N N . PHE A 1 673 ? -9.380 7.911 21.312 1.00 95.88 673 PHE A N 1
ATOM 5127 C CA . PHE A 1 673 ? -10.008 7.979 20.000 1.00 95.88 673 PHE A CA 1
ATOM 5128 C C . PHE A 1 673 ? -10.343 9.415 19.646 1.00 95.88 673 PHE A C 1
ATOM 5130 O O . PHE A 1 673 ? -10.693 10.219 20.511 1.00 95.88 673 PHE A O 1
ATOM 5137 N N . PHE A 1 674 ? -10.295 9.695 18.354 1.00 95.44 674 PHE A N 1
ATOM 5138 C CA . PHE A 1 674 ? -10.754 10.924 17.746 1.00 95.44 674 PHE A CA 1
ATOM 5139 C C . PHE A 1 674 ? -11.923 10.621 16.820 1.00 95.44 674 PHE A C 1
ATOM 5141 O O . PHE A 1 674 ? -11.970 9.570 16.173 1.00 95.44 674 PHE A O 1
ATOM 5148 N N . ARG A 1 675 ? -12.875 11.553 16.739 1.00 92.56 675 ARG A N 1
ATOM 5149 C CA . ARG A 1 675 ? -13.977 11.418 15.784 1.00 92.56 675 ARG A CA 1
ATOM 5150 C C . ARG A 1 675 ? -13.409 11.434 14.358 1.00 92.56 675 ARG A C 1
ATOM 5152 O O . ARG A 1 675 ? -12.591 12.304 14.053 1.00 92.56 675 ARG A O 1
ATOM 5159 N N . PRO A 1 676 ? -13.851 10.535 13.461 1.00 90.81 676 PRO A N 1
ATOM 5160 C CA . PRO A 1 676 ? -13.351 10.449 12.089 1.00 90.81 676 PRO A CA 1
ATOM 5161 C C . PRO A 1 676 ? -13.994 11.524 11.193 1.00 90.81 676 PRO A C 1
ATOM 5163 O O . PRO A 1 676 ? -14.537 11.223 10.133 1.00 90.81 676 PRO A O 1
ATOM 5166 N N . LYS A 1 677 ? -13.996 12.781 11.655 1.00 89.81 677 LYS A N 1
ATOM 5167 C CA . LYS A 1 677 ? -14.560 13.958 10.982 1.00 89.81 677 LYS A CA 1
ATOM 5168 C C . LYS A 1 677 ? -13.685 15.181 11.285 1.00 89.81 677 LYS A C 1
ATOM 5170 O O . LYS A 1 677 ? -13.221 15.292 12.417 1.00 89.81 677 LYS A O 1
ATOM 5175 N N . PRO A 1 678 ? -13.461 16.096 10.327 1.00 88.88 678 PRO A N 1
ATOM 5176 C CA . PRO A 1 678 ? -12.748 17.342 10.583 1.00 88.88 678 PRO A CA 1
ATOM 5177 C C . PRO A 1 678 ? -13.656 18.380 11.285 1.00 88.88 678 PRO A C 1
ATOM 5179 O O . PRO A 1 678 ? -14.850 18.445 10.985 1.00 88.88 678 PRO A O 1
ATOM 5182 N N . PRO A 1 679 ? -13.112 19.238 12.171 1.00 91.12 679 PRO A N 1
ATOM 5183 C CA . PRO A 1 679 ? -11.759 19.171 12.724 1.00 91.12 679 PRO A CA 1
ATOM 5184 C C . PRO A 1 679 ? -11.600 17.980 13.680 1.00 91.12 679 PRO A C 1
ATOM 5186 O O . PRO A 1 679 ? -12.579 17.500 14.244 1.00 91.12 679 PRO A O 1
ATOM 5189 N N . LEU A 1 680 ? -10.357 17.537 13.888 1.00 92.19 680 LEU A N 1
ATOM 5190 C CA . LEU A 1 680 ? -10.028 16.477 14.843 1.00 92.19 680 LEU A CA 1
ATOM 5191 C C . LEU A 1 680 ? -10.563 16.810 16.243 1.00 92.19 680 LEU A C 1
ATOM 5193 O O . LEU A 1 680 ? -10.215 17.837 16.823 1.00 92.19 680 LEU A O 1
ATOM 5197 N N . GLN A 1 681 ? -11.391 15.919 16.788 1.00 92.19 681 GLN A N 1
ATOM 5198 C CA . GLN A 1 681 ? -11.983 16.054 18.119 1.00 92.19 681 GLN A CA 1
ATOM 5199 C C . GLN A 1 681 ? -11.681 14.815 18.954 1.00 92.19 681 GLN A C 1
ATOM 5201 O O . GLN A 1 681 ? -12.153 13.722 18.629 1.00 92.19 681 GLN A O 1
ATOM 5206 N N . ALA A 1 682 ? -10.905 15.002 20.023 1.00 92.75 682 ALA A N 1
ATOM 5207 C CA . ALA A 1 682 ? -10.584 13.955 20.983 1.00 92.75 682 ALA A CA 1
ATOM 5208 C C . ALA A 1 682 ? -11.833 13.540 21.767 1.00 92.75 682 ALA A C 1
ATOM 5210 O O . ALA A 1 682 ? -12.586 14.378 22.263 1.00 92.75 682 ALA A O 1
ATOM 5211 N N . THR A 1 683 ? -12.021 12.237 21.924 1.00 93.81 683 THR A N 1
ATOM 5212 C CA . THR A 1 683 ? -13.061 11.666 22.778 1.00 93.81 683 THR A CA 1
ATOM 5213 C C . THR A 1 683 ? -12.498 11.344 24.167 1.00 93.81 683 THR A C 1
ATOM 5215 O O . THR A 1 683 ? -11.289 11.241 24.370 1.00 93.81 683 THR A O 1
ATOM 5218 N N . ALA A 1 684 ? -13.374 11.141 25.148 1.00 92.38 684 ALA A N 1
ATOM 5219 C CA . ALA A 1 684 ? -13.008 10.632 26.468 1.00 92.38 684 ALA A CA 1
ATOM 5220 C C . ALA A 1 684 ? -12.689 9.121 26.452 1.00 92.38 684 ALA A C 1
ATOM 5222 O O . ALA A 1 684 ? -12.232 8.576 27.460 1.00 92.38 684 ALA A O 1
ATOM 5223 N N . LEU A 1 685 ? -12.897 8.449 25.317 1.00 93.06 685 LEU A N 1
ATOM 5224 C CA . LEU A 1 685 ? -12.731 7.013 25.109 1.00 93.06 685 LEU A CA 1
ATOM 5225 C C . LEU A 1 685 ? -11.478 6.721 24.259 1.00 93.06 685 LEU A C 1
ATOM 5227 O O . LEU A 1 685 ? -10.978 7.613 23.579 1.00 93.06 685 LEU A O 1
ATOM 5231 N N . PRO A 1 686 ? -10.945 5.489 24.271 1.00 93.25 686 PRO A N 1
ATOM 5232 C CA . PRO A 1 686 ? -11.246 4.417 25.220 1.00 93.25 686 PRO A CA 1
ATOM 5233 C C . PRO A 1 686 ? -10.639 4.739 26.599 1.00 93.25 686 PRO A C 1
ATOM 5235 O O . PRO A 1 686 ? -10.131 5.846 26.824 1.00 93.25 686 PRO A O 1
ATOM 5238 N N . ALA A 1 687 ? -10.668 3.797 27.547 1.00 90.31 687 ALA A N 1
ATOM 5239 C CA . ALA A 1 687 ? -9.832 3.932 28.739 1.00 90.31 687 ALA A CA 1
ATOM 5240 C C . ALA A 1 687 ? -8.358 4.078 28.334 1.00 90.31 687 ALA A C 1
ATOM 5242 O O . ALA A 1 687 ? -7.887 3.463 27.375 1.00 90.31 687 ALA A O 1
ATOM 5243 N N . ARG A 1 688 ? -7.641 4.944 29.054 1.00 90.69 688 ARG A N 1
ATOM 5244 C CA . ARG A 1 688 ? -6.235 5.226 28.762 1.00 90.69 688 ARG A CA 1
ATOM 5245 C C . ARG A 1 688 ? -5.396 3.995 29.107 1.00 90.69 688 ARG A C 1
ATOM 5247 O O . ARG A 1 688 ? -5.641 3.359 30.129 1.00 90.69 688 ARG A O 1
ATOM 5254 N N . LEU A 1 689 ? -4.406 3.676 28.273 1.00 94.06 689 LEU A N 1
ATOM 5255 C CA . LEU A 1 689 ? -3.405 2.657 28.594 1.00 94.06 689 LEU A CA 1
ATOM 5256 C C . LEU A 1 689 ? -2.661 3.018 29.889 1.00 94.06 689 LEU A C 1
ATOM 5258 O O . LEU A 1 689 ? -2.491 4.198 30.193 1.00 94.06 689 LEU A O 1
ATOM 5262 N N . ALA A 1 690 ? -2.198 2.008 30.629 1.00 92.94 690 ALA A N 1
ATOM 5263 C CA . ALA A 1 690 ? -1.422 2.220 31.847 1.00 92.94 690 ALA A CA 1
ATOM 5264 C C . ALA A 1 690 ? -0.189 3.107 31.597 1.00 92.94 690 ALA A C 1
ATOM 5266 O O . ALA A 1 690 ? 0.494 2.975 30.578 1.00 92.94 690 ALA A O 1
ATOM 5267 N N . ASP A 1 691 ? 0.114 3.993 32.543 1.00 91.06 691 ASP A N 1
ATOM 5268 C CA . ASP A 1 691 ? 1.239 4.912 32.398 1.00 91.06 691 ASP A CA 1
ATOM 5269 C C . ASP A 1 691 ? 2.577 4.160 32.380 1.00 91.06 691 ASP A C 1
ATOM 5271 O O . ASP A 1 691 ? 2.848 3.271 33.192 1.00 91.06 691 ASP A O 1
ATOM 5275 N N . VAL A 1 692 ? 3.443 4.561 31.454 1.00 90.69 692 VAL A N 1
ATOM 5276 C CA . VAL A 1 692 ? 4.843 4.138 31.373 1.00 90.69 692 VAL A CA 1
ATOM 5277 C C . VAL A 1 692 ? 5.715 5.371 31.107 1.00 90.69 692 VAL A C 1
ATOM 5279 O O . VAL A 1 692 ? 5.201 6.392 30.648 1.00 90.69 692 VAL A O 1
ATOM 5282 N N . PRO A 1 693 ? 7.021 5.343 31.430 1.00 86.31 693 PRO A N 1
ATOM 5283 C CA . PRO A 1 693 ? 7.906 6.462 31.120 1.00 86.31 693 PRO A CA 1
ATOM 5284 C C . PRO A 1 693 ? 8.007 6.692 29.603 1.00 86.31 693 PRO A C 1
ATOM 5286 O O . PRO A 1 693 ? 8.576 5.868 28.889 1.00 86.31 693 PRO A O 1
ATOM 5289 N N . GLY A 1 694 ? 7.474 7.824 29.132 1.00 84.94 694 GLY A N 1
ATOM 5290 C CA . GLY A 1 694 ? 7.308 8.109 27.702 1.00 84.94 694 GLY A CA 1
ATOM 5291 C C . GLY A 1 694 ? 6.181 7.288 27.062 1.00 84.94 694 GLY A C 1
ATOM 5292 O O . GLY A 1 694 ? 5.543 6.480 27.727 1.00 84.94 694 GLY A O 1
ATOM 5293 N N . ASN A 1 695 ? 5.929 7.485 25.765 1.00 87.19 695 ASN A N 1
ATOM 5294 C CA . ASN A 1 695 ? 5.118 6.542 24.996 1.00 87.19 695 ASN A CA 1
ATOM 5295 C C . ASN A 1 695 ? 6.062 5.673 24.150 1.00 87.19 695 ASN A C 1
ATOM 5297 O O . ASN A 1 695 ? 6.763 6.229 23.300 1.00 87.19 695 ASN A O 1
ATOM 5301 N N . PRO A 1 696 ? 6.172 4.359 24.414 1.00 91.50 696 PRO A N 1
ATOM 5302 C CA . PRO A 1 696 ? 7.037 3.495 23.627 1.00 91.50 696 PRO A CA 1
ATOM 5303 C C . PRO A 1 696 ? 6.524 3.387 22.187 1.00 91.50 696 PRO A C 1
ATOM 5305 O O . PRO A 1 696 ? 5.339 3.563 21.918 1.00 91.50 696 PRO A O 1
ATOM 5308 N N . VAL A 1 697 ? 7.429 3.072 21.260 1.00 90.56 697 VAL A N 1
ATOM 5309 C CA . VAL A 1 697 ? 7.041 2.666 19.906 1.00 90.56 697 VAL A CA 1
ATOM 5310 C C . VAL A 1 697 ? 6.584 1.210 19.982 1.00 90.56 697 VAL A C 1
ATOM 5312 O O . VAL A 1 697 ? 7.352 0.339 20.398 1.00 90.56 697 VAL A O 1
ATOM 5315 N N . GLY A 1 698 ? 5.331 0.961 19.622 1.00 93.25 698 GLY A N 1
ATOM 5316 C CA . GLY A 1 698 ? 4.693 -0.348 19.696 1.00 93.25 698 GLY A CA 1
ATOM 5317 C C . GLY A 1 698 ? 3.591 -0.500 18.654 1.00 93.25 698 GLY A C 1
ATOM 5318 O O . GLY A 1 698 ? 3.288 0.439 17.917 1.00 93.25 698 GLY A O 1
ATOM 5319 N N . ASP A 1 699 ? 3.001 -1.691 18.601 1.00 95.69 699 ASP A N 1
ATOM 5320 C CA . ASP A 1 699 ? 1.864 -2.000 17.735 1.00 95.69 699 ASP A CA 1
ATOM 5321 C C . ASP A 1 699 ? 0.572 -2.053 18.557 1.00 95.69 699 ASP A C 1
ATOM 5323 O O . ASP A 1 699 ? 0.536 -2.613 19.658 1.00 95.69 699 ASP A O 1
ATOM 5327 N N . TYR A 1 700 ? -0.493 -1.460 18.022 1.00 95.94 700 TYR A N 1
ATOM 5328 C CA . TYR A 1 700 ? -1.751 -1.240 18.734 1.00 95.94 700 TYR A CA 1
ATOM 5329 C C . TYR A 1 700 ? -2.873 -2.077 18.132 1.00 95.94 700 TYR A C 1
ATOM 5331 O O . TYR A 1 700 ? -2.962 -2.256 16.919 1.00 95.94 700 TYR A O 1
ATOM 5339 N N . HIS A 1 701 ? -3.779 -2.534 18.985 1.00 93.81 701 HIS A N 1
ATOM 5340 C CA . HIS A 1 701 ? -4.956 -3.291 18.584 1.00 93.81 701 HIS A CA 1
ATOM 5341 C C . HIS A 1 701 ? -6.176 -2.861 19.399 1.00 93.81 701 HIS A C 1
ATOM 5343 O O . HIS A 1 701 ? -6.049 -2.398 20.533 1.00 93.81 701 HIS A O 1
ATOM 5349 N N . ALA A 1 702 ? -7.360 -2.994 18.803 1.00 94.25 702 ALA A N 1
ATOM 5350 C CA . ALA A 1 702 ? -8.635 -2.699 19.438 1.00 94.25 702 ALA A CA 1
ATOM 5351 C C . ALA A 1 702 ? -9.457 -3.981 19.584 1.00 94.25 702 ALA A C 1
ATOM 5353 O O . ALA A 1 702 ? -9.801 -4.604 18.583 1.00 94.25 702 ALA A O 1
ATOM 5354 N N . ILE A 1 703 ? -9.823 -4.311 20.821 1.00 92.44 703 ILE A N 1
ATOM 5355 C CA . ILE A 1 703 ? -10.651 -5.466 21.173 1.00 92.44 703 ILE A CA 1
ATOM 5356 C C . ILE A 1 703 ? -12.012 -4.998 21.689 1.00 92.44 703 ILE A C 1
ATOM 5358 O O . ILE A 1 703 ? -12.114 -4.001 22.412 1.00 92.44 703 ILE A O 1
ATOM 5362 N N . ARG A 1 704 ? -13.082 -5.714 21.329 1.00 90.00 704 ARG A N 1
ATOM 5363 C CA . ARG A 1 704 ? -14.430 -5.423 21.834 1.00 90.00 704 ARG A CA 1
ATOM 5364 C C . ARG A 1 704 ? -14.643 -6.034 23.214 1.00 90.00 704 ARG A C 1
ATOM 5366 O O . ARG A 1 704 ? -14.269 -7.175 23.467 1.00 90.00 704 ARG A O 1
ATOM 5373 N N . LEU A 1 705 ? -15.283 -5.270 24.091 1.00 86.00 705 LEU A N 1
ATOM 5374 C CA . LEU A 1 705 ? -15.767 -5.773 25.371 1.00 86.00 705 LEU A CA 1
ATOM 5375 C C . LEU A 1 705 ? -17.004 -6.665 25.138 1.00 86.00 705 LEU A C 1
ATOM 5377 O O . LEU A 1 705 ? -17.808 -6.332 24.259 1.00 86.00 705 LEU A O 1
ATOM 5381 N N . PRO A 1 706 ? -17.142 -7.775 25.886 1.00 75.38 706 PRO A N 1
ATOM 5382 C CA . PRO A 1 706 ? -18.257 -8.715 25.752 1.00 75.38 706 PRO A CA 1
ATOM 5383 C C . PRO A 1 706 ? -19.642 -8.102 26.021 1.00 75.38 706 PRO A C 1
ATOM 5385 O O . PRO A 1 706 ? -19.747 -7.031 26.671 1.00 75.38 706 PRO A O 1
#

Nearest PDB structures (foldseek):
  6o9u-assembly1_A  TM=3.806E-01  e=5.109E-01  Paramagnetospirillum magnetotacticum
  3zrs-assembly1_A  TM=3.800E-01  e=6.165E-01  Paramagnetospirillum magnetotacticum
  2wln-assembly1_B  TM=3.803E-01  e=7.098E-01  Paramagnetospirillum magnetotacticum
  8t1y-assembly1_A  TM=1.767E-01  e=1.737E-02  Porphyromonas gingivalis
  7som-assembly1_K  TM=2.439E-01  e=1.370E+00  Chlamydomonas reinhardtii